Protein 4HR6 (pdb70)

B-factor: mean 50.0, std 16.51, range [24.73, 108.16]

Radius of gyration: 24.76 Å; Cα contacts (8 Å, |Δi|>4): 1248; chains: 3; bounding box: 55×52×76 Å

CATH classification: 6.10.250.2640

Organism: Trichosanthes anguina (NCBI:txid50544)

Nearest PDB structures (foldseek):
  4hr6-assembly1_B  TM=1.005E+00  e=3.848E-46  Trichosanthes anguina
  5y42-assembly2_E  TM=1.003E+00  e=2.952E-44  Trichosanthes anguina
  4zlb-assembly1_A  TM=9.872E-01  e=4.037E-30  Momordica charantia
  2vs6-assembly1_A  TM=9.575E-01  e=4.408E-22  Trichosanthes kirilowii
  1bry-assembly2_Z  TM=9.447E-01  e=9.481E-22  Bryonia cretica subsp. dioica

Structure (mmCIF, N/CA/C/O backbone):
data_4HR6
#
_entry.id   4HR6
#
_cell.length_a   102.081
_cell.length_b   102.081
_cell.length_c   271.640
_cell.angle_alpha   90.00
_cell.angle_beta   90.00
_cell.angle_gamma   120.00
#
_symmetry.space_group_name_H-M   'P 61 2 2'
#
loop_
_entity.id
_entity.type
_entity.pdbx_description
1 polymer LECTIN
2 polymer LECTIN
3 polymer LECTIN
4 non-polymer 'methyl alpha-D-galactopyranoside'
5 water water
#
loop_
_atom_site.group_PDB
_atom_site.id
_atom_site.type_symbol
_atom_site.label_atom_id
_atom_site.label_alt_id
_atom_site.label_comp_id
_atom_site.label_asym_id
_atom_site.label_entity_id
_atom_site.label_seq_id
_atom_site.pdbx_PDB_ins_code
_atom_site.Cartn_x
_atom_site.Cartn_y
_atom_site.Cartn_z
_atom_site.occupancy
_atom_site.B_iso_or_equiv
_atom_site.auth_seq_id
_atom_site.auth_comp_id
_atom_site.auth_asym_id
_atom_site.auth_atom_id
_atom_site.pdbx_PDB_model_num
ATOM 1 N N . ALA A 1 1 ? 42.761 48.185 28.275 1.00 58.00 4 ALA A N 1
ATOM 2 C CA . ALA A 1 1 ? 41.271 48.306 28.344 1.00 53.85 4 ALA A CA 1
ATOM 3 C C . ALA A 1 1 ? 40.803 48.311 29.804 1.00 50.81 4 ALA A C 1
ATOM 4 O O . ALA A 1 1 ? 41.095 47.387 30.575 1.00 45.32 4 ALA A O 1
ATOM 6 N N . ASN A 1 2 ? 40.089 49.370 30.167 1.00 48.98 5 ASN A N 1
ATOM 7 C CA . ASN A 1 2 ? 39.729 49.651 31.553 1.00 52.62 5 ASN A CA 1
ATOM 8 C C . ASN A 1 2 ? 38.299 50.172 31.593 1.00 49.99 5 ASN A C 1
ATOM 9 O O . ASN A 1 2 ? 37.887 50.913 30.708 1.00 48.04 5 ASN A O 1
ATOM 14 N N . LEU A 1 3 ? 37.536 49.758 32.596 1.00 47.92 6 LEU A N 1
ATOM 15 C CA . LEU A 1 3 ? 36.184 50.241 32.773 1.00 44.11 6 LEU A CA 1
ATOM 16 C C . LEU A 1 3 ? 36.056 50.700 34.218 1.00 40.65 6 LEU A C 1
ATOM 17 O O . LEU A 1 3 ? 36.115 49.885 35.141 1.00 38.29 6 LEU A O 1
ATOM 22 N N . ARG A 1 4 ? 35.941 52.013 34.401 1.00 40.94 7 ARG A N 1
ATOM 23 C CA . ARG A 1 4 ? 35.748 52.621 35.718 1.00 43.24 7 ARG A CA 1
ATOM 24 C C . ARG A 1 4 ? 34.268 52.935 35.887 1.00 41.61 7 ARG A C 1
ATOM 25 O O . ARG A 1 4 ? 33.697 53.691 35.103 1.00 40.38 7 ARG A O 1
ATOM 33 N N . LEU A 1 5 ? 33.637 52.364 36.900 1.00 40.25 8 LEU A N 1
ATOM 34 C CA . LEU A 1 5 ? 32.210 52.576 37.060 1.00 43.77 8 LEU A CA 1
ATOM 35 C C . LEU A 1 5 ? 31.828 53.997 37.505 1.00 47.42 8 LEU A C 1
ATOM 36 O O . LEU A 1 5 ? 30.733 54.440 37.186 1.00 47.93 8 LEU A O 1
ATOM 41 N N . SER A 1 6 ? 32.716 54.710 38.202 1.00 49.33 9 SER A N 1
ATOM 42 C CA . SER A 1 6 ? 32.446 56.114 38.608 1.00 55.18 9 SER A CA 1
ATOM 43 C C . SER A 1 6 ? 32.052 57.008 37.438 1.00 56.52 9 SER A C 1
ATOM 44 O O . SER A 1 6 ? 31.036 57.695 37.480 1.00 59.39 9 SER A O 1
ATOM 47 N N . GLU A 1 7 ? 32.858 56.977 36.390 1.00 60.71 10 GLU A N 1
ATOM 48 C CA . GLU A 1 7 ? 32.646 57.839 35.235 1.00 69.41 10 GLU A CA 1
ATOM 49 C C . GLU A 1 7 ? 31.957 57.066 34.101 1.00 67.06 10 GLU A C 1
ATOM 50 O O . GLU A 1 7 ? 32.311 57.211 32.937 1.00 74.74 10 GLU A O 1
ATOM 56 N N . ALA A 1 8 ? 30.943 56.277 34.451 1.00 67.46 11 ALA A N 1
ATOM 57 C CA . ALA A 1 8 ? 30.353 55.313 33.521 1.00 66.21 11 ALA A CA 1
ATOM 58 C C . ALA A 1 8 ? 28.910 55.607 33.138 1.00 61.66 11 ALA A C 1
ATOM 59 O O . ALA A 1 8 ? 28.033 55.723 33.991 1.00 63.54 11 ALA A O 1
ATOM 61 N N . ASN A 1 9 ? 28.678 55.705 31.839 1.00 55.41 12 ASN A N 1
ATOM 62 C CA . ASN A 1 9 ? 27.330 55.739 31.292 1.00 55.34 12 ASN A CA 1
ATOM 63 C C . ASN A 1 9 ? 27.278 54.833 30.062 1.00 51.35 12 ASN A C 1
ATOM 64 O O . ASN A 1 9 ? 28.288 54.240 29.688 1.00 47.80 12 ASN A O 1
ATOM 69 N N . SER A 1 10 ? 26.106 54.745 29.439 1.00 49.12 13 SER A N 1
ATOM 70 C CA . SER A 1 10 ? 25.913 53.950 28.239 1.00 47.32 13 SER A CA 1
ATOM 71 C C . SER A 1 10 ? 27.017 54.183 27.210 1.00 44.60 13 SER A C 1
ATOM 72 O O . SER A 1 10 ? 27.578 53.229 26.658 1.00 45.05 13 SER A O 1
ATOM 75 N N . GLY A 1 11 ? 27.349 55.447 26.987 1.00 42.75 14 GLY A N 1
ATOM 76 C CA . GLY A 1 11 ? 28.386 55.843 26.036 1.00 42.11 14 GLY A CA 1
ATOM 77 C C . GLY A 1 11 ? 29.774 55.286 26.313 1.00 43.67 14 GLY A C 1
ATOM 78 O O . GLY A 1 11 ? 30.446 54.791 25.400 1.00 43.70 14 GLY A O 1
ATOM 79 N N . THR A 1 12 ? 30.217 55.365 27.564 1.00 42.48 15 THR A N 1
ATOM 80 C CA . THR A 1 12 ? 31.558 54.881 27.918 1.00 44.69 15 THR A CA 1
ATOM 81 C C . THR A 1 12 ? 31.582 53.345 27.978 1.00 40.22 15 THR A C 1
ATOM 82 O O . THR A 1 12 ? 32.579 52.748 27.654 1.00 38.25 15 THR A O 1
ATOM 86 N N . TYR A 1 13 ? 30.488 52.723 28.396 1.00 38.36 16 TYR A N 1
ATOM 87 C CA . TYR A 1 13 ? 30.366 51.272 28.317 1.00 36.41 16 TYR A CA 1
ATOM 88 C C . TYR A 1 13 ? 30.583 50.773 26.880 1.00 36.18 16 TYR A C 1
ATOM 89 O O . TYR A 1 13 ? 31.443 49.934 26.645 1.00 36.31 16 TYR A O 1
ATOM 98 N N . LYS A 1 14 ? 29.862 51.343 25.916 1.00 37.28 17 LYS A N 1
ATOM 99 C CA . LYS A 1 14 ? 29.995 50.960 24.494 1.00 37.61 17 LYS A CA 1
ATOM 100 C C . LYS A 1 14 ? 31.374 51.214 23.916 1.00 38.77 17 LYS A C 1
ATOM 101 O O . LYS A 1 14 ? 31.855 50.436 23.102 1.00 38.92 17 LYS A O 1
ATOM 107 N N . THR A 1 15 ? 32.000 52.313 24.324 1.00 37.89 18 THR A N 1
ATOM 108 C CA . THR A 1 15 ? 33.383 52.605 23.937 1.00 37.60 18 THR A CA 1
ATOM 109 C C . THR A 1 15 ? 34.365 51.542 24.438 1.00 35.59 18 THR A C 1
ATOM 110 O O . THR A 1 15 ? 35.274 51.129 23.728 1.00 35.88 18 THR A O 1
ATOM 114 N N . PHE A 1 16 ? 34.199 51.149 25.692 1.00 34.95 19 PHE A N 1
ATOM 115 C CA . PHE A 1 16 ? 34.962 50.062 26.293 1.00 35.94 19 PHE A CA 1
ATOM 116 C C . PHE A 1 16 ? 34.783 48.731 25.525 1.00 32.41 19 PHE A C 1
ATOM 117 O O . PHE A 1 16 ? 35.758 48.115 25.148 1.00 29.17 19 PHE A O 1
ATOM 125 N N . ILE A 1 17 ? 33.541 48.320 25.287 1.00 34.33 20 ILE A N 1
ATOM 126 C CA . ILE A 1 17 ? 33.270 47.104 24.514 1.00 35.26 20 ILE A CA 1
ATOM 127 C C . ILE A 1 17 ? 33.868 47.244 23.119 1.00 36.66 20 ILE A C 1
ATOM 128 O O . ILE A 1 17 ? 34.447 46.293 22.569 1.00 34.27 20 ILE A O 1
ATOM 133 N N . GLY A 1 18 ? 33.766 48.448 22.566 1.00 37.10 21 GLY A N 1
ATOM 134 C CA . GLY A 1 18 ? 34.359 48.734 21.263 1.00 36.56 21 GLY A CA 1
ATOM 135 C C . GLY A 1 18 ? 35.848 48.507 21.237 1.00 37.12 21 GLY A C 1
ATOM 136 O O . GLY A 1 18 ? 36.371 47.935 20.276 1.00 37.98 21 GLY A O 1
ATOM 137 N N . ARG A 1 19 ? 36.534 48.939 22.293 1.00 37.23 22 ARG A N 1
ATOM 138 C CA . ARG A 1 19 ? 37.977 48.738 22.386 1.00 41.24 22 ARG A CA 1
ATOM 139 C C . ARG A 1 19 ? 38.359 47.243 22.594 1.00 38.90 22 ARG A C 1
ATOM 140 O O . ARG A 1 19 ? 39.361 46.770 22.054 1.00 36.23 22 ARG A O 1
ATOM 148 N N . VAL A 1 20 ? 37.576 46.505 23.372 1.00 35.54 23 VAL A N 1
ATOM 149 C CA . VAL A 1 20 ? 37.840 45.084 23.550 1.00 34.89 23 VAL A CA 1
ATOM 150 C C . VAL A 1 20 ? 37.770 44.384 22.182 1.00 34.42 23 VAL A C 1
ATOM 151 O O . VAL A 1 20 ? 38.697 43.672 21.820 1.00 31.79 23 VAL A O 1
ATOM 155 N N . ARG A 1 21 ? 36.705 44.645 21.426 1.00 33.42 24 ARG A N 1
ATOM 156 C CA . ARG A 1 21 ? 36.524 44.077 20.075 1.00 36.71 24 ARG A CA 1
ATOM 157 C C . ARG A 1 21 ? 37.662 44.401 19.119 1.00 39.22 24 ARG A C 1
ATOM 158 O O . ARG A 1 21 ? 38.102 43.537 18.367 1.00 41.24 24 ARG A O 1
ATOM 166 N N . GLU A 1 22 ? 38.139 45.639 19.149 1.00 41.92 25 GLU A N 1
ATOM 167 C CA . GLU A 1 22 ? 39.207 46.066 18.249 1.00 45.40 25 GLU A CA 1
ATOM 168 C C . GLU A 1 22 ? 40.536 45.403 18.580 1.00 43.62 25 GLU A C 1
ATOM 169 O O . GLU A 1 22 ? 41.329 45.083 17.681 1.00 42.54 25 GLU A O 1
ATOM 175 N N . GLU A 1 23 ? 40.801 45.219 19.863 1.00 39.99 26 GLU A N 1
ATOM 176 C CA . GLU A 1 23 ? 42.051 44.599 20.274 1.00 42.24 26 GLU A CA 1
ATOM 177 C C . GLU A 1 23 ? 42.044 43.066 20.126 1.00 40.21 26 GLU A C 1
ATOM 178 O O . GLU A 1 23 ? 43.096 42.481 19.939 1.00 38.00 26 GLU A O 1
ATOM 184 N N . LEU A 1 24 ? 40.877 42.424 20.220 1.00 37.79 27 LEU A N 1
ATOM 185 C CA . LEU A 1 24 ? 40.788 40.955 20.112 1.00 37.07 27 LEU A CA 1
ATOM 186 C C . LEU A 1 24 ? 40.513 40.428 18.687 1.00 37.71 27 LEU A C 1
ATOM 187 O O . LEU A 1 24 ? 40.913 39.304 18.352 1.00 35.42 27 LEU A O 1
ATOM 192 N N . GLY A 1 25 ? 39.815 41.231 17.883 1.00 36.69 28 GLY A N 1
ATOM 193 C CA . GLY A 1 25 ? 39.422 40.863 16.543 1.00 39.36 28 GLY A CA 1
ATOM 194 C C . GLY A 1 25 ? 40.540 41.097 15.542 1.00 41.77 28 GLY A C 1
ATOM 195 O O . GLY A 1 25 ? 41.206 42.132 15.571 1.00 45.49 28 GLY A O 1
ATOM 196 N N . SER A 1 26 ? 40.747 40.125 14.659 1.00 43.19 29 SER A N 1
ATOM 197 C CA . SER A 1 26 ? 41.757 40.225 13.614 1.00 43.14 29 SER A CA 1
ATOM 198 C C . SER A 1 26 ? 41.454 41.403 12.704 1.00 46.50 29 SER A C 1
ATOM 199 O O . SER A 1 26 ? 40.302 41.610 12.303 1.00 44.07 29 SER A O 1
ATOM 202 N N . GLU A 1 27 ? 42.496 42.169 12.387 1.00 53.12 30 GLU A N 1
ATOM 203 C CA . GLU A 1 27 ? 42.391 43.245 11.404 1.00 60.38 30 GLU A CA 1
ATOM 204 C C . GLU A 1 27 ? 42.220 42.674 9.996 1.00 57.64 30 GLU A C 1
ATOM 205 O O . GLU A 1 27 ? 41.519 43.259 9.183 1.00 61.17 30 GLU A O 1
ATOM 211 N N . THR A 1 28 ? 42.824 41.518 9.726 1.00 55.42 31 THR A N 1
ATOM 212 C CA . THR A 1 28 ? 42.889 40.980 8.362 1.00 57.15 31 THR A CA 1
ATOM 213 C C . THR A 1 28 ? 41.937 39.797 8.066 1.00 56.41 31 THR A C 1
ATOM 214 O O . THR A 1 28 ? 41.380 39.717 6.967 1.00 57.44 31 THR A O 1
ATOM 218 N N . TYR A 1 29 ? 41.741 38.895 9.032 1.00 50.17 32 TYR A N 1
ATOM 219 C CA . TYR A 1 29 ? 40.939 37.694 8.805 1.00 45.06 32 TYR A CA 1
ATOM 220 C C . TYR A 1 29 ? 39.482 37.904 9.238 1.00 41.69 32 TYR A C 1
ATOM 221 O O . TYR A 1 29 ? 39.147 37.801 10.421 1.00 40.67 32 TYR A O 1
ATOM 230 N N . ARG A 1 30 ? 38.633 38.195 8.250 1.00 38.56 33 ARG A N 1
ATOM 231 C CA . ARG A 1 30 ? 37.222 38.511 8.438 1.00 40.09 33 ARG A CA 1
ATOM 232 C C . ARG A 1 30 ? 36.387 37.760 7.425 1.00 39.98 33 ARG A C 1
ATOM 233 O O . ARG A 1 30 ? 36.799 37.589 6.289 1.00 43.73 33 ARG A O 1
ATOM 241 N N . LEU A 1 31 ? 35.197 37.335 7.825 1.00 39.27 34 LEU A N 1
ATOM 242 C CA . LEU A 1 31 ? 34.311 36.618 6.931 1.00 37.65 34 LEU A CA 1
ATOM 243 C C . LEU A 1 31 ? 32.970 37.320 6.967 1.00 37.25 34 LEU A C 1
ATOM 244 O O . LEU A 1 31 ? 32.373 37.471 8.026 1.00 33.02 34 LEU A O 1
ATOM 249 N N . TYR A 1 32 ? 32.495 37.731 5.801 1.00 36.60 35 TYR A N 1
ATOM 250 C CA . TYR A 1 32 ? 31.321 38.567 5.690 1.00 35.90 35 TYR A CA 1
ATOM 251 C C . TYR A 1 32 ? 31.446 39.839 6.573 1.00 34.58 35 TYR A C 1
ATOM 252 O O . TYR A 1 32 ? 30.453 40.337 7.071 1.00 36.05 35 TYR A O 1
ATOM 261 N N . GLY A 1 33 ? 32.665 40.326 6.783 1.00 34.27 36 GLY A N 1
ATOM 262 C CA . GLY A 1 33 ? 32.928 41.488 7.660 1.00 35.92 36 GLY A CA 1
ATOM 263 C C . GLY A 1 33 ? 33.077 41.225 9.167 1.00 37.03 36 GLY A C 1
ATOM 264 O O . GLY A 1 33 ? 33.406 42.137 9.929 1.00 33.42 36 GLY A O 1
ATOM 265 N N . ILE A 1 34 ? 32.821 39.990 9.603 1.00 35.11 37 ILE A N 1
ATOM 266 C CA . ILE A 1 34 ? 32.913 39.630 11.021 1.00 34.05 37 ILE A CA 1
ATOM 267 C C . ILE A 1 34 ? 34.313 39.108 11.336 1.00 31.73 37 ILE A C 1
ATOM 268 O O . ILE A 1 34 ? 34.735 38.118 10.773 1.00 32.96 37 ILE A O 1
ATOM 273 N N . PRO A 1 35 ? 35.046 39.781 12.226 1.00 32.20 38 PRO A N 1
ATOM 274 C CA . PRO A 1 35 ? 36.407 39.331 12.504 1.00 31.12 38 PRO A CA 1
ATOM 275 C C . PRO A 1 35 ? 36.518 38.003 13.280 1.00 30.43 38 PRO A C 1
ATOM 276 O O . PRO A 1 35 ? 35.743 37.736 14.192 1.00 31.21 38 PRO A O 1
ATOM 280 N N . VAL A 1 36 ? 37.497 37.197 12.897 1.00 29.91 39 VAL A N 1
ATOM 281 C CA . VAL A 1 36 ? 37.902 36.035 13.656 1.00 31.01 39 VAL A CA 1
ATOM 282 C C . VAL A 1 36 ? 38.864 36.521 14.721 1.00 30.60 39 VAL A C 1
ATOM 283 O O . VAL A 1 36 ? 39.591 37.468 14.482 1.00 30.10 39 VAL A O 1
ATOM 287 N N . LEU A 1 37 ? 38.841 35.904 15.904 1.00 30.56 40 LEU A N 1
ATOM 288 C CA . LEU A 1 37 ? 39.756 36.280 16.966 1.00 31.34 40 LEU A CA 1
ATOM 289 C C . LEU A 1 37 ? 41.195 36.094 16.524 1.00 34.32 40 LEU A C 1
ATOM 290 O O . LEU A 1 37 ? 41.521 35.150 15.786 1.00 33.53 40 LEU A O 1
ATOM 295 N N . LYS A 1 38 ? 42.052 36.999 16.978 1.00 35.81 41 LYS A N 1
ATOM 296 C CA . LYS A 1 38 ? 43.486 36.919 16.700 1.00 39.46 41 LYS A CA 1
ATOM 297 C C . LYS A 1 38 ? 44.091 35.711 17.370 1.00 38.82 41 LYS A C 1
ATOM 298 O O . LYS A 1 38 ? 43.610 35.269 18.403 1.00 39.45 41 LYS A O 1
ATOM 304 N N . HIS A 1 39 ? 45.188 35.219 16.818 1.00 44.27 42 HIS A N 1
ATOM 305 C CA . HIS A 1 39 ? 45.888 34.070 17.410 1.00 47.48 42 HIS A CA 1
ATOM 306 C C . HIS A 1 39 ? 46.822 34.487 18.546 1.00 49.87 42 HIS A C 1
ATOM 307 O O . HIS A 1 39 ? 47.080 33.714 19.464 1.00 49.52 42 HIS A O 1
ATOM 314 N N . SER A 1 40 ? 47.346 35.704 18.455 1.00 51.75 43 SER A N 1
ATOM 315 C CA . SER A 1 40 ? 48.201 36.251 19.487 1.00 54.47 43 SER A CA 1
ATOM 316 C C . SER A 1 40 ? 48.126 37.791 19.506 1.00 56.42 43 SER A C 1
ATOM 317 O O . SER A 1 40 ? 47.600 38.422 18.581 1.00 57.14 43 SER A O 1
ATOM 320 N N . LEU A 1 41 ? 48.641 38.371 20.583 1.00 61.31 44 LEU A N 1
ATOM 321 C CA . LEU A 1 41 ? 48.742 39.813 20.743 1.00 64.91 44 LEU A CA 1
ATOM 322 C C . LEU A 1 41 ? 50.211 40.228 20.672 1.00 68.79 44 LEU A C 1
ATOM 323 O O . LEU A 1 41 ? 50.774 40.382 19.584 1.00 76.14 44 LEU A O 1
ATOM 328 N N . ASN B 2 1 ? 51.512 37.468 22.549 1.00 63.18 48 ASN B N 1
ATOM 329 C CA . ASN B 2 1 ? 51.217 36.286 23.409 1.00 59.17 48 ASN B CA 1
ATOM 330 C C . ASN B 2 1 ? 49.706 36.001 23.481 1.00 53.73 48 ASN B C 1
ATOM 331 O O . ASN B 2 1 ? 48.904 36.578 22.734 1.00 48.35 48 ASN B O 1
ATOM 336 N N . ARG B 2 2 ? 49.310 35.123 24.396 1.00 45.81 49 ARG B N 1
ATOM 337 C CA . ARG B 2 2 ? 48.002 34.525 24.310 1.00 41.13 49 ARG B CA 1
ATOM 338 C C . ARG B 2 2 ? 46.937 35.122 25.240 1.00 38.10 49 ARG B C 1
ATOM 339 O O . ARG B 2 2 ? 45.749 34.863 25.064 1.00 34.64 49 ARG B O 1
ATOM 347 N N . PHE B 2 3 ? 47.353 35.929 26.206 1.00 34.32 50 PHE B N 1
ATOM 348 C CA . PHE B 2 3 ? 46.446 36.416 27.224 1.00 33.62 50 PHE B CA 1
ATOM 349 C C . PHE B 2 3 ? 46.250 37.927 27.130 1.00 35.57 50 PHE B C 1
ATOM 350 O O . PHE B 2 3 ? 47.201 38.689 26.945 1.00 38.40 50 PHE B O 1
ATOM 358 N N . TYR B 2 4 ? 44.996 38.344 27.240 1.00 35.50 51 TYR B N 1
ATOM 359 C CA . TYR B 2 4 ? 44.623 39.749 27.195 1.00 36.83 51 TYR B CA 1
ATOM 360 C C . TYR B 2 4 ? 44.177 40.172 28.597 1.00 35.50 51 TYR B C 1
ATOM 361 O O . TYR B 2 4 ? 43.410 39.455 29.251 1.00 31.35 51 TYR B O 1
ATOM 370 N N . LEU B 2 5 ? 44.671 41.320 29.045 1.00 34.79 52 LEU B N 1
ATOM 371 C CA . LEU B 2 5 ? 44.390 41.824 30.382 1.00 38.40 52 LEU B CA 1
ATOM 372 C C . LEU B 2 5 ? 43.463 42.992 30.316 1.00 39.95 52 LEU B C 1
ATOM 373 O O . LEU B 2 5 ? 43.537 43.840 29.442 1.00 40.43 52 LEU B O 1
ATOM 378 N N . LEU B 2 6 ? 42.643 43.075 31.338 1.00 42.73 53 LEU B N 1
ATOM 379 C CA . LEU B 2 6 ? 41.500 43.907 31.308 1.00 42.11 53 LEU B CA 1
ATOM 380 C C . LEU B 2 6 ? 41.225 44.331 32.735 1.00 38.11 53 LEU B C 1
ATOM 381 O O . LEU B 2 6 ? 41.096 43.485 33.616 1.00 39.44 53 LEU B O 1
ATOM 386 N N . THR B 2 7 ? 41.137 45.629 32.970 1.00 35.39 54 THR B N 1
ATOM 387 C CA . THR B 2 7 ? 40.927 46.139 34.321 1.00 35.25 54 THR B CA 1
ATOM 388 C C . THR B 2 7 ? 39.514 46.685 34.530 1.00 34.03 54 THR B C 1
ATOM 389 O O . THR B 2 7 ? 38.973 47.396 33.701 1.00 32.36 54 THR B O 1
ATOM 393 N N . LEU B 2 8 ? 38.914 46.335 35.654 1.00 33.95 55 LEU B N 1
ATOM 394 C CA . LEU B 2 8 ? 37.614 46.881 36.028 1.00 33.55 55 LEU B CA 1
ATOM 395 C C . LEU B 2 8 ? 37.781 47.536 37.379 1.00 32.80 55 LEU B C 1
ATOM 396 O O . LEU B 2 8 ? 38.446 46.985 38.244 1.00 32.45 55 LEU B O 1
ATOM 401 N N . THR B 2 9 ? 37.176 48.705 37.556 1.00 34.17 56 THR B N 1
ATOM 402 C CA . THR B 2 9 ? 37.288 49.475 38.801 1.00 34.11 56 THR B CA 1
ATOM 403 C C . THR B 2 9 ? 35.896 49.839 39.339 1.00 33.16 56 THR B C 1
ATOM 404 O O . THR B 2 9 ? 35.085 50.432 38.642 1.00 34.59 56 THR B O 1
ATOM 408 N N . SER B 2 10 ? 35.623 49.485 40.585 1.00 34.26 57 SER B N 1
ATOM 409 C CA . SER B 2 10 ? 34.335 49.786 41.190 1.00 36.67 57 SER B CA 1
ATOM 410 C C . SER B 2 10 ? 34.219 51.269 41.564 1.00 36.73 57 SER B C 1
ATOM 411 O O . SER B 2 10 ? 35.176 52.024 41.446 1.00 33.48 57 SER B O 1
ATOM 414 N N . ASN B 2 11 ? 33.025 51.660 42.011 1.00 39.04 58 ASN B N 1
ATOM 415 C CA . ASN B 2 11 ? 32.786 52.971 42.642 1.00 41.91 58 ASN B CA 1
ATOM 416 C C . ASN B 2 11 ? 33.508 53.196 43.976 1.00 41.89 58 ASN B C 1
ATOM 417 O O . ASN B 2 11 ? 33.617 54.324 44.419 1.00 42.84 58 ASN B O 1
ATOM 422 N N . LYS B 2 12 ? 33.997 52.138 44.615 1.00 42.45 59 LYS B N 1
ATOM 423 C CA . LYS B 2 12 ? 34.885 52.293 45.774 1.00 46.70 59 LYS B CA 1
ATOM 424 C C . LYS B 2 12 ? 36.359 52.440 45.370 1.00 45.12 59 LYS B C 1
ATOM 425 O O . LYS B 2 12 ? 37.231 52.395 46.229 1.00 46.49 59 LYS B O 1
ATOM 431 N N . ASP B 2 13 ? 36.629 52.606 44.074 1.00 44.47 60 ASP B N 1
ATOM 432 C CA . ASP B 2 13 ? 37.996 52.588 43.522 1.00 48.48 60 ASP B CA 1
ATOM 433 C C . ASP B 2 13 ? 38.807 51.313 43.794 1.00 43.80 60 ASP B C 1
ATOM 434 O O . ASP B 2 13 ? 40.007 51.367 43.928 1.00 44.38 60 ASP B O 1
ATOM 439 N N . GLU B 2 14 ? 38.139 50.173 43.879 1.00 42.12 61 GLU B N 1
ATOM 440 C CA . GLU B 2 14 ? 38.808 48.897 43.941 1.00 39.90 61 GLU B CA 1
ATOM 441 C C . GLU B 2 14 ? 38.976 48.405 42.500 1.00 38.49 61 GLU B C 1
ATOM 442 O O . GLU B 2 14 ? 37.995 48.336 41.748 1.00 37.46 61 GLU B O 1
ATOM 448 N N . SER B 2 15 ? 40.199 48.046 42.117 1.00 35.38 62 SER B N 1
ATOM 449 C CA . SER B 2 15 ? 40.472 47.522 40.770 1.00 33.43 62 SER B CA 1
ATOM 450 C C . SER B 2 15 ? 40.817 46.038 40.792 1.00 34.27 62 SER B C 1
ATOM 451 O O . SER B 2 15 ? 41.554 45.571 41.658 1.00 33.52 62 SER B O 1
ATOM 454 N N . ILE B 2 16 ? 40.259 45.288 39.849 1.00 34.14 63 ILE B N 1
ATOM 455 C CA . ILE B 2 16 ? 40.718 43.929 39.582 1.00 33.55 63 ILE B CA 1
ATOM 456 C C . ILE B 2 16 ? 41.253 43.841 38.159 1.00 33.54 63 ILE B C 1
ATOM 457 O O . ILE B 2 16 ? 40.842 44.602 37.293 1.00 31.00 63 ILE B O 1
ATOM 462 N N . THR B 2 17 ? 42.191 42.927 37.939 1.00 33.26 64 THR B N 1
ATOM 463 C CA . THR B 2 17 ? 42.701 42.669 36.613 1.00 33.53 64 THR B CA 1
ATOM 464 C C . THR B 2 17 ? 42.294 41.264 36.216 1.00 32.93 64 THR B C 1
ATOM 465 O O . THR B 2 17 ? 42.612 40.298 36.900 1.00 35.18 64 THR B O 1
ATOM 469 N N . LEU B 2 18 ? 41.635 41.170 35.075 1.00 33.21 65 LEU B N 1
ATOM 470 C CA . LEU B 2 18 ? 41.077 39.937 34.596 1.00 34.05 65 LEU B CA 1
ATOM 471 C C . LEU B 2 18 ? 41.827 39.499 33.339 1.00 33.36 65 LEU B C 1
ATOM 472 O O . LEU B 2 18 ? 42.050 40.304 32.429 1.00 35.21 65 LEU B O 1
ATOM 477 N N . ALA B 2 19 ? 42.227 38.230 33.298 1.00 31.22 66 ALA B N 1
ATOM 478 C CA . ALA B 2 19 ? 43.024 37.706 32.189 1.00 32.85 66 ALA B CA 1
ATOM 479 C C . ALA B 2 19 ? 42.181 36.786 31.321 1.00 31.71 66 ALA B C 1
ATOM 480 O O . ALA B 2 19 ? 41.459 35.928 31.821 1.00 32.44 66 ALA B O 1
ATOM 482 N N . ILE B 2 20 ? 42.278 36.990 30.018 1.00 33.64 67 ILE B N 1
ATOM 483 C CA . ILE B 2 20 ? 41.420 36.328 29.050 1.00 35.80 67 ILE B CA 1
ATOM 484 C C . ILE B 2 20 ? 42.284 35.617 28.029 1.00 32.60 67 ILE B C 1
ATOM 485 O O . ILE B 2 20 ? 43.188 36.218 27.467 1.00 31.80 67 ILE B O 1
ATOM 490 N N . ASP B 2 21 ? 41.986 34.343 27.803 1.00 31.35 68 ASP B N 1
ATOM 491 C CA . ASP B 2 21 ? 42.639 33.524 26.786 1.00 31.79 68 ASP B CA 1
ATOM 492 C C . ASP B 2 21 ? 42.064 33.931 25.435 1.00 31.44 68 ASP B C 1
ATOM 493 O O . ASP B 2 21 ? 40.890 33.737 25.212 1.00 31.58 68 ASP B O 1
ATOM 498 N N . VAL B 2 22 ? 42.863 34.502 24.538 1.00 32.29 69 VAL B N 1
ATOM 499 C CA . VAL B 2 22 ? 42.329 34.961 23.236 1.00 35.72 69 VAL B CA 1
ATOM 500 C C . VAL B 2 22 ? 41.958 33.804 22.308 1.00 37.01 69 VAL B C 1
ATOM 501 O O . VAL B 2 22 ? 41.199 33.979 21.370 1.00 38.00 69 VAL B O 1
ATOM 505 N N . GLU B 2 23 ? 42.466 32.614 22.596 1.00 38.98 70 GLU B N 1
ATOM 506 C CA . GLU B 2 23 ? 42.192 31.464 21.767 1.00 41.72 70 GLU B CA 1
ATOM 507 C C . GLU B 2 23 ? 40.768 30.900 21.948 1.00 42.63 70 GLU B C 1
ATOM 508 O O . GLU B 2 23 ? 40.168 30.460 20.972 1.00 45.26 70 GLU B O 1
ATOM 514 N N . ASP B 2 24 ? 40.245 30.914 23.177 1.00 40.73 71 ASP B N 1
ATOM 515 C CA . ASP B 2 24 ? 38.889 30.430 23.492 1.00 39.76 71 ASP B CA 1
ATOM 516 C C . ASP B 2 24 ? 37.974 31.574 23.926 1.00 38.95 71 ASP B C 1
ATOM 517 O O . ASP B 2 24 ? 36.784 31.378 24.167 1.00 40.04 71 ASP B O 1
ATOM 522 N N . MET B 2 25 ? 38.533 32.768 24.042 1.00 35.28 72 MET B N 1
ATOM 523 C CA . MET B 2 25 ? 37.840 33.893 24.640 1.00 36.85 72 MET B CA 1
ATOM 524 C C . MET B 2 25 ? 37.113 33.533 25.940 1.00 35.79 72 MET B C 1
ATOM 525 O O . MET B 2 25 ? 35.910 33.760 26.088 1.00 35.61 72 MET B O 1
ATOM 530 N N . VAL B 2 26 ? 37.864 32.964 26.875 1.00 32.54 73 VAL B N 1
ATOM 531 C CA . VAL B 2 26 ? 37.350 32.705 28.207 1.00 32.51 73 VAL B CA 1
ATOM 532 C C . VAL B 2 26 ? 38.239 33.402 29.222 1.00 31.62 73 VAL B C 1
ATOM 533 O O . VAL B 2 26 ? 39.439 33.590 28.990 1.00 30.44 73 VAL B O 1
ATOM 537 N N . ALA B 2 27 ? 37.638 33.754 30.350 1.00 28.23 74 ALA B N 1
ATOM 538 C CA . ALA B 2 27 ? 38.372 34.243 31.495 1.00 28.87 74 ALA B CA 1
ATOM 539 C C . ALA B 2 27 ? 39.129 33.086 32.135 1.00 25.84 74 ALA B C 1
ATOM 540 O O . ALA B 2 27 ? 38.574 32.037 32.337 1.00 27.36 74 ALA B O 1
ATOM 542 N N . VAL B 2 28 ? 40.400 33.278 32.431 1.00 27.56 75 VAL B N 1
ATOM 543 C CA . VAL B 2 28 ? 41.203 32.209 33.047 1.00 27.66 75 VAL B CA 1
ATOM 544 C C . VAL B 2 28 ? 41.715 32.510 34.453 1.00 25.77 75 VAL B C 1
ATOM 545 O O . VAL B 2 28 ? 42.024 31.591 35.206 1.00 26.94 75 VAL B O 1
ATOM 549 N N . ALA B 2 29 ? 41.883 33.782 34.777 1.00 26.74 76 ALA B N 1
ATOM 550 C CA . ALA B 2 29 ? 42.434 34.170 36.057 1.00 27.76 76 ALA B CA 1
ATOM 551 C C . ALA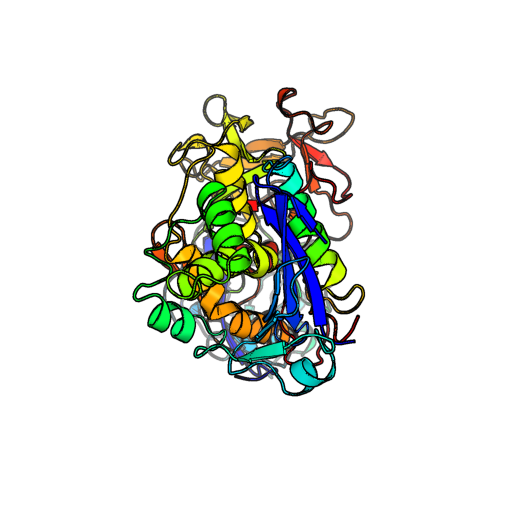 B 2 29 ? 42.153 35.626 36.333 1.00 27.79 76 ALA B C 1
ATOM 552 O O . ALA B 2 29 ? 41.831 36.386 35.419 1.00 27.05 76 ALA B O 1
ATOM 554 N N . TYR B 2 30 ? 42.284 36.016 37.597 1.00 27.83 77 TYR B N 1
ATOM 555 C CA . TYR B 2 30 ? 42.297 37.439 37.938 1.00 28.99 77 TYR B CA 1
ATOM 556 C C . TYR B 2 30 ? 43.175 37.707 39.145 1.00 29.66 77 TYR B C 1
ATOM 557 O O . TYR B 2 30 ? 43.496 36.792 39.903 1.00 28.65 77 TYR B O 1
ATOM 566 N N . GLN B 2 31 ? 43.493 38.984 39.325 1.00 30.78 78 GLN B N 1
ATOM 567 C CA . GLN B 2 31 ? 44.229 39.467 40.478 1.00 35.27 78 GLN B CA 1
ATOM 568 C C . GLN B 2 31 ? 43.596 40.766 41.006 1.00 33.12 78 GLN B C 1
ATOM 569 O O . GLN B 2 31 ? 43.348 41.690 40.234 1.00 31.50 78 GLN B O 1
ATOM 575 N N . PRO B 2 32 ? 43.315 40.834 42.318 1.00 31.93 79 PRO B N 1
ATOM 576 C CA . PRO B 2 32 ? 42.993 42.145 42.889 1.00 33.33 79 PRO B CA 1
ATOM 577 C C . PRO B 2 32 ? 44.235 43.030 42.906 1.00 33.11 79 PRO B C 1
ATOM 578 O O . PRO B 2 32 ? 45.289 42.554 43.282 1.00 31.67 79 PRO B O 1
ATOM 582 N N . ALA B 2 33 ? 44.111 44.288 42.503 1.00 37.97 80 ALA B N 1
ATOM 583 C CA . ALA B 2 33 ? 45.232 45.251 42.561 1.00 42.56 80 ALA B CA 1
ATOM 584 C C . ALA B 2 33 ? 45.783 45.413 43.982 1.00 47.58 80 ALA B C 1
ATOM 585 O O . ALA B 2 33 ? 45.019 45.497 44.958 1.00 49.81 80 ALA B O 1
ATOM 587 N N . GLY B 2 34 ? 47.114 45.410 44.085 1.00 49.21 81 GLY B N 1
ATOM 588 C CA . GLY B 2 34 ? 47.807 45.532 45.364 1.00 50.55 81 GLY B CA 1
ATOM 589 C C . GLY B 2 34 ? 47.834 44.284 46.227 1.00 54.59 81 GLY B C 1
ATOM 590 O O . GLY B 2 34 ? 48.058 44.376 47.445 1.00 59.03 81 GLY B O 1
ATOM 591 N N . SER B 2 35 ? 47.613 43.118 45.620 1.00 50.61 82 SER B N 1
ATOM 592 C CA . SER B 2 35 ? 47.590 41.864 46.367 1.00 49.04 82 SER B CA 1
ATOM 593 C C . SER B 2 35 ? 48.714 40.951 45.875 1.00 48.89 82 SER B C 1
ATOM 594 O O . SER B 2 35 ? 49.188 41.115 44.752 1.00 49.02 82 SER B O 1
ATOM 597 N N . HIS B 2 36 ? 49.122 39.995 46.711 1.00 47.68 83 HIS B N 1
ATOM 598 C CA . HIS B 2 36 ? 50.085 38.936 46.311 1.00 49.59 83 HIS B CA 1
ATOM 599 C C . HIS B 2 36 ? 49.391 37.647 45.994 1.00 44.24 83 HIS B C 1
ATOM 600 O O . HIS B 2 36 ? 50.052 36.625 45.891 1.00 46.11 83 HIS B O 1
ATOM 607 N N . GLU B 2 37 ? 48.064 37.680 45.910 1.00 45.20 84 GLU B N 1
ATOM 608 C CA . GLU B 2 37 ? 47.271 36.513 45.574 1.00 41.15 84 GLU B CA 1
ATOM 609 C C . GLU B 2 37 ? 46.711 36.694 44.175 1.00 37.98 84 GLU B C 1
ATOM 610 O O . GLU B 2 37 ? 46.458 37.820 43.748 1.00 35.36 84 GLU B O 1
ATOM 616 N N . SER B 2 38 ? 46.538 35.570 43.479 1.00 32.26 85 SER B N 1
ATOM 617 C CA . SER B 2 38 ? 45.859 35.523 42.215 1.00 30.88 85 SER B CA 1
ATOM 618 C C . SER B 2 38 ? 44.985 34.271 42.228 1.00 30.52 85 SER B C 1
ATOM 619 O O . SER B 2 38 ? 45.181 33.352 43.038 1.00 30.98 85 SER B O 1
ATOM 622 N N . TYR B 2 39 ? 43.986 34.240 41.356 1.00 29.40 86 TYR B N 1
ATOM 623 C CA . TYR B 2 39 ? 43.020 33.150 41.372 1.00 27.49 86 TYR B CA 1
ATOM 624 C C . TYR B 2 39 ? 42.807 32.655 39.964 1.00 27.63 86 TYR B C 1
ATOM 625 O O . TYR B 2 39 ? 42.599 33.443 39.048 1.00 27.98 86 TYR B O 1
ATOM 634 N N . PHE B 2 40 ? 42.906 31.340 39.802 1.00 27.15 87 PHE B N 1
ATOM 635 C CA . PHE B 2 40 ? 42.899 30.700 38.501 1.00 26.83 87 PHE B CA 1
ATOM 636 C C . PHE B 2 40 ? 41.742 29.740 38.490 1.00 28.86 87 PHE B C 1
ATOM 637 O O . PHE B 2 40 ? 41.497 29.063 39.493 1.00 29.17 87 PHE B O 1
ATOM 645 N N . PHE B 2 41 ? 41.027 29.684 37.367 1.00 29.08 88 PHE B N 1
ATOM 646 C CA . PHE B 2 41 ? 40.014 28.652 37.190 1.00 29.23 88 PHE B CA 1
ATOM 647 C C . PHE B 2 41 ? 40.687 27.296 37.121 1.00 29.01 88 PHE B C 1
ATOM 648 O O . PHE B 2 41 ? 41.812 27.172 36.658 1.00 28.58 88 PHE B O 1
ATOM 656 N N . LEU B 2 42 ? 39.951 26.289 37.564 1.00 31.16 89 LEU B N 1
ATOM 657 C CA . LEU B 2 42 ? 40.396 24.923 37.622 1.00 31.50 89 LEU B CA 1
ATOM 658 C C . LEU B 2 42 ? 40.830 24.413 36.230 1.00 31.91 89 LEU B C 1
ATOM 659 O O . LEU B 2 42 ? 41.744 23.616 36.119 1.00 29.27 89 LEU B O 1
ATOM 664 N N . ASN B 2 43 ? 40.194 24.900 35.174 1.00 30.31 90 ASN B N 1
ATOM 665 C CA . ASN B 2 43 ? 40.530 24.471 33.839 1.00 29.37 90 ASN B CA 1
ATOM 666 C C . ASN B 2 43 ? 41.314 25.512 33.082 1.00 29.38 90 ASN B C 1
ATOM 667 O O . ASN B 2 43 ? 41.387 25.460 31.866 1.00 33.44 90 ASN B O 1
ATOM 672 N N . ALA B 2 44 ? 41.926 26.464 33.773 1.00 30.24 91 ALA B N 1
ATOM 673 C CA . ALA B 2 44 ? 42.823 27.382 33.070 1.00 30.61 91 ALA B CA 1
ATOM 674 C C . ALA B 2 44 ? 43.895 26.567 32.361 1.00 31.42 91 ALA B C 1
ATOM 675 O O . ALA B 2 44 ? 44.379 25.567 32.917 1.00 29.14 91 ALA B O 1
ATOM 677 N N . PRO B 2 45 ? 44.288 26.998 31.152 1.00 33.41 92 PRO B N 1
ATOM 678 C CA . PRO B 2 45 ? 45.351 26.287 30.444 1.00 33.70 92 PRO B CA 1
ATOM 679 C C . PRO B 2 45 ? 46.689 26.346 31.195 1.00 35.32 92 PRO B C 1
ATOM 680 O O . PRO B 2 45 ? 46.973 27.310 31.930 1.00 32.07 92 PRO B O 1
ATOM 684 N N . GLN B 2 46 ? 47.501 25.310 31.005 1.00 34.81 93 GLN B N 1
ATOM 685 C CA . GLN B 2 46 ? 48.772 25.161 31.724 1.00 36.51 93 GLN B CA 1
ATOM 686 C C . GLN B 2 46 ? 49.690 26.370 31.560 1.00 36.83 93 GLN B C 1
ATOM 687 O O . GLN B 2 46 ? 50.336 26.826 32.503 1.00 38.27 93 GLN B O 1
ATOM 693 N N . LEU B 2 47 ? 49.730 26.883 30.342 1.00 35.46 94 LEU B N 1
ATOM 694 C CA . LEU B 2 47 ? 50.535 28.019 30.016 1.00 38.12 94 LEU B CA 1
ATOM 695 C C . LEU B 2 47 ? 50.161 29.268 30.830 1.00 36.54 94 LEU B C 1
ATOM 696 O O . LEU B 2 47 ? 51.014 30.122 31.058 1.00 33.03 94 LEU B O 1
ATOM 701 N N . ALA B 2 48 ? 48.888 29.385 31.225 1.00 33.35 95 ALA B N 1
ATOM 702 C CA . ALA B 2 48 ? 48.445 30.498 32.064 1.00 33.76 95 ALA B CA 1
ATOM 703 C C . ALA B 2 48 ? 49.215 30.544 33.381 1.00 31.76 95 ALA B C 1
ATOM 704 O O . ALA B 2 48 ? 49.608 31.620 33.828 1.00 30.69 95 ALA B O 1
ATOM 706 N N . PHE B 2 49 ? 49.423 29.387 34.001 1.00 31.23 96 PHE B N 1
ATOM 707 C CA . PHE B 2 49 ? 50.128 29.354 35.289 1.00 35.11 96 PHE B CA 1
ATOM 708 C C . PHE B 2 49 ? 51.591 29.751 35.172 1.00 36.97 96 PHE B C 1
ATOM 709 O O . PHE B 2 49 ? 52.181 30.212 36.149 1.00 38.41 96 PHE B O 1
ATOM 717 N N . HIS B 2 50 ? 52.169 29.543 33.990 1.00 39.14 97 HIS B N 1
ATOM 718 C CA . HIS B 2 50 ? 53.589 29.740 33.782 1.00 42.36 97 HIS B CA 1
ATOM 719 C C . HIS B 2 50 ? 53.880 31.142 33.353 1.00 42.11 97 HIS B C 1
ATOM 720 O O . HIS B 2 50 ? 54.991 31.591 33.516 1.00 44.62 97 HIS B O 1
ATOM 727 N N . THR B 2 51 ? 52.881 31.845 32.836 1.00 40.73 98 THR B N 1
ATOM 728 C CA . THR B 2 51 ? 53.101 33.168 32.296 1.00 40.21 98 THR B CA 1
ATOM 729 C C . THR B 2 51 ? 52.330 34.277 32.995 1.00 39.47 98 THR B C 1
ATOM 730 O O . THR B 2 51 ? 52.691 35.426 32.825 1.00 41.23 98 THR B O 1
ATOM 734 N N . LEU B 2 52 ? 51.274 33.974 33.757 1.00 37.97 99 LEU B N 1
ATOM 735 C CA . LEU B 2 52 ? 50.483 35.048 34.374 1.00 37.08 99 LEU B CA 1
ATOM 736 C C . LEU B 2 52 ? 50.649 35.100 35.874 1.00 32.29 99 LEU B C 1
ATOM 737 O O . LEU B 2 52 ? 50.589 34.085 36.543 1.00 30.30 99 LEU B O 1
ATOM 742 N N . PHE B 2 53 ? 50.788 36.309 36.390 1.00 33.50 100 PHE B N 1
ATOM 743 C CA . PHE B 2 53 ? 50.788 36.567 37.825 1.00 34.14 100 PHE B CA 1
ATOM 744 C C . PHE B 2 53 ? 51.797 35.679 38.539 1.00 34.46 100 PHE B C 1
ATOM 745 O O . PHE B 2 53 ? 51.522 35.120 39.594 1.00 36.00 100 PHE B O 1
ATOM 753 N N . THR B 2 54 ? 52.979 35.560 37.950 1.00 37.12 101 THR B N 1
ATOM 754 C CA . THR B 2 54 ? 53.981 34.600 38.433 1.00 39.40 101 THR B CA 1
ATOM 755 C C . THR B 2 54 ? 54.679 35.058 39.711 1.00 38.58 101 THR B C 1
ATOM 756 O O . THR B 2 54 ? 55.261 34.255 40.409 1.00 40.13 101 THR B O 1
ATOM 760 N N . ASP B 2 55 ? 54.593 36.343 40.012 1.00 40.01 102 ASP B N 1
ATOM 761 C CA . ASP B 2 55 ? 55.066 36.883 41.279 1.00 44.07 102 ASP B CA 1
ATOM 762 C C . ASP B 2 55 ? 53.923 37.003 42.297 1.00 40.67 102 ASP B C 1
ATOM 763 O O . ASP B 2 55 ? 53.874 37.968 43.047 1.00 40.05 102 ASP B O 1
ATOM 768 N N . THR B 2 56 ? 53.007 36.032 42.314 1.00 35.85 103 THR B N 1
ATOM 769 C CA . THR B 2 56 ? 51.908 35.997 43.277 1.00 34.30 103 THR B CA 1
ATOM 770 C C . THR B 2 56 ? 51.761 34.577 43.765 1.00 33.39 103 THR B C 1
ATOM 771 O O . THR B 2 56 ? 52.300 33.659 43.162 1.00 34.85 103 THR B O 1
ATOM 775 N N . HIS B 2 57 ? 51.042 34.392 44.858 1.00 35.53 104 HIS B N 1
ATOM 776 C CA . HIS B 2 57 ? 50.583 33.071 45.240 1.00 39.43 104 HIS B CA 1
ATOM 777 C C . HIS B 2 57 ? 49.402 32.772 44.338 1.00 37.20 104 HIS B C 1
ATOM 778 O O . HIS B 2 57 ? 48.429 33.504 44.359 1.00 38.73 104 HIS B O 1
ATOM 785 N N . GLN B 2 58 ? 49.504 31.712 43.546 1.00 34.66 105 GLN B N 1
ATOM 786 C CA . GLN B 2 58 ? 48.496 31.356 42.573 1.00 35.30 105 GLN B CA 1
ATOM 787 C C . GLN B 2 58 ? 47.529 30.371 43.174 1.00 34.05 105 GLN B C 1
ATOM 788 O O . GLN B 2 58 ? 47.848 29.221 43.355 1.00 37.83 105 GLN B O 1
ATOM 794 N N . ASN B 2 59 ? 46.329 30.826 43.485 1.00 34.26 106 ASN B N 1
ATOM 795 C CA . ASN B 2 59 ? 45.301 29.935 44.009 1.00 33.95 106 ASN B CA 1
ATOM 796 C C . ASN B 2 59 ? 44.474 29.376 42.872 1.00 32.45 106 ASN B C 1
ATOM 797 O O . ASN B 2 59 ? 44.236 30.057 41.877 1.00 33.24 106 ASN B O 1
ATOM 802 N N . VAL B 2 60 ? 44.027 28.148 43.037 1.00 32.02 107 VAL B N 1
ATOM 803 C CA . VAL B 2 60 ? 43.203 27.474 42.056 1.00 33.99 107 VAL B CA 1
ATOM 804 C C . VAL B 2 60 ? 41.773 27.362 42.595 1.00 33.91 107 VAL B C 1
ATOM 805 O O . VAL B 2 60 ? 41.550 26.795 43.651 1.00 33.78 107 VAL B O 1
ATOM 809 N N . LEU B 2 61 ? 40.808 27.887 41.852 1.00 32.60 108 LEU B N 1
ATOM 810 C CA . LEU B 2 61 ? 39.408 27.840 42.274 1.00 31.87 108 LEU B CA 1
ATOM 811 C C . LEU B 2 61 ? 38.874 26.431 42.111 1.00 31.81 108 LEU B C 1
ATOM 812 O O . LEU B 2 61 ? 39.408 25.646 41.340 1.00 32.43 108 LEU B O 1
ATOM 817 N N . ASN B 2 62 ? 37.828 26.105 42.852 1.00 33.19 109 ASN B N 1
ATOM 818 C CA . ASN B 2 62 ? 37.234 24.780 42.797 1.00 36.12 109 ASN B CA 1
ATOM 819 C C . ASN B 2 62 ? 36.027 24.725 41.863 1.00 35.10 109 ASN B C 1
ATOM 820 O O . ASN B 2 62 ? 35.093 23.981 42.096 1.00 36.94 109 ASN B O 1
ATOM 825 N N . PHE B 2 63 ? 36.075 25.517 40.794 1.00 31.75 110 PHE B N 1
ATOM 826 C CA . PHE B 2 63 ? 35.122 25.420 39.692 1.00 29.75 110 PHE B CA 1
ATOM 827 C C . PHE B 2 63 ? 35.819 25.929 38.439 1.00 29.82 110 PHE B C 1
ATOM 828 O O . PHE B 2 63 ? 36.882 26.567 38.522 1.00 30.52 110 PHE B O 1
ATOM 836 N N . ASP B 2 64 ? 35.231 25.636 37.285 1.00 29.52 111 ASP B N 1
ATOM 837 C CA . ASP B 2 64 ? 35.839 26.014 36.026 1.00 31.83 111 ASP B CA 1
ATOM 838 C C . ASP B 2 64 ? 35.041 27.134 35.351 1.00 31.14 111 ASP B C 1
ATOM 839 O O . ASP B 2 64 ? 34.049 27.635 35.904 1.00 31.66 111 ASP B O 1
ATOM 844 N N . ASN B 2 65 ? 35.529 27.586 34.209 1.00 29.92 112 ASN B N 1
ATOM 845 C CA . ASN B 2 65 ? 34.978 28.763 33.582 1.00 30.45 112 ASN B CA 1
ATOM 846 C C . ASN B 2 65 ? 33.814 28.473 32.646 1.00 30.16 112 ASN B C 1
ATOM 847 O O . ASN B 2 65 ? 33.416 29.331 31.896 1.00 30.92 112 ASN B O 1
ATOM 852 N N . THR B 2 66 ? 33.292 27.259 32.645 1.00 30.48 113 THR B N 1
ATOM 853 C CA . THR B 2 66 ? 32.106 26.984 31.838 1.00 31.50 113 THR B CA 1
ATOM 854 C C . THR B 2 66 ? 30.904 27.549 32.599 1.00 31.42 113 THR B C 1
ATOM 855 O O . THR B 2 66 ? 30.904 27.616 33.843 1.00 28.81 113 THR B O 1
ATOM 859 N N . PHE B 2 67 ? 29.874 27.937 31.862 1.00 31.31 114 PHE B N 1
ATOM 860 C CA . PHE B 2 67 ? 28.654 28.443 32.502 1.00 31.43 114 PHE B CA 1
ATOM 861 C C . PHE B 2 67 ? 28.008 27.414 33.420 1.00 31.07 114 PHE B C 1
ATOM 862 O O . PHE B 2 67 ? 27.536 27.757 34.505 1.00 33.51 114 PHE B O 1
ATOM 870 N N . LYS B 2 68 ? 27.969 26.165 32.998 1.00 32.10 115 LYS B N 1
ATOM 871 C CA . LYS B 2 68 ? 27.398 25.121 33.835 1.00 36.58 115 LYS B CA 1
ATOM 872 C C . LYS B 2 68 ? 28.110 25.045 35.180 1.00 35.51 115 LYS B C 1
ATOM 873 O O . LYS B 2 68 ? 27.470 24.956 36.230 1.00 32.98 115 LYS B O 1
ATOM 879 N N . SER B 2 69 ? 29.440 25.071 35.154 1.00 33.06 116 SER B N 1
ATOM 880 C CA . SER B 2 69 ? 30.192 24.934 36.398 1.00 31.27 116 SER B CA 1
ATOM 881 C C . SER B 2 69 ? 29.923 26.145 37.287 1.00 28.74 116 SER B C 1
ATOM 882 O O . SER B 2 69 ? 29.732 26.026 38.508 1.00 28.79 116 SER B O 1
ATOM 885 N N . LEU B 2 70 ? 29.938 27.313 36.682 1.00 27.60 117 LEU B N 1
ATOM 886 C CA . LEU B 2 70 ? 29.653 28.537 37.426 1.00 28.70 117 LEU B CA 1
ATOM 887 C C . LEU B 2 70 ? 28.264 28.532 38.037 1.00 28.26 117 LEU B C 1
ATOM 888 O O . LEU B 2 70 ? 28.093 28.949 39.183 1.00 28.50 117 LEU B O 1
ATOM 893 N N . GLU B 2 71 ? 27.281 28.083 37.267 1.00 29.48 118 GLU B N 1
ATOM 894 C CA . GLU B 2 71 ? 25.879 28.027 37.741 1.00 32.10 118 GLU B CA 1
ATOM 895 C C . GLU B 2 71 ? 25.744 27.008 38.870 1.00 34.57 118 GLU B C 1
ATOM 896 O O . GLU B 2 71 ? 25.108 27.248 39.913 1.00 34.91 118 GLU B O 1
ATOM 902 N N . ASN B 2 72 ? 26.380 25.872 38.670 1.00 37.80 119 ASN B N 1
ATOM 903 C CA . ASN B 2 72 ? 26.427 24.859 39.701 1.00 41.23 119 ASN B CA 1
ATOM 904 C C . ASN B 2 72 ? 26.989 25.388 41.026 1.00 38.13 119 ASN B C 1
ATOM 905 O O . ASN B 2 72 ? 26.411 25.197 42.091 1.00 40.99 119 ASN B O 1
ATOM 910 N N . ALA B 2 73 ? 28.114 26.073 40.949 1.00 35.36 120 ALA B N 1
ATOM 911 C CA . ALA B 2 73 ? 28.754 26.625 42.124 1.00 33.42 120 ALA B CA 1
ATOM 912 C C . ALA B 2 73 ? 27.974 27.815 42.725 1.00 36.83 120 ALA B C 1
ATOM 913 O O . ALA B 2 73 ? 27.996 28.012 43.936 1.00 37.65 120 ALA B O 1
ATOM 915 N N . ALA B 2 74 ? 27.314 28.626 41.900 1.00 35.23 121 ALA B N 1
ATOM 916 C CA . ALA B 2 74 ? 26.468 29.719 42.441 1.00 36.45 121 ALA B CA 1
ATOM 917 C C . ALA B 2 74 ? 25.153 29.202 43.038 1.00 38.58 121 ALA B C 1
ATOM 918 O O . ALA B 2 74 ? 24.546 29.854 43.885 1.00 38.50 121 ALA B O 1
ATOM 920 N N . GLY B 2 75 ? 24.719 28.031 42.595 1.00 40.62 122 GLY B N 1
ATOM 921 C CA . GLY B 2 75 ? 23.472 27.449 43.070 1.00 43.01 122 GLY B CA 1
ATOM 922 C C . GLY B 2 75 ? 22.246 27.955 42.335 1.00 43.84 122 GLY B C 1
ATOM 923 O O . GLY B 2 75 ? 21.128 27.625 42.715 1.00 41.27 122 GLY B O 1
ATOM 924 N N . THR B 2 76 ? 22.447 28.743 41.279 1.00 42.63 123 THR B N 1
ATOM 925 C CA . THR B 2 76 ? 21.334 29.190 40.450 1.00 44.39 123 THR B CA 1
ATOM 926 C C . THR B 2 76 ? 21.788 29.453 39.006 1.00 44.13 123 THR B C 1
ATOM 927 O O . THR B 2 76 ? 22.981 29.440 38.722 1.00 45.95 123 THR B O 1
ATOM 931 N N . THR B 2 77 ? 20.842 29.679 38.097 1.00 40.53 124 THR B N 1
ATOM 932 C CA . THR B 2 77 ? 21.165 29.830 36.683 1.00 37.41 124 THR B CA 1
ATOM 933 C C . THR B 2 77 ? 21.183 31.285 36.237 1.00 35.08 124 THR B C 1
ATOM 934 O O . THR B 2 77 ? 20.722 32.183 36.938 1.00 33.38 124 THR B O 1
ATOM 938 N N . ARG B 2 78 ? 21.725 31.505 35.050 1.00 32.01 125 ARG B N 1
ATOM 939 C CA . ARG B 2 78 ? 21.809 32.837 34.462 1.00 32.15 125 ARG B CA 1
ATOM 940 C C . ARG B 2 78 ? 20.444 33.551 34.358 1.00 33.68 125 ARG B C 1
ATOM 941 O O . ARG B 2 78 ? 20.382 34.783 34.434 1.00 35.22 125 ARG B O 1
ATOM 949 N N . GLN B 2 79 ? 19.372 32.780 34.184 1.00 34.65 126 GLN B N 1
ATOM 950 C CA . GLN B 2 79 ? 18.011 33.319 34.060 1.00 38.62 126 GLN B CA 1
ATOM 951 C C . GLN B 2 79 ? 17.396 33.758 35.387 1.00 40.55 126 GLN B C 1
ATOM 952 O O . GLN B 2 79 ? 16.224 34.103 35.448 1.00 40.64 126 GLN B O 1
ATOM 958 N N . THR B 2 80 ? 18.213 33.755 36.433 1.00 38.94 127 THR B N 1
ATOM 959 C CA . THR B 2 80 ? 17.834 34.152 37.763 1.00 39.94 127 THR B CA 1
ATOM 960 C C . THR B 2 80 ? 18.686 35.328 38.257 1.00 38.22 127 THR B C 1
ATOM 961 O O . THR B 2 80 ? 18.383 35.943 39.266 1.00 41.80 127 THR B O 1
ATOM 965 N N . ILE B 2 81 ? 19.762 35.649 37.558 1.00 35.08 128 ILE B N 1
ATOM 966 C CA . ILE B 2 81 ? 20.740 36.562 38.101 1.00 32.87 128 ILE B CA 1
ATOM 967 C C . ILE B 2 81 ? 20.658 37.894 37.401 1.00 32.09 128 ILE B C 1
ATOM 968 O O . ILE B 2 81 ? 20.783 37.965 36.183 1.00 32.94 128 ILE B O 1
ATOM 973 N N . VAL B 2 82 ? 20.486 38.950 38.185 1.00 30.40 129 VAL B N 1
ATOM 974 C CA . VAL B 2 82 ? 20.311 40.279 37.643 1.00 33.00 129 VAL B CA 1
ATOM 975 C C . VAL B 2 82 ? 21.634 40.828 37.140 1.00 31.91 129 VAL B C 1
ATOM 976 O O . VAL B 2 82 ? 22.672 40.621 37.769 1.00 33.28 129 VAL B O 1
ATOM 980 N N . LEU B 2 83 ? 21.570 41.518 36.002 1.00 29.71 130 LEU B N 1
ATOM 981 C CA . LEU B 2 83 ? 22.684 42.235 35.403 1.00 30.18 130 LEU B CA 1
ATOM 982 C C . LEU B 2 83 ? 22.372 43.722 35.414 1.00 32.23 130 LEU B C 1
ATOM 983 O O . LEU B 2 83 ? 21.203 44.120 35.391 1.00 31.06 130 LEU B O 1
ATOM 988 N N . GLY B 2 84 ? 23.422 44.536 35.416 1.00 31.47 131 GLY B N 1
ATOM 989 C CA . GLY B 2 84 ? 23.274 45.985 35.438 1.00 30.47 131 GLY B CA 1
ATOM 990 C C . GLY B 2 84 ? 24.440 46.643 36.132 1.00 31.85 131 GLY B C 1
ATOM 991 O O . GLY B 2 84 ? 25.395 45.979 36.556 1.00 32.02 131 GLY B O 1
ATOM 992 N N . VAL B 2 85 ? 24.344 47.953 36.276 1.00 31.74 132 VAL B N 1
ATOM 993 C CA . VAL B 2 85 ? 25.422 48.759 36.809 1.00 34.44 132 VAL B CA 1
ATOM 994 C C . VAL B 2 85 ? 25.770 48.353 38.240 1.00 35.07 132 VAL B C 1
ATOM 995 O O . VAL B 2 85 ? 26.941 48.161 38.565 1.00 33.14 132 VAL B O 1
ATOM 999 N N . ASP B 2 86 ? 24.759 48.216 39.089 1.00 32.99 133 ASP B N 1
ATOM 1000 C CA . ASP B 2 86 ? 25.011 47.953 40.496 1.00 34.20 133 ASP B CA 1
ATOM 1001 C C . ASP B 2 86 ? 25.371 46.499 40.749 1.00 32.55 133 ASP B C 1
ATOM 1002 O O . ASP B 2 86 ? 26.209 46.221 41.577 1.00 31.64 133 ASP B O 1
ATOM 1007 N N . PRO B 2 87 ? 24.734 45.554 40.044 1.00 33.10 134 PRO B N 1
ATOM 1008 C CA . PRO B 2 87 ? 25.254 44.185 40.172 1.00 31.72 134 PRO B CA 1
ATOM 1009 C C . PRO B 2 87 ? 26.729 44.051 39.779 1.00 31.38 134 PRO B C 1
ATOM 1010 O O . PRO B 2 87 ? 27.464 43.296 40.405 1.00 30.80 134 PRO B O 1
ATOM 1014 N N . LEU B 2 88 ? 27.157 44.782 38.759 1.00 32.49 135 LEU B N 1
ATOM 1015 C CA . LEU B 2 88 ? 28.553 44.754 38.324 1.00 32.08 135 LEU B CA 1
ATOM 1016 C C . LEU B 2 88 ? 29.468 45.336 39.388 1.00 32.48 135 LEU B C 1
ATOM 1017 O O . LEU B 2 88 ? 30.503 44.773 39.677 1.00 30.88 135 LEU B O 1
ATOM 1022 N N . ASP B 2 89 ? 29.066 46.467 39.967 1.00 36.80 136 ASP B N 1
ATOM 1023 C CA . ASP B 2 89 ? 29.825 47.141 41.023 1.00 36.39 136 ASP B CA 1
ATOM 1024 C C . ASP B 2 89 ? 30.007 46.190 42.207 1.00 35.69 136 ASP B C 1
ATOM 1025 O O . ASP B 2 89 ? 31.104 46.031 42.723 1.00 33.40 136 ASP B O 1
ATOM 1030 N N . PHE B 2 90 ? 28.911 45.542 42.597 1.00 32.89 137 PHE B N 1
ATOM 1031 C CA . PHE B 2 90 ? 28.893 44.564 43.652 1.00 31.75 137 PHE B CA 1
ATOM 1032 C C . PHE B 2 90 ? 29.878 43.414 43.301 1.00 32.06 137 PHE B C 1
ATOM 1033 O O . PHE B 2 90 ? 30.650 42.967 44.140 1.00 28.60 137 PHE B O 1
ATOM 1041 N N . ALA B 2 91 ? 29.799 42.934 42.065 1.00 29.67 138 ALA B N 1
ATOM 1042 C CA . ALA B 2 91 ? 30.631 41.835 41.584 1.00 29.31 138 ALA B CA 1
ATOM 1043 C C . ALA B 2 91 ? 32.127 42.167 41.648 1.00 29.03 138 ALA B C 1
ATOM 1044 O O . ALA B 2 91 ? 32.922 41.366 42.110 1.00 28.39 138 ALA B O 1
ATOM 1046 N N . ILE B 2 92 ? 32.490 43.362 41.216 1.00 29.11 139 ILE B N 1
ATOM 1047 C CA . ILE B 2 92 ? 33.870 43.782 41.263 1.00 31.26 139 ILE B CA 1
ATOM 1048 C C . ILE B 2 92 ? 34.382 43.732 42.722 1.00 33.68 139 ILE B C 1
ATOM 1049 O O . ILE B 2 92 ? 35.433 43.113 43.019 1.00 30.69 139 ILE B O 1
ATOM 1054 N N . SER B 2 93 ? 33.607 44.319 43.634 1.00 31.10 140 SER B N 1
ATOM 1055 C CA . SER B 2 93 ? 33.959 44.313 45.058 1.00 30.48 140 SER B CA 1
ATOM 1056 C C . SER B 2 93 ? 34.170 42.937 45.626 1.00 30.99 140 SER B C 1
ATOM 1057 O O . SER B 2 93 ? 35.115 42.732 46.386 1.00 27.93 140 SER B O 1
ATOM 1060 N N . ASN B 2 94 ? 33.280 42.004 45.283 1.00 31.19 141 ASN B N 1
ATOM 1061 C CA . ASN B 2 94 ? 33.380 40.656 45.786 1.00 32.55 141 ASN B CA 1
ATOM 1062 C C . ASN B 2 94 ? 34.653 39.945 45.311 1.00 33.59 141 ASN B C 1
ATOM 1063 O O . ASN B 2 94 ? 35.249 39.167 46.064 1.00 33.17 141 ASN B O 1
ATOM 1068 N N . LEU B 2 95 ? 35.012 40.161 44.043 1.00 33.49 142 LEU B N 1
ATOM 1069 C CA . LEU B 2 95 ? 36.265 39.638 43.500 1.00 33.51 142 LEU B CA 1
ATOM 1070 C C . LEU B 2 95 ? 37.458 40.293 44.184 1.00 30.81 142 LEU B C 1
ATOM 1071 O O . LEU B 2 95 ? 38.421 39.621 44.500 1.00 30.21 142 LEU B O 1
ATOM 1076 N N . PHE B 2 96 ? 37.389 41.598 44.387 1.00 30.00 143 PHE B N 1
ATOM 1077 C CA . PHE B 2 96 ? 38.460 42.326 45.050 1.00 33.28 143 PHE B CA 1
ATOM 1078 C C . PHE B 2 96 ? 38.744 41.813 46.459 1.00 36.38 143 PHE B C 1
ATOM 1079 O O . PHE B 2 96 ? 39.910 41.667 46.829 1.00 36.19 143 PHE B O 1
ATOM 1087 N N . ASN B 2 97 ? 37.683 41.501 47.209 1.00 34.15 144 ASN B N 1
ATOM 1088 C CA . ASN B 2 97 ? 37.800 40.954 48.553 1.00 35.68 144 ASN B CA 1
ATOM 1089 C C . ASN B 2 97 ? 37.988 39.456 48.558 1.00 37.03 144 ASN B C 1
ATOM 1090 O O . ASN B 2 97 ? 38.125 38.862 49.626 1.00 34.52 144 ASN B O 1
ATOM 1095 N N . ALA B 2 98 ? 37.937 38.837 47.376 1.00 35.47 145 ALA B N 1
ATOM 1096 C CA . ALA B 2 98 ? 38.061 37.389 47.250 1.00 37.00 145 ALA B CA 1
ATOM 1097 C C . ALA B 2 98 ? 37.107 36.664 48.193 1.00 37.78 145 ALA B C 1
ATOM 1098 O O . ALA B 2 98 ? 37.459 35.689 48.841 1.00 39.05 145 ALA B O 1
ATOM 1100 N N . ASP B 2 99 ? 35.862 37.116 48.210 1.00 39.45 146 ASP B N 1
ATOM 1101 C CA . ASP B 2 99 ? 34.847 36.518 49.061 1.00 36.47 146 ASP B CA 1
ATOM 1102 C C . ASP B 2 99 ? 34.357 35.200 48.491 1.00 36.18 146 ASP B C 1
ATOM 1103 O O . ASP B 2 99 ? 33.622 35.192 47.511 1.00 38.26 146 ASP B O 1
ATOM 1108 N N . PRO B 2 100 ? 34.716 34.071 49.128 1.00 36.73 147 PRO B N 1
ATOM 1109 C CA . PRO B 2 100 ? 34.432 32.808 48.455 1.00 39.71 147 PRO B CA 1
ATOM 1110 C C . PRO B 2 100 ? 32.941 32.475 48.327 1.00 39.60 147 PRO B C 1
ATOM 1111 O O . PRO B 2 100 ? 32.581 31.664 47.500 1.00 43.39 147 PRO B O 1
ATOM 1115 N N . LYS B 2 101 ? 32.101 33.075 49.158 1.00 41.68 148 LYS B N 1
ATOM 1116 C CA . LYS B 2 101 ? 30.638 32.926 49.045 1.00 43.08 148 LYS B CA 1
ATOM 1117 C C . LYS B 2 101 ? 30.058 33.488 47.729 1.00 38.89 148 LYS B C 1
ATOM 1118 O O . LYS B 2 101 ? 29.169 32.893 47.154 1.00 40.86 148 LYS B O 1
ATOM 1124 N N . LEU B 2 102 ? 30.577 34.622 47.277 1.00 34.86 149 LEU B N 1
ATOM 1125 C CA . LEU B 2 102 ? 30.003 35.381 46.182 1.00 36.75 149 LEU B CA 1
ATOM 1126 C C . LEU B 2 102 ? 30.774 35.323 44.850 1.00 35.15 149 LEU B C 1
ATOM 1127 O O . LEU B 2 102 ? 30.423 36.036 43.901 1.00 32.93 149 LEU B O 1
ATOM 1132 N N . LEU B 2 103 ? 31.800 34.475 44.781 1.00 34.67 150 LEU B N 1
ATOM 1133 C CA . LEU B 2 103 ? 32.676 34.408 43.620 1.00 34.14 150 LEU B CA 1
ATOM 1134 C C . LEU B 2 103 ? 31.986 33.887 42.364 1.00 30.15 150 LEU B C 1
ATOM 1135 O O . LEU B 2 103 ? 32.063 34.523 41.345 1.00 29.70 150 LEU B O 1
ATOM 1140 N N . PRO B 2 104 ? 31.350 32.714 42.426 1.00 31.11 151 PRO B N 1
ATOM 1141 C CA . PRO B 2 104 ? 30.733 32.195 41.203 1.00 31.66 151 PRO B CA 1
ATOM 1142 C C . PRO B 2 104 ? 29.695 33.170 40.634 1.00 31.24 151 PRO B C 1
ATOM 1143 O O . PRO B 2 104 ? 29.675 33.448 39.443 1.00 30.03 151 PRO B O 1
ATOM 1147 N N . LEU B 2 105 ? 28.848 33.687 41.506 1.00 32.17 152 LEU B N 1
ATOM 1148 C CA . LEU B 2 105 ? 27.831 34.654 41.116 1.00 33.85 152 LEU B CA 1
ATOM 1149 C C . LEU B 2 105 ? 28.456 35.879 40.469 1.00 30.84 152 LEU B C 1
ATOM 1150 O O . LEU B 2 105 ? 28.005 36.329 39.409 1.00 30.84 152 LEU B O 1
ATOM 1155 N N . SER B 2 106 ? 29.500 36.407 41.100 1.00 27.84 153 SER B N 1
ATOM 1156 C CA . SER B 2 106 ? 30.155 37.615 40.605 1.00 27.38 153 SER B CA 1
ATOM 1157 C C . SER B 2 106 ? 30.794 37.376 39.239 1.00 28.23 153 SER B C 1
ATOM 1158 O O . SER B 2 106 ? 30.696 38.235 38.373 1.00 25.63 153 SER B O 1
ATOM 1161 N N . PHE B 2 107 ? 31.393 36.196 39.032 1.00 28.03 154 PHE B N 1
ATOM 1162 C CA . PHE B 2 107 ? 31.923 35.847 37.714 1.00 29.02 154 PHE B CA 1
ATOM 1163 C C . PHE B 2 107 ? 30.821 35.804 36.631 1.00 28.81 154 PHE B C 1
ATOM 1164 O O . PHE B 2 107 ? 30.998 36.301 35.533 1.00 28.50 154 PHE B O 1
ATOM 1172 N N . LEU B 2 108 ? 29.688 35.213 36.954 1.00 29.01 155 LEU B N 1
ATOM 1173 C CA . LEU B 2 108 ? 28.549 35.176 36.028 1.00 29.81 155 LEU B CA 1
ATOM 1174 C C . LEU B 2 108 ? 28.120 36.579 35.548 1.00 29.34 155 LEU B C 1
ATOM 1175 O O . LEU B 2 108 ? 27.887 36.808 34.351 1.00 28.12 155 LEU B O 1
ATOM 1180 N N . VAL B 2 109 ? 28.079 37.529 36.470 1.00 28.15 156 VAL B N 1
ATOM 1181 C CA . VAL B 2 109 ? 27.772 38.903 36.116 1.00 27.92 156 VAL B CA 1
ATOM 1182 C C . VAL B 2 109 ? 28.824 39.496 35.183 1.00 27.83 156 VAL B C 1
ATOM 1183 O O . VAL B 2 109 ? 28.511 40.045 34.115 1.00 26.57 156 VAL B O 1
ATOM 1187 N N . ILE B 2 110 ? 30.086 39.380 35.591 1.00 28.53 157 ILE B N 1
ATOM 1188 C CA . ILE B 2 110 ? 31.178 40.032 34.901 1.00 27.22 157 ILE B CA 1
ATOM 1189 C C . ILE B 2 110 ? 31.383 39.429 33.509 1.00 27.13 157 ILE B C 1
ATOM 1190 O O . ILE B 2 110 ? 31.531 40.153 32.535 1.00 28.43 157 ILE B O 1
ATOM 1195 N N . ILE B 2 111 ? 31.383 38.107 33.423 1.00 24.73 158 ILE B N 1
ATOM 1196 C CA . ILE B 2 111 ? 31.606 37.435 32.160 1.00 26.79 158 ILE B CA 1
ATOM 1197 C C . ILE B 2 111 ? 30.531 37.866 31.153 1.00 25.85 158 ILE B C 1
ATOM 1198 O O . ILE B 2 111 ? 30.840 38.237 30.027 1.00 24.88 158 ILE B O 1
ATOM 1203 N N . GLN B 2 112 ? 29.277 37.861 31.575 1.00 26.46 159 GLN B N 1
ATOM 1204 C CA . GLN B 2 112 ? 28.199 38.229 30.666 1.00 27.77 159 GLN B CA 1
ATOM 1205 C C . GLN B 2 112 ? 28.273 39.681 30.234 1.00 26.61 159 GLN B C 1
ATOM 1206 O O . GLN B 2 112 ? 28.156 39.982 29.055 1.00 26.97 159 GLN B O 1
ATOM 1212 N N . MET B 2 113 ? 28.511 40.574 31.185 1.00 28.09 160 MET B N 1
ATOM 1213 C CA . MET B 2 113 ? 28.488 42.001 30.911 1.00 26.33 160 MET B CA 1
ATOM 1214 C C . MET B 2 113 ? 29.723 42.495 30.185 1.00 28.87 160 MET B C 1
ATOM 1215 O O . MET B 2 113 ? 29.692 43.592 29.609 1.00 27.68 160 MET B O 1
ATOM 1220 N N . VAL B 2 114 ? 30.798 41.700 30.168 1.00 27.92 161 VAL B N 1
ATOM 1221 C CA . VAL B 2 114 ? 32.019 42.108 29.473 1.00 28.49 161 VAL B CA 1
ATOM 1222 C C . VAL B 2 114 ? 32.321 41.214 28.264 1.00 29.60 161 VAL B C 1
ATOM 1223 O O . VAL B 2 114 ? 32.422 41.698 27.132 1.00 29.10 161 VAL B O 1
ATOM 1227 N N . LEU B 2 115 ? 32.447 39.905 28.482 1.00 30.47 162 LEU B N 1
ATOM 1228 C CA . LEU B 2 115 ? 32.879 39.042 27.407 1.00 29.96 162 LEU B CA 1
ATOM 1229 C C . LEU B 2 115 ? 31.728 38.730 26.465 1.00 28.59 162 LEU B C 1
ATOM 1230 O O . LEU B 2 115 ? 31.890 38.793 25.264 1.00 26.80 162 LEU B O 1
ATOM 1235 N N . GLU B 2 116 ? 30.568 38.378 27.003 1.00 28.58 163 GLU B N 1
ATOM 1236 C CA . GLU B 2 116 ? 29.455 37.992 26.151 1.00 27.46 163 GLU B CA 1
ATOM 1237 C C . GLU B 2 116 ? 28.894 39.203 25.386 1.00 27.47 163 GLU B C 1
ATOM 1238 O O . GLU B 2 116 ? 28.485 39.090 24.227 1.00 25.83 163 GLU B O 1
ATOM 1244 N N . ALA B 2 117 ? 28.913 40.369 26.026 1.00 27.66 164 ALA B N 1
ATOM 1245 C CA . ALA B 2 117 ? 28.546 41.606 25.343 1.00 28.68 164 ALA B CA 1
ATOM 1246 C C . ALA B 2 117 ? 29.492 41.915 24.198 1.00 30.95 164 ALA B C 1
ATOM 1247 O O . ALA B 2 117 ? 29.058 42.487 23.197 1.00 30.55 164 ALA B O 1
ATOM 1249 N N . SER B 2 118 ? 30.782 41.576 24.347 1.00 28.51 165 SER B N 1
ATOM 1250 C CA . SER B 2 118 ? 31.736 41.821 23.271 1.00 28.34 165 SER B CA 1
ATOM 1251 C C . SER B 2 118 ? 31.453 40.934 22.059 1.00 28.27 165 SER B C 1
ATOM 1252 O O . SER B 2 118 ? 31.765 41.296 20.936 1.00 27.75 165 SER B O 1
ATOM 1255 N N . LYS B 2 119 ? 30.887 39.755 22.295 1.00 28.90 166 LYS B N 1
ATOM 1256 C CA . LYS B 2 119 ? 30.652 38.793 21.226 1.00 28.26 166 LYS B CA 1
ATOM 1257 C C . LYS B 2 119 ? 29.418 39.154 20.395 1.00 29.92 166 LYS B C 1
ATOM 1258 O O . LYS B 2 119 ? 29.370 38.853 19.192 1.00 30.62 166 LYS B O 1
ATOM 1264 N N . PHE B 2 120 ? 28.414 39.747 21.053 1.00 28.31 167 PHE B N 1
ATOM 1265 C CA . PHE B 2 120 ? 27.096 39.962 20.466 1.00 29.07 167 PHE B CA 1
ATOM 1266 C C . PHE B 2 120 ? 26.585 41.400 20.688 1.00 30.58 167 PHE B C 1
ATOM 1267 O O . PHE B 2 120 ? 26.471 41.840 21.823 1.00 29.66 167 PHE B O 1
ATOM 1275 N N . ARG B 2 121 ? 26.249 42.088 19.596 1.00 30.18 168 ARG B N 1
ATOM 1276 C CA . ARG B 2 121 ? 25.614 43.409 19.633 1.00 31.54 168 ARG B CA 1
ATOM 1277 C C . ARG B 2 121 ? 24.309 43.408 20.428 1.00 29.57 168 ARG B C 1
ATOM 1278 O O . ARG B 2 121 ? 24.061 44.318 21.203 1.00 29.36 168 ARG B O 1
ATOM 1286 N N . PHE B 2 122 ? 23.517 42.351 20.315 1.00 29.72 169 PHE B N 1
ATOM 1287 C CA . PHE B 2 122 ? 22.264 42.255 21.062 1.00 31.04 169 PHE B CA 1
ATOM 1288 C C . PHE B 2 122 ? 22.476 42.304 22.579 1.00 32.42 169 PHE B C 1
ATOM 1289 O O . PHE B 2 122 ? 21.680 42.915 23.318 1.00 29.62 169 PHE B O 1
ATOM 1297 N N . ILE B 2 123 ? 23.564 41.688 23.042 1.00 30.69 170 ILE B N 1
ATOM 1298 C CA . ILE B 2 123 ? 23.861 41.659 24.468 1.00 29.37 170 ILE B CA 1
ATOM 1299 C C . ILE B 2 123 ? 24.476 42.984 24.887 1.00 27.33 170 ILE B C 1
ATOM 1300 O O . ILE B 2 123 ? 24.127 43.534 25.903 1.00 29.64 170 ILE B O 1
ATOM 1305 N N . GLU B 2 124 ? 25.388 43.492 24.101 1.00 28.71 171 GLU B N 1
ATOM 1306 C CA . GLU B 2 124 ? 25.898 44.833 24.324 1.00 32.48 171 GLU B CA 1
ATOM 1307 C C . GLU B 2 124 ? 24.756 45.855 24.515 1.00 33.29 171 GLU B C 1
ATOM 1308 O O . GLU B 2 124 ? 24.773 46.648 25.463 1.00 33.50 171 GLU B O 1
ATOM 1314 N N . GLN B 2 125 ? 23.782 45.826 23.607 1.00 33.96 172 GLN B N 1
ATOM 1315 C CA . GLN B 2 125 ? 22.677 46.778 23.630 1.00 33.33 172 GLN B CA 1
ATOM 1316 C C . GLN B 2 125 ? 21.778 46.559 24.836 1.00 32.84 172 GLN B C 1
ATOM 1317 O O . GLN B 2 125 ? 21.354 47.514 25.460 1.00 32.17 172 GLN B O 1
ATOM 1323 N N . SER B 2 126 ? 21.495 45.310 25.183 1.00 33.35 173 SER B N 1
ATOM 1324 C CA . SER B 2 126 ? 20.748 45.048 26.395 1.00 32.93 173 SER B CA 1
ATOM 1325 C C . SER B 2 126 ? 21.444 45.638 27.617 1.00 35.03 173 SER B C 1
ATOM 1326 O O . SER B 2 126 ? 20.802 46.301 28.446 1.00 37.97 173 SER B O 1
ATOM 1329 N N . VAL B 2 127 ? 22.755 45.444 27.712 1.00 32.46 174 VAL B N 1
ATOM 1330 C CA . VAL B 2 127 ? 23.492 45.976 28.850 1.00 32.52 174 VAL B CA 1
ATOM 1331 C C . VAL B 2 127 ? 23.512 47.509 28.849 1.00 34.26 174 VAL B C 1
ATOM 1332 O O . VAL B 2 127 ? 23.314 48.121 29.904 1.00 32.47 174 VAL B O 1
ATOM 1336 N N . ALA B 2 128 ? 23.736 48.121 27.684 1.00 36.03 175 ALA B N 1
ATOM 1337 C CA . ALA B 2 128 ? 23.751 49.580 27.573 1.00 38.20 175 ALA B CA 1
ATOM 1338 C C . ALA B 2 128 ? 22.470 50.212 28.129 1.00 38.95 175 ALA B C 1
ATOM 1339 O O . ALA B 2 128 ? 22.533 51.197 28.840 1.00 40.61 175 ALA B O 1
ATOM 1341 N N . TYR B 2 129 ? 21.318 49.622 27.834 1.00 40.39 176 TYR B N 1
ATOM 1342 C CA . TYR B 2 129 ? 20.061 50.099 28.392 1.00 41.06 176 TYR B CA 1
ATOM 1343 C C . TYR B 2 129 ? 20.045 50.129 29.915 1.00 42.98 176 TYR B C 1
ATOM 1344 O O . TYR B 2 129 ? 19.403 51.019 30.494 1.00 40.49 176 TYR B O 1
ATOM 1353 N N . SER B 2 130 ? 20.706 49.148 30.554 1.00 39.05 177 SER B N 1
ATOM 1354 C CA . SER B 2 130 ? 20.717 49.038 32.016 1.00 36.87 177 SER B CA 1
ATOM 1355 C C . SER B 2 130 ? 21.511 50.195 32.587 1.00 37.90 177 SER B C 1
ATOM 1356 O O . SER B 2 130 ? 21.212 50.652 33.673 1.00 42.71 177 SER B O 1
ATOM 1359 N N . PHE B 2 131 ? 22.543 50.634 31.869 1.00 39.39 178 PHE B N 1
ATOM 1360 C CA . PHE B 2 131 ? 23.290 51.830 32.240 1.00 44.67 178 PHE B CA 1
ATOM 1361 C C . PHE B 2 131 ? 22.451 53.099 32.061 1.00 50.65 178 PHE B C 1
ATOM 1362 O O . PHE B 2 131 ? 22.546 54.008 32.885 1.00 53.01 178 PHE B O 1
ATOM 1370 N N . LYS B 2 132 ? 21.642 53.160 30.997 1.00 52.25 179 LYS B N 1
ATOM 1371 C CA . LYS B 2 132 ? 20.846 54.363 30.698 1.00 57.11 179 LYS B CA 1
ATOM 1372 C C . LYS B 2 132 ? 19.731 54.584 31.718 1.00 55.54 179 LYS B C 1
ATOM 1373 O O . LYS B 2 132 ? 19.677 55.624 32.364 1.00 58.05 179 LYS B O 1
ATOM 1379 N N . ASN B 2 133 ? 18.870 53.585 31.880 1.00 56.78 180 ASN B N 1
ATOM 1380 C CA . ASN B 2 133 ? 17.739 53.657 32.804 1.00 56.20 180 ASN B CA 1
ATOM 1381 C C . ASN B 2 133 ? 18.098 53.317 34.253 1.00 57.74 180 ASN B C 1
ATOM 1382 O O . ASN B 2 133 ? 17.217 53.269 35.111 1.00 49.99 180 ASN B O 1
ATOM 1387 N N . GLU B 2 134 ? 19.377 53.061 34.523 1.00 59.66 181 GLU B N 1
ATOM 1388 C CA . GLU B 2 134 ? 19.832 52.657 35.853 1.00 64.50 181 GLU B CA 1
ATOM 1389 C C . GLU B 2 134 ? 18.872 51.646 36.489 1.00 60.08 181 GLU B C 1
ATOM 1390 O O . GLU B 2 134 ? 18.484 51.750 37.656 1.00 61.82 181 GLU B O 1
ATOM 1396 N N . LYS B 2 135 ? 18.494 50.670 35.674 1.00 55.36 182 LYS B N 1
ATOM 1397 C CA . LYS B 2 135 ? 17.607 49.606 36.071 1.00 53.46 182 LYS B CA 1
ATOM 1398 C C . LYS B 2 135 ? 18.196 48.251 35.675 1.00 49.23 182 LYS B C 1
ATOM 1399 O O . LYS B 2 135 ? 18.769 48.077 34.603 1.00 46.35 182 LYS B O 1
ATOM 1405 N N . THR B 2 136 ? 17.972 47.300 36.557 1.00 41.13 183 THR B N 1
ATOM 1406 C CA . THR B 2 136 ? 18.414 45.935 36.437 1.00 41.73 183 THR B CA 1
ATOM 1407 C C . THR B 2 136 ? 17.531 45.110 35.457 1.00 39.41 183 THR B C 1
ATOM 1408 O O . THR B 2 136 ? 16.330 45.385 35.300 1.00 38.45 183 THR B O 1
ATOM 1412 N N . PHE B 2 137 ? 18.127 44.121 34.788 1.00 34.69 184 PHE B N 1
ATOM 1413 C CA . PHE B 2 137 ? 17.362 43.125 34.013 1.00 33.19 184 PHE B CA 1
ATOM 1414 C C . PHE B 2 137 ? 17.893 41.716 34.235 1.00 33.95 184 PHE B C 1
ATOM 1415 O O . PHE B 2 137 ? 19.033 41.542 34.645 1.00 34.05 184 PHE B O 1
ATOM 1423 N N . ILE B 2 138 ? 17.052 40.729 33.962 1.00 34.04 185 ILE B N 1
ATOM 1424 C CA . ILE B 2 138 ? 17.422 39.327 34.008 1.00 38.17 185 ILE B CA 1
ATOM 1425 C C . ILE B 2 138 ? 17.403 38.798 32.572 1.00 40.18 185 ILE B C 1
ATOM 1426 O O . ILE B 2 138 ? 16.422 38.975 31.865 1.00 41.48 185 ILE B O 1
ATOM 1431 N N . PRO B 2 139 ? 18.500 38.165 32.127 1.00 41.42 186 PRO B N 1
ATOM 1432 C CA . PRO B 2 139 ? 18.520 37.636 30.769 1.00 41.16 186 PRO B CA 1
ATOM 1433 C C . PRO B 2 139 ? 17.494 36.550 30.558 1.00 40.52 186 PRO B C 1
ATOM 1434 O O . PRO B 2 139 ? 17.259 35.734 31.444 1.00 41.59 186 PRO B O 1
ATOM 1438 N N . ASP B 2 140 ? 16.897 36.539 29.383 1.00 41.04 187 ASP B N 1
ATOM 1439 C CA . ASP B 2 140 ? 15.937 35.513 29.027 1.00 44.86 187 ASP B CA 1
ATOM 1440 C C . ASP B 2 140 ? 16.592 34.614 27.967 1.00 41.32 187 ASP B C 1
ATOM 1441 O O . ASP B 2 140 ? 17.789 34.701 27.738 1.00 35.97 187 ASP B O 1
ATOM 1446 N N . LEU B 2 141 ? 15.798 33.781 27.308 1.00 39.07 188 LEU B N 1
ATOM 1447 C CA . LEU B 2 141 ? 16.304 32.834 26.327 1.00 37.95 188 LEU B CA 1
ATOM 1448 C C . LEU B 2 141 ? 16.962 33.472 25.112 1.00 38.31 188 LEU B C 1
ATOM 1449 O O . LEU B 2 141 ? 17.817 32.860 24.466 1.00 35.99 188 LEU B O 1
ATOM 1454 N N . ALA B 2 142 ? 16.561 34.691 24.784 1.00 34.45 189 ALA B N 1
ATOM 1455 C CA . ALA B 2 142 ? 17.212 35.428 23.724 1.00 34.66 189 ALA B CA 1
ATOM 1456 C C . ALA B 2 142 ? 18.715 35.561 23.990 1.00 34.59 189 ALA B C 1
ATOM 1457 O O . ALA B 2 142 ? 19.522 35.246 23.130 1.00 38.05 189 ALA B O 1
ATOM 1459 N N 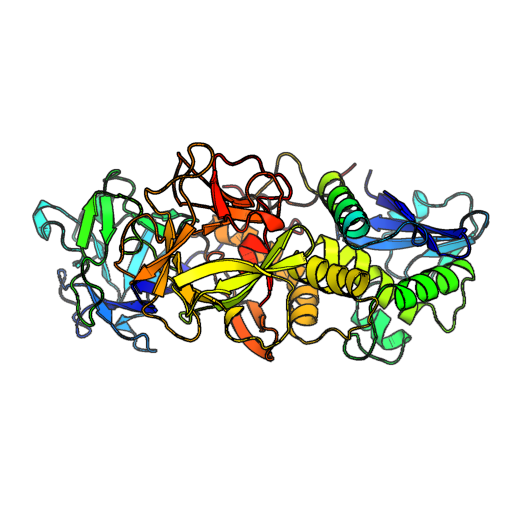. ILE B 2 143 ? 19.077 36.031 25.180 1.00 31.81 190 ILE B N 1
ATOM 1460 C CA . ILE B 2 143 ? 20.470 36.197 25.546 1.00 31.70 190 ILE B CA 1
ATOM 1461 C C . ILE B 2 143 ? 21.151 34.832 25.748 1.00 31.56 190 ILE B C 1
ATOM 1462 O O . ILE B 2 143 ? 22.190 34.573 25.177 1.00 29.49 190 ILE B O 1
ATOM 1467 N N . VAL B 2 144 ? 20.541 33.962 26.538 1.00 32.25 191 VAL B N 1
ATOM 1468 C CA . VAL B 2 144 ? 21.133 32.676 26.876 1.00 33.11 191 VAL B CA 1
ATOM 1469 C C . VAL B 2 144 ? 21.426 31.813 25.658 1.00 32.79 191 VAL B C 1
ATOM 1470 O O . VAL B 2 144 ? 22.476 31.169 25.617 1.00 32.35 191 VAL B O 1
ATOM 1474 N N . SER B 2 145 ? 20.522 31.797 24.677 1.00 32.17 192 SER B N 1
ATOM 1475 C CA . SER B 2 145 ? 20.705 30.987 23.464 1.00 32.62 192 SER B CA 1
ATOM 1476 C C . SER B 2 145 ? 21.874 31.489 22.602 1.00 32.51 192 SER B C 1
ATOM 1477 O O . SER B 2 145 ? 22.551 30.704 21.947 1.00 33.47 192 SER B O 1
ATOM 1480 N N . LEU B 2 146 ? 22.128 32.791 22.623 1.00 29.57 193 LEU B N 1
ATOM 1481 C CA . LEU B 2 146 ? 23.300 33.336 21.963 1.00 27.16 193 LEU B CA 1
ATOM 1482 C C . LEU B 2 146 ? 24.574 32.880 22.681 1.00 27.43 193 LEU B C 1
ATOM 1483 O O . LEU B 2 146 ? 25.515 32.423 22.044 1.00 27.00 193 LEU B O 1
ATOM 1488 N N . GLU B 2 147 ? 24.592 32.989 24.008 1.00 27.10 194 GLU B N 1
ATOM 1489 C CA . GLU B 2 147 ? 25.773 32.599 24.788 1.00 28.64 194 GLU B CA 1
ATOM 1490 C C . GLU B 2 147 ? 26.128 31.128 24.563 1.00 28.72 194 GLU B C 1
ATOM 1491 O O . GLU B 2 147 ? 27.276 30.791 24.282 1.00 27.40 194 GLU B O 1
ATOM 1497 N N . ASP B 2 148 ? 25.127 30.272 24.669 1.00 29.77 195 ASP B N 1
ATOM 1498 C CA . ASP B 2 148 ? 25.319 28.843 24.550 1.00 33.31 195 ASP B CA 1
ATOM 1499 C C . ASP B 2 148 ? 25.687 28.378 23.128 1.00 33.74 195 ASP B C 1
ATOM 1500 O O . ASP B 2 148 ? 26.279 27.311 22.970 1.00 33.61 195 ASP B O 1
ATOM 1505 N N . ASN B 2 149 ? 25.344 29.154 22.101 1.00 31.94 196 ASN B N 1
ATOM 1506 C CA . ASN B 2 149 ? 25.606 28.744 20.701 1.00 28.37 196 ASN B CA 1
ATOM 1507 C C . ASN B 2 149 ? 26.728 29.464 19.986 1.00 27.59 196 ASN B C 1
ATOM 1508 O O . ASN B 2 149 ? 26.936 29.238 18.800 1.00 28.15 196 ASN B O 1
ATOM 1513 N N . TRP B 2 150 ? 27.464 30.333 20.683 1.00 27.58 197 TRP B N 1
ATOM 1514 C CA . TRP B 2 150 ? 28.498 31.147 20.026 1.00 28.12 197 TRP B CA 1
ATOM 1515 C C . TRP B 2 150 ? 29.546 30.334 19.278 1.00 28.92 197 TRP B C 1
ATOM 1516 O O . TRP B 2 150 ? 29.967 30.699 18.176 1.00 31.21 197 TRP B O 1
ATOM 1527 N N . SER B 2 151 ? 30.003 29.256 19.906 1.00 28.51 198 SER B N 1
ATOM 1528 C CA . SER B 2 151 ? 30.986 28.385 19.286 1.00 29.05 198 SER B CA 1
ATOM 1529 C C . SER B 2 151 ? 30.457 27.770 18.005 1.00 26.43 198 SER B C 1
ATOM 1530 O O . SER B 2 151 ? 31.119 27.776 16.984 1.00 27.55 198 SER B O 1
ATOM 1533 N N . GLU B 2 152 ? 29.260 27.227 18.094 1.00 29.38 199 GLU B N 1
ATOM 1534 C CA . GLU B 2 152 ? 28.580 26.590 16.980 1.00 31.43 199 GLU B CA 1
ATOM 1535 C C . GLU B 2 152 ? 28.246 27.585 15.855 1.00 32.59 199 GLU B C 1
ATOM 1536 O O . GLU B 2 152 ? 28.396 27.251 14.682 1.00 32.90 199 GLU B O 1
ATOM 1542 N N . ILE B 2 153 ? 27.794 28.792 16.216 1.00 29.30 200 ILE B N 1
ATOM 1543 C CA . ILE B 2 153 ? 27.556 29.862 15.233 1.00 28.51 200 ILE B CA 1
ATOM 1544 C C . ILE B 2 153 ? 28.836 30.237 14.544 1.00 26.91 200 ILE B C 1
ATOM 1545 O O . ILE B 2 153 ? 28.868 30.375 13.329 1.00 28.63 200 ILE B O 1
ATOM 1550 N N . SER B 2 154 ? 29.899 30.429 15.302 1.00 26.95 201 SER B N 1
ATOM 1551 C CA . SER B 2 154 ? 31.181 30.687 14.660 1.00 27.19 201 SER B CA 1
ATOM 1552 C C . SER B 2 154 ? 31.579 29.578 13.662 1.00 26.79 201 SER B C 1
ATOM 1553 O O . SER B 2 154 ? 32.072 29.859 12.592 1.00 24.78 201 SER B O 1
ATOM 1556 N N . LEU B 2 155 ? 31.414 28.313 14.046 1.00 28.69 202 LEU B N 1
ATOM 1557 C CA . LEU B 2 155 ? 31.723 27.195 13.148 1.00 27.99 202 LEU B CA 1
ATOM 1558 C C . LEU B 2 155 ? 30.880 27.266 11.877 1.00 28.61 202 LEU B C 1
ATOM 1559 O O . LEU B 2 155 ? 31.395 27.081 10.786 1.00 28.34 202 LEU B O 1
ATOM 1564 N N . GLN B 2 156 ? 29.581 27.506 12.024 1.00 28.62 203 GLN B N 1
ATOM 1565 C CA . GLN B 2 156 ? 28.703 27.522 10.872 1.00 32.50 203 GLN B CA 1
ATOM 1566 C C . GLN B 2 156 ? 28.970 28.693 9.932 1.00 34.10 203 GLN B C 1
ATOM 1567 O O . GLN B 2 156 ? 28.824 28.560 8.717 1.00 34.24 203 GLN B O 1
ATOM 1573 N N . ILE B 2 157 ? 29.383 29.833 10.477 1.00 34.19 204 ILE B N 1
ATOM 1574 C CA . ILE B 2 157 ? 29.781 30.943 9.621 1.00 33.64 204 ILE B CA 1
ATOM 1575 C C . ILE B 2 157 ? 30.954 30.533 8.743 1.00 32.09 204 ILE B C 1
ATOM 1576 O O . ILE B 2 157 ? 30.956 30.784 7.530 1.00 32.38 204 ILE B O 1
ATOM 1581 N N . GLN B 2 158 ? 31.973 29.943 9.360 1.00 32.33 205 GLN B N 1
ATOM 1582 C CA . GLN B 2 158 ? 33.140 29.497 8.600 1.00 30.94 205 GLN B CA 1
ATOM 1583 C C . GLN B 2 158 ? 32.778 28.422 7.583 1.00 30.88 205 GLN B C 1
ATOM 1584 O O . GLN B 2 158 ? 33.210 28.465 6.427 1.00 29.94 205 GLN B O 1
ATOM 1590 N N . ALA B 2 159 ? 31.938 27.494 8.006 1.00 29.73 206 ALA B N 1
ATOM 1591 C CA . ALA B 2 159 ? 31.506 26.410 7.170 1.00 30.30 206 ALA B CA 1
ATOM 1592 C C . ALA B 2 159 ? 30.706 26.907 5.964 1.00 35.62 206 ALA B C 1
ATOM 1593 O O . ALA B 2 159 ? 30.813 26.355 4.868 1.00 37.11 206 ALA B O 1
ATOM 1595 N N . SER B 2 160 ? 29.917 27.960 6.178 1.00 36.42 207 SER B N 1
ATOM 1596 C CA . SER B 2 160 ? 29.054 28.531 5.148 1.00 34.13 207 SER B CA 1
ATOM 1597 C C . SER B 2 160 ? 29.798 29.058 3.934 1.00 34.67 207 SER B C 1
ATOM 1598 O O . SER B 2 160 ? 29.200 29.223 2.877 1.00 34.56 207 SER B O 1
ATOM 1601 N N . THR B 2 161 ? 31.092 29.328 4.071 1.00 36.30 208 THR B N 1
ATOM 1602 C CA . THR B 2 161 ? 31.857 29.838 2.952 1.00 36.87 208 THR B CA 1
ATOM 1603 C C . THR B 2 161 ? 32.021 28.818 1.828 1.00 40.62 208 THR B C 1
ATOM 1604 O O . THR B 2 161 ? 32.378 29.200 0.716 1.00 38.07 208 THR B O 1
ATOM 1608 N N . SER B 2 162 ? 31.798 27.532 2.122 1.00 40.09 209 SER B N 1
ATOM 1609 C CA . SER B 2 162 ? 31.919 26.468 1.110 1.00 39.10 209 SER B CA 1
ATOM 1610 C C . SER B 2 162 ? 30.620 26.234 0.335 1.00 39.81 209 SER B C 1
ATOM 1611 O O . SER B 2 162 ? 30.631 25.552 -0.664 1.00 39.58 209 SER B O 1
ATOM 1614 N N . LEU B 2 163 ? 29.502 26.789 0.787 1.00 40.63 210 LEU B N 1
ATOM 1615 C CA . LEU B 2 163 ? 28.246 26.569 0.085 1.00 38.30 210 LEU B CA 1
ATOM 1616 C C . LEU B 2 163 ? 27.264 27.747 0.187 1.00 35.25 210 LEU B C 1
ATOM 1617 O O . LEU B 2 163 ? 26.193 27.619 0.775 1.00 33.41 210 LEU B O 1
ATOM 1622 N N . GLN B 2 164 ? 27.627 28.890 -0.390 1.00 37.60 211 GLN B N 1
ATOM 1623 C CA . GLN B 2 164 ? 26.650 29.958 -0.660 1.00 40.58 211 GLN B CA 1
ATOM 1624 C C . GLN B 2 164 ? 26.046 30.575 0.610 1.00 38.61 211 GLN B C 1
ATOM 1625 O O . GLN B 2 164 ? 24.913 31.038 0.582 1.00 38.45 211 GLN B O 1
ATOM 1631 N N . GLY B 2 165 ? 26.771 30.535 1.724 1.00 38.33 212 GLY B N 1
ATOM 1632 C CA . GLY B 2 165 ? 26.291 31.145 2.967 1.00 39.34 212 GLY B CA 1
ATOM 1633 C C . GLY B 2 165 ? 25.322 30.287 3.747 1.00 38.55 212 GLY B C 1
ATOM 1634 O O . GLY B 2 165 ? 24.743 30.738 4.732 1.00 36.86 212 GLY B O 1
ATOM 1635 N N . LEU B 2 166 ? 25.163 29.036 3.326 1.00 36.88 213 LEU B N 1
ATOM 1636 C CA . LEU B 2 166 ? 24.317 28.101 4.031 1.00 36.33 213 LEU B CA 1
ATOM 1637 C C . LEU B 2 166 ? 25.094 27.351 5.111 1.00 37.50 213 LEU B C 1
ATOM 1638 O O . LEU B 2 166 ? 26.236 26.929 4.910 1.00 37.03 213 LEU B O 1
ATOM 1643 N N . PHE B 2 167 ? 24.439 27.165 6.246 1.00 36.47 214 PHE B N 1
ATOM 1644 C CA . PHE B 2 167 ? 25.009 26.455 7.371 1.00 38.73 214 PHE B CA 1
ATOM 1645 C C . PHE B 2 167 ? 24.989 24.948 7.109 1.00 42.00 214 PHE B C 1
ATOM 1646 O O . PHE B 2 167 ? 24.193 24.458 6.314 1.00 39.97 214 PHE B O 1
ATOM 1654 N N . GLY B 2 168 ? 25.869 24.223 7.788 1.00 42.36 215 GLY B N 1
ATOM 1655 C CA . GLY B 2 168 ? 25.888 22.768 7.713 1.00 44.14 215 GLY B CA 1
ATOM 1656 C C . GLY B 2 168 ? 24.885 22.188 8.676 1.00 45.01 215 GLY B C 1
ATOM 1657 O O . GLY B 2 168 ? 24.470 21.050 8.536 1.00 46.41 215 GLY B O 1
ATOM 1658 N N . SER B 2 169 ? 24.489 22.988 9.657 1.00 44.30 216 SER B N 1
ATOM 1659 C CA . SER B 2 169 ? 23.565 22.556 10.674 1.00 45.64 216 SER B CA 1
ATOM 1660 C C . SER B 2 169 ? 22.715 23.744 11.152 1.00 45.34 216 SER B C 1
ATOM 1661 O O . SER B 2 169 ? 23.153 24.892 11.110 1.00 47.93 216 SER B O 1
ATOM 1664 N N . VAL B 2 170 ? 21.501 23.458 11.600 1.00 42.35 217 VAL B N 1
ATOM 1665 C CA . VAL B 2 170 ? 20.598 24.483 12.117 1.00 44.50 217 VAL B CA 1
ATOM 1666 C C . VAL B 2 170 ? 21.031 24.939 13.510 1.00 42.82 217 VAL B C 1
ATOM 1667 O O . VAL B 2 170 ? 21.418 24.124 14.331 1.00 42.11 217 VAL B O 1
ATOM 1671 N N . VAL B 2 171 ? 20.995 26.249 13.752 1.00 40.50 218 VAL B N 1
ATOM 1672 C CA . VAL B 2 171 ? 21.146 26.804 15.100 1.00 37.91 218 VAL B CA 1
ATOM 1673 C C . VAL B 2 171 ? 19.785 27.292 15.603 1.00 37.89 218 VAL B C 1
ATOM 1674 O O . VAL B 2 171 ? 19.073 27.963 14.878 1.00 39.80 218 VAL B O 1
ATOM 1678 N N . GLU B 2 172 ? 19.460 26.977 16.852 1.00 38.18 219 GLU B N 1
ATOM 1679 C CA . GLU B 2 172 ? 18.196 27.325 17.468 1.00 41.31 219 GLU B CA 1
ATOM 1680 C C . GLU B 2 172 ? 18.352 28.546 18.354 1.00 38.82 219 GLU B C 1
ATOM 1681 O O . GLU B 2 172 ? 18.948 28.472 19.419 1.00 38.75 219 GLU B O 1
ATOM 1687 N N . LEU B 2 173 ? 17.828 29.679 17.902 1.00 39.29 220 LEU B N 1
ATOM 1688 C CA . LEU B 2 173 ? 17.843 30.900 18.700 1.00 39.17 220 LEU B CA 1
ATOM 1689 C C . LEU B 2 173 ? 16.435 31.313 19.091 1.00 38.79 220 LEU B C 1
ATOM 1690 O O . LEU B 2 173 ? 15.461 30.898 18.473 1.00 40.65 220 LEU B O 1
ATOM 1695 N N . TYR B 2 174 ? 16.346 32.121 20.138 1.00 38.07 221 TYR B N 1
ATOM 1696 C CA . TYR B 2 174 ? 15.095 32.661 20.610 1.00 37.33 221 TYR B CA 1
ATOM 1697 C C . TYR B 2 174 ? 15.068 34.164 20.460 1.00 38.24 221 TYR B C 1
ATOM 1698 O O . TYR B 2 174 ? 16.098 34.808 20.569 1.00 35.77 221 TYR B O 1
ATOM 1707 N N . ASN B 2 175 ? 13.877 34.719 20.206 1.00 40.07 222 ASN B N 1
ATOM 1708 C CA . ASN B 2 175 ? 13.690 36.170 20.209 1.00 37.94 222 ASN B CA 1
ATOM 1709 C C . ASN B 2 175 ? 13.213 36.606 21.570 1.00 36.18 222 ASN B C 1
ATOM 1710 O O . ASN B 2 175 ? 13.055 35.773 22.456 1.00 35.28 222 ASN B O 1
ATOM 1715 N N . SER B 2 176 ? 13.032 37.908 21.752 1.00 37.69 223 SER B N 1
ATOM 1716 C CA . SER B 2 176 ? 12.605 38.449 23.045 1.00 42.29 223 SER B CA 1
ATOM 1717 C C . SER B 2 176 ? 11.195 38.024 23.481 1.00 43.78 223 SER B C 1
ATOM 1718 O O . SER B 2 176 ? 10.853 38.165 24.649 1.00 45.97 223 SER B O 1
ATOM 1721 N N . ASN B 2 177 ? 10.385 37.497 22.571 1.00 46.06 224 ASN B N 1
ATOM 1722 C CA . ASN B 2 177 ? 9.089 36.935 22.956 1.00 48.95 224 ASN B CA 1
ATOM 1723 C C . ASN B 2 177 ? 9.156 35.422 23.159 1.00 48.20 224 ASN B C 1
ATOM 1724 O O . ASN B 2 177 ? 8.126 34.748 23.212 1.00 49.18 224 ASN B O 1
ATOM 1729 N N . ASN B 2 178 ? 10.368 34.895 23.283 1.00 46.13 225 ASN B N 1
ATOM 1730 C CA . ASN B 2 178 ? 10.600 33.465 23.464 1.00 47.57 225 ASN B CA 1
ATOM 1731 C C . ASN B 2 178 ? 10.077 32.578 22.338 1.00 45.84 225 ASN B C 1
ATOM 1732 O O . ASN B 2 178 ? 9.796 31.408 22.553 1.00 49.14 225 ASN B O 1
ATOM 1737 N N . GLU B 2 179 ? 9.987 33.126 21.133 1.00 47.66 226 GLU B N 1
ATOM 1738 C CA . GLU B 2 179 ? 9.648 32.330 19.961 1.00 51.55 226 GLU B CA 1
ATOM 1739 C C . GLU B 2 179 ? 10.942 31.747 19.436 1.00 47.13 226 GLU B C 1
ATOM 1740 O O . GLU B 2 179 ? 11.968 32.424 19.428 1.00 44.39 226 GLU B O 1
ATOM 1746 N N . LEU B 2 180 ? 10.893 30.490 19.016 1.00 46.50 227 LEU B N 1
ATOM 1747 C CA . LEU B 2 180 ? 12.035 29.825 18.404 1.00 45.86 227 LEU B CA 1
ATOM 1748 C C . LEU B 2 180 ? 12.259 30.308 16.976 1.00 45.91 227 LEU B C 1
ATOM 1749 O O . LEU B 2 180 ? 11.317 30.450 16.213 1.00 47.95 227 LEU B O 1
ATOM 1754 N N . ILE B 2 181 ? 13.516 30.558 16.625 1.00 44.62 228 ILE B N 1
ATOM 1755 C CA . ILE B 2 181 ? 13.894 30.906 15.270 1.00 44.29 228 ILE B CA 1
ATOM 1756 C C . ILE B 2 181 ? 15.045 29.999 14.866 1.00 46.26 228 ILE B C 1
ATOM 1757 O O . ILE B 2 181 ? 16.168 30.178 15.328 1.00 47.35 228 ILE B O 1
ATOM 1762 N N . GLU B 2 182 ? 14.762 29.037 13.993 1.00 46.34 229 GLU B N 1
ATOM 1763 C CA . GLU B 2 182 ? 15.780 28.135 13.472 1.00 47.28 229 GLU B CA 1
ATOM 1764 C C . GLU B 2 182 ? 16.508 28.800 12.310 1.00 44.64 229 GLU B C 1
ATOM 1765 O O . GLU B 2 182 ? 15.915 29.095 11.287 1.00 49.47 229 GLU B O 1
ATOM 1771 N N . VAL B 2 183 ? 17.796 29.043 12.487 1.00 40.62 230 VAL B N 1
ATOM 1772 C CA . VAL B 2 183 ? 18.618 29.720 11.502 1.00 41.00 230 VAL B CA 1
ATOM 1773 C C . VAL B 2 183 ? 19.525 28.691 10.802 1.00 40.26 230 VAL B C 1
ATOM 1774 O O . VAL B 2 183 ? 20.233 27.916 11.457 1.00 39.09 230 VAL B O 1
ATOM 1778 N N . ASP B 2 184 ? 19.519 28.710 9.476 1.00 37.82 231 ASP B N 1
ATOM 1779 C CA . ASP B 2 184 ? 20.269 27.743 8.687 1.00 37.66 231 ASP B CA 1
ATOM 1780 C C . ASP B 2 184 ? 21.128 28.399 7.618 1.00 35.98 231 ASP B C 1
ATOM 1781 O O . ASP B 2 184 ? 21.592 27.728 6.709 1.00 33.15 231 ASP B O 1
ATOM 1786 N N . SER B 2 185 ? 21.360 29.712 7.739 1.00 36.63 232 SER B N 1
ATOM 1787 C CA . SER B 2 185 ? 22.189 30.440 6.781 1.00 36.36 232 SER B CA 1
ATOM 1788 C C . SER B 2 185 ? 22.642 31.749 7.386 1.00 34.52 232 SER B C 1
ATOM 1789 O O . SER B 2 185 ? 22.152 32.157 8.424 1.00 36.11 232 SER B O 1
ATOM 1792 N N . ILE B 2 186 ? 23.562 32.421 6.719 1.00 35.31 233 ILE B N 1
ATOM 1793 C CA . ILE B 2 186 ? 23.987 33.733 7.170 1.00 39.01 233 ILE B CA 1
ATOM 1794 C C . ILE B 2 186 ? 23.014 34.874 6.842 1.00 39.04 233 ILE B C 1
ATOM 1795 O O . ILE B 2 186 ? 23.226 35.986 7.293 1.00 37.73 233 ILE B O 1
ATOM 1800 N N . TYR B 2 187 ? 21.965 34.604 6.062 1.00 37.90 234 TYR B N 1
ATOM 1801 C CA . TYR B 2 187 ? 21.146 35.668 5.486 1.00 38.26 234 TYR B CA 1
ATOM 1802 C C . TYR B 2 187 ? 20.083 36.097 6.473 1.00 38.70 234 TYR B C 1
ATOM 1803 O O . TYR B 2 187 ? 18.948 36.341 6.086 1.00 42.92 234 TYR B O 1
ATOM 1812 N N . TYR B 2 188 ? 20.453 36.154 7.753 1.00 39.45 235 TYR B N 1
ATOM 1813 C CA . TYR B 2 188 ? 19.576 36.633 8.813 1.00 39.78 235 TYR B CA 1
ATOM 1814 C C . TYR B 2 188 ? 20.303 37.733 9.585 1.00 39.30 235 TYR B C 1
ATOM 1815 O O . TYR B 2 188 ? 21.477 37.570 9.949 1.00 35.18 235 TYR B O 1
ATOM 1824 N N . PRO B 2 189 ? 19.628 38.872 9.812 1.00 39.98 236 PRO B N 1
ATOM 1825 C CA . PRO B 2 189 ? 20.337 39.943 10.516 1.00 39.55 236 PRO B CA 1
ATOM 1826 C C . PRO B 2 189 ? 20.750 39.547 11.926 1.00 37.85 236 PRO B C 1
ATOM 1827 O O . PRO B 2 189 ? 21.783 40.020 12.424 1.00 36.12 236 PRO B O 1
ATOM 1831 N N . ILE B 2 190 ? 19.988 38.648 12.549 1.00 36.79 237 ILE B N 1
ATOM 1832 C CA . ILE B 2 190 ? 20.325 38.213 13.899 1.00 38.64 237 ILE B CA 1
ATOM 1833 C C . ILE B 2 190 ? 21.581 37.333 13.949 1.00 36.75 237 ILE B C 1
ATOM 1834 O O . ILE B 2 190 ? 22.018 36.941 15.020 1.00 35.48 237 ILE B O 1
ATOM 1839 N N . ILE B 2 191 ? 22.171 37.049 12.793 1.00 32.72 238 ILE B N 1
ATOM 1840 C CA . ILE B 2 191 ? 23.499 36.526 12.761 1.00 33.77 238 ILE B CA 1
ATOM 1841 C C . ILE B 2 191 ? 24.461 37.593 12.301 1.00 32.94 238 ILE B C 1
ATOM 1842 O O . ILE B 2 191 ? 25.348 37.999 13.044 1.00 33.00 238 ILE B O 1
ATOM 1847 N N . LEU B 2 192 ? 24.269 38.039 11.069 1.00 32.53 239 LEU B N 1
ATOM 1848 C CA . LEU B 2 192 ? 25.219 38.871 10.380 1.00 32.83 239 LEU B CA 1
ATOM 1849 C C . LEU B 2 192 ? 25.443 40.227 11.050 1.00 33.06 239 LEU B C 1
ATOM 1850 O O . LEU B 2 192 ? 26.555 40.737 11.049 1.00 33.90 239 LEU 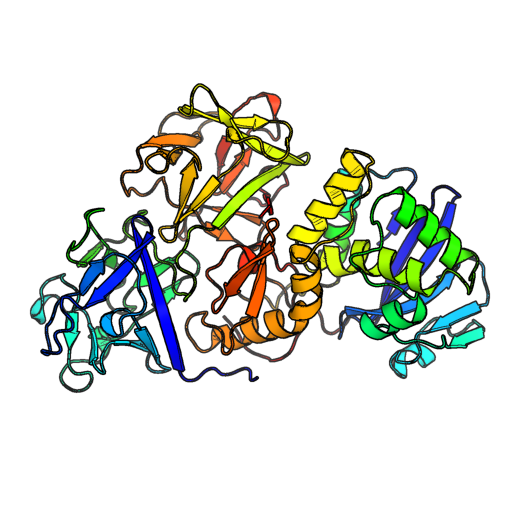B O 1
ATOM 1855 N N . ALA B 2 193 ? 24.396 40.811 11.613 1.00 32.30 240 ALA B N 1
ATOM 1856 C CA . ALA B 2 193 ? 24.515 42.122 12.262 1.00 34.29 240 ALA B CA 1
ATOM 1857 C C . ALA B 2 193 ? 24.644 42.025 13.772 1.00 34.19 240 ALA B C 1
ATOM 1858 O O . ALA B 2 193 ? 24.582 43.040 14.453 1.00 34.18 240 ALA B O 1
ATOM 1860 N N . ASN B 2 194 ? 24.835 40.816 14.297 1.00 32.23 241 ASN B N 1
ATOM 1861 C CA . ASN B 2 194 ? 24.814 40.593 15.732 1.00 30.27 241 ASN B CA 1
ATOM 1862 C C . ASN B 2 194 ? 26.17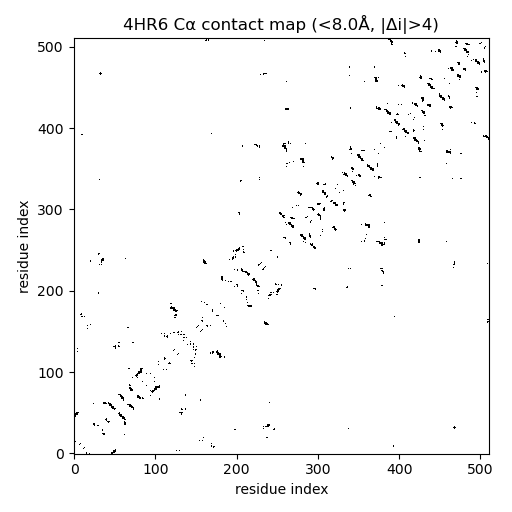5 40.082 16.247 1.00 31.53 241 ASN B C 1
ATOM 1863 O O . ASN B 2 194 ? 26.765 40.661 17.161 1.00 30.93 241 ASN B O 1
ATOM 1868 N N . VAL B 2 195 ? 26.677 39.011 15.627 1.00 31.40 242 VAL B N 1
ATOM 1869 C CA . VAL B 2 195 ? 27.943 38.430 15.990 1.00 29.92 242 VAL B CA 1
ATOM 1870 C C . VAL B 2 195 ? 29.060 39.397 15.668 1.00 29.26 242 VAL B C 1
ATOM 1871 O O . VAL B 2 195 ? 29.264 39.739 14.514 1.00 29.03 242 VAL B O 1
ATOM 1875 N N . ALA B 2 196 ? 29.806 39.822 16.677 1.00 30.75 243 ALA B N 1
ATOM 1876 C CA . ALA B 2 196 ? 30.858 40.817 16.459 1.00 32.31 243 ALA B CA 1
ATOM 1877 C C . ALA B 2 196 ? 32.225 40.205 16.489 1.00 32.42 243 ALA B C 1
ATOM 1878 O O . ALA B 2 196 ? 33.154 40.800 15.972 1.00 34.22 243 ALA B O 1
ATOM 1880 N N . LEU B 2 197 ? 32.356 39.024 17.106 1.00 33.08 244 LEU B N 1
ATOM 1881 C CA . LEU B 2 197 ? 33.619 38.299 17.159 1.00 30.81 244 LEU B CA 1
ATOM 1882 C C . LEU B 2 197 ? 33.328 36.827 16.962 1.00 31.21 244 LEU B C 1
ATOM 1883 O O . LEU B 2 197 ? 32.344 36.328 17.488 1.00 30.74 244 LEU B O 1
ATOM 1888 N N . GLN B 2 198 ? 34.176 36.120 16.216 1.00 30.30 245 GLN B N 1
ATOM 1889 C CA . GLN B 2 198 ? 33.952 34.689 16.048 1.00 30.77 245 GLN B CA 1
ATOM 1890 C C . GLN B 2 198 ? 35.151 33.851 16.456 1.00 29.27 245 GLN B C 1
ATOM 1891 O O . GLN B 2 198 ? 36.308 34.219 16.216 1.00 28.38 245 GLN B O 1
ATOM 1897 N N . LEU B 2 199 ? 34.845 32.726 17.094 1.00 27.90 246 LEU B N 1
ATOM 1898 C CA . LEU B 2 199 ? 35.853 31.730 17.438 1.00 29.52 246 LEU B CA 1
ATOM 1899 C C . LEU B 2 199 ? 36.408 31.077 16.173 1.00 28.91 246 LEU B C 1
ATOM 1900 O O . LEU B 2 199 ? 35.644 30.661 15.300 1.00 29.59 246 LEU B O 1
ATOM 1905 N N . TYR B 2 200 ? 37.729 30.983 16.092 1.00 29.11 247 TYR B N 1
ATOM 1906 C CA . TYR B 2 200 ? 38.400 30.235 15.031 1.00 30.32 247 TYR B CA 1
ATOM 1907 C C . TYR B 2 200 ? 38.170 28.716 15.117 1.00 28.95 247 TYR B C 1
ATOM 1908 O O . TYR B 2 200 ? 38.378 28.103 16.146 1.00 27.67 247 TYR B O 1
ATOM 1917 N N . HIS B 2 201 ? 37.719 28.123 14.025 1.00 30.35 248 HIS B N 1
ATOM 1918 C CA . HIS B 2 201 ? 37.626 26.659 13.913 1.00 30.73 248 HIS B CA 1
ATOM 1919 C C . HIS B 2 201 ? 38.445 26.180 12.736 1.00 31.95 248 HIS B C 1
ATOM 1920 O O . HIS B 2 201 ? 39.151 25.177 12.855 1.00 34.61 248 HIS B O 1
ATOM 1927 N N . CYS B 2 202 ? 38.334 26.868 11.592 1.00 31.45 249 CYS B N 1
ATOM 1928 C CA . CYS B 2 202 ? 38.968 26.404 10.360 1.00 35.13 249 CYS B CA 1
ATOM 1929 C C . CYS B 2 202 ? 39.531 27.531 9.516 1.00 38.83 249 CYS B C 1
ATOM 1930 O O . CYS B 2 202 ? 39.031 28.655 9.585 1.00 37.97 249 CYS B O 1
ATOM 1933 N N . GLN B 2 203 ? 40.573 27.224 8.732 1.00 39.05 250 GLN B N 1
ATOM 1934 C CA . GLN B 2 203 ? 41.166 28.185 7.824 1.00 43.08 250 GLN B CA 1
ATOM 1935 C C . GLN B 2 203 ? 40.468 28.190 6.469 1.00 43.13 250 GLN B C 1
ATOM 1936 O O . GLN B 2 203 ? 40.898 27.495 5.549 1.00 40.38 250 GLN B O 1
ATOM 1942 N N . VAL B 2 204 ? 39.413 28.994 6.340 1.00 42.41 251 VAL B N 1
ATOM 1943 C CA . VAL B 2 204 ? 38.689 29.139 5.052 1.00 52.82 251 VAL B CA 1
ATOM 1944 C C . VAL B 2 204 ? 38.782 30.594 4.575 1.00 54.07 251 VAL B C 1
ATOM 1945 O O . VAL B 2 204 ? 39.518 31.378 5.171 1.00 55.53 251 VAL B O 1
ATOM 1949 N N . SER B 2 205 ? 38.061 30.966 3.516 1.00 63.02 252 SER B N 1
ATOM 1950 C CA . SER B 2 205 ? 38.002 32.381 3.095 1.00 70.74 252 SER B CA 1
ATOM 1951 C C . SER B 2 205 ? 36.823 32.757 2.186 1.00 74.30 252 SER B C 1
ATOM 1952 O O . SER B 2 205 ? 36.314 31.920 1.436 1.00 73.47 252 SER B O 1
ATOM 1955 N N . THR B 2 206 ? 36.406 34.025 2.288 1.00 80.12 253 THR B N 1
ATOM 1956 C CA . THR B 2 206 ? 35.636 34.722 1.250 1.00 82.82 253 THR B CA 1
ATOM 1957 C C . THR B 2 206 ? 36.516 35.848 0.713 1.00 84.07 253 THR B C 1
ATOM 1958 O O . THR B 2 206 ? 36.201 36.472 -0.296 1.00 90.69 253 THR B O 1
ATOM 1962 N N . ASN C 3 1 ? 29.308 18.056 12.438 1.00 62.36 1 ASN C N 1
ATOM 1963 C CA . ASN C 3 1 ? 30.013 19.368 12.498 1.00 58.25 1 ASN C CA 1
ATOM 1964 C C . ASN C 3 1 ? 31.326 19.341 11.748 1.00 55.79 1 ASN C C 1
ATOM 1965 O O . ASN C 3 1 ? 32.235 18.622 12.132 1.00 60.05 1 ASN C O 1
ATOM 1970 N N . GLU C 3 2 ? 31.420 20.139 10.687 1.00 48.43 2 GLU C N 1
ATOM 1971 C CA . GLU C 3 2 ? 32.634 20.221 9.900 1.00 41.56 2 GLU C CA 1
ATOM 1972 C C . GLU C 3 2 ? 32.575 21.515 9.080 1.00 37.89 2 GLU C C 1
ATOM 1973 O O . GLU C 3 2 ? 31.523 22.158 8.948 1.00 35.82 2 GLU C O 1
ATOM 1979 N N . CYS C 3 3 ? 33.739 21.892 8.585 1.00 33.88 3 CYS C N 1
ATOM 1980 C CA . CYS C 3 3 ? 33.963 23.144 7.938 1.00 35.50 3 CYS C CA 1
ATOM 1981 C C . CYS C 3 3 ? 33.638 23.101 6.470 1.00 35.88 3 CYS C C 1
ATOM 1982 O O . CYS C 3 3 ? 33.759 24.103 5.779 1.00 34.10 3 CYS C O 1
ATOM 1985 N N . ILE C 3 4 ? 33.196 21.944 6.001 1.00 36.71 4 ILE C N 1
ATOM 1986 C CA . ILE C 3 4 ? 32.791 21.803 4.625 1.00 39.34 4 ILE C CA 1
ATOM 1987 C C . ILE C 3 4 ? 31.361 21.309 4.571 1.00 38.54 4 ILE C C 1
ATOM 1988 O O . ILE C 3 4 ? 30.974 20.428 5.322 1.00 37.01 4 ILE C O 1
ATOM 1993 N N . VAL C 3 5 ? 30.560 21.948 3.724 1.00 39.46 5 VAL C N 1
ATOM 1994 C CA . VAL C 3 5 ? 29.158 21.585 3.567 1.00 41.89 5 VAL C CA 1
ATOM 1995 C C . VAL C 3 5 ? 28.976 21.186 2.114 1.00 42.98 5 VAL C C 1
ATOM 1996 O O . VAL C 3 5 ? 29.247 21.983 1.215 1.00 44.85 5 VAL C O 1
ATOM 2000 N N . GLU C 3 6 ? 28.550 19.953 1.885 1.00 44.07 6 GLU C N 1
ATOM 2001 C CA . GLU C 3 6 ? 28.499 19.408 0.522 1.00 46.54 6 GLU C CA 1
ATOM 2002 C C . GLU C 3 6 ? 27.216 19.827 -0.199 1.00 44.28 6 GLU C C 1
ATOM 2003 O O . GLU C 3 6 ? 27.261 20.286 -1.350 1.00 41.84 6 GLU C O 1
ATOM 2005 N N . THR C 3 7 ? 26.081 19.647 0.476 1.00 42.89 7 THR C N 1
ATOM 2006 C CA . THR C 3 7 ? 24.793 20.055 -0.056 1.00 46.65 7 THR C CA 1
ATOM 2007 C C . THR C 3 7 ? 23.854 20.450 1.078 1.00 46.49 7 THR C C 1
ATOM 2008 O O . THR C 3 7 ? 24.003 19.985 2.206 1.00 48.04 7 THR C O 1
ATOM 2012 N N . ARG C 3 8 ? 22.868 21.286 0.765 1.00 45.43 8 ARG C N 1
ATOM 2013 C CA . ARG C 3 8 ? 21.852 21.695 1.744 1.00 43.02 8 ARG C CA 1
ATOM 2014 C C . ARG C 3 8 ? 20.506 21.906 1.075 1.00 42.45 8 ARG C C 1
ATOM 2015 O O . ARG C 3 8 ? 20.441 22.357 -0.068 1.00 41.17 8 ARG C O 1
ATOM 2023 N N . THR C 3 9 ? 19.444 21.615 1.816 1.00 39.85 9 THR C N 1
ATOM 2024 C CA . THR C 3 9 ? 18.086 21.802 1.335 1.00 43.37 9 THR C CA 1
ATOM 2025 C C . THR C 3 9 ? 17.404 22.858 2.182 1.00 40.58 9 THR C C 1
ATOM 2026 O O . THR C 3 9 ? 17.310 22.710 3.396 1.00 40.14 9 THR C O 1
ATOM 2030 N N . THR C 3 10 ? 16.936 23.927 1.544 1.00 44.94 10 THR C N 1
ATOM 2031 C CA . THR C 3 10 ? 16.288 25.040 2.267 1.00 46.39 10 THR C CA 1
ATOM 2032 C C . THR C 3 10 ? 15.139 25.674 1.445 1.00 51.53 10 THR C C 1
ATOM 2033 O O . THR C 3 10 ? 14.719 25.110 0.427 1.00 50.88 10 THR C O 1
ATOM 2037 N N . ARG C 3 11 ? 14.632 26.829 1.891 1.00 50.53 11 ARG C N 1
ATOM 2038 C CA . ARG C 3 11 ? 13.673 27.616 1.099 1.00 50.66 11 ARG C CA 1
ATOM 2039 C C . ARG C 3 11 ? 14.300 28.914 0.621 1.00 52.79 11 ARG C C 1
ATOM 2040 O O . ARG C 3 11 ? 15.338 29.360 1.132 1.00 49.04 11 ARG C O 1
ATOM 2048 N N . ILE C 3 12 ? 13.676 29.491 -0.401 1.00 50.08 12 ILE C N 1
ATOM 2049 C CA . ILE C 3 12 ? 14.049 30.805 -0.899 1.00 49.27 12 ILE C CA 1
ATOM 2050 C C . ILE C 3 12 ? 12.792 31.655 -0.826 1.00 51.56 12 ILE C C 1
ATOM 2051 O O . ILE C 3 12 ? 11.792 31.338 -1.477 1.00 51.59 12 ILE C O 1
ATOM 2056 N N . SER C 3 13 ? 12.821 32.705 -0.003 1.00 48.78 13 SER C N 1
ATOM 2057 C CA . SER C 3 13 ? 11.688 33.615 0.102 1.00 42.08 13 SER C CA 1
ATOM 2058 C C . SER C 3 13 ? 12.099 35.010 -0.339 1.00 42.91 13 SER C C 1
ATOM 2059 O O . SER C 3 13 ? 13.293 35.316 -0.451 1.00 41.56 13 SER C O 1
ATOM 2062 N N . GLY C 3 14 ? 11.109 35.849 -0.639 1.00 43.21 14 GLY C N 1
ATOM 2063 C CA . GLY C 3 14 ? 11.394 37.219 -1.080 1.00 45.25 14 GLY C CA 1
ATOM 2064 C C . GLY C 3 14 ? 10.187 38.142 -1.078 1.00 45.58 14 GLY C C 1
ATOM 2065 O O . GLY C 3 14 ? 9.511 38.307 -0.044 1.00 40.48 14 GLY C O 1
ATOM 2066 N N . ARG C 3 15 ? 9.934 38.743 -2.246 1.00 47.72 15 ARG C N 1
ATOM 2067 C CA . ARG C 3 15 ? 8.804 39.647 -2.475 1.00 49.02 15 ARG C CA 1
ATOM 2068 C C . ARG C 3 15 ? 7.606 39.384 -1.586 1.00 47.83 15 ARG C C 1
ATOM 2069 O O . ARG C 3 15 ? 6.982 38.317 -1.657 1.00 47.96 15 ARG C O 1
ATOM 2077 N N . ASP C 3 16 ? 7.291 40.354 -0.733 1.00 46.35 16 ASP C N 1
ATOM 2078 C CA . ASP C 3 16 ? 6.142 40.255 0.156 1.00 50.00 16 ASP C CA 1
ATOM 2079 C C . ASP C 3 16 ? 6.112 38.978 1.010 1.00 53.24 16 ASP C C 1
ATOM 2080 O O . ASP C 3 16 ? 5.058 38.591 1.515 1.00 56.27 16 ASP C O 1
ATOM 2085 N N . ALA C 3 17 ? 7.277 38.354 1.205 1.00 54.88 17 ALA C N 1
ATOM 2086 C CA . ALA C 3 17 ? 7.416 37.159 2.053 1.00 56.91 17 ALA C CA 1
ATOM 2087 C C . ALA C 3 17 ? 6.955 35.880 1.386 1.00 54.20 17 ALA C C 1
ATOM 2088 O O . ALA C 3 17 ? 6.697 34.894 2.060 1.00 54.90 17 ALA C O 1
ATOM 2090 N N . LEU C 3 18 ? 6.853 35.890 0.066 1.00 55.52 18 LEU C N 1
ATOM 2091 C CA . LEU C 3 18 ? 6.398 34.712 -0.649 1.00 55.58 18 LEU C CA 1
ATOM 2092 C C . LEU C 3 18 ? 7.583 33.849 -1.035 1.00 52.32 18 LEU C C 1
ATOM 2093 O O . LEU C 3 18 ? 8.710 34.334 -1.120 1.00 48.66 18 LEU C O 1
ATOM 2098 N N . CYS C 3 19 ? 7.297 32.574 -1.291 1.00 51.58 19 CYS C N 1
ATOM 2099 C CA . CYS C 3 19 ? 8.316 31.573 -1.576 1.00 52.85 19 CYS C CA 1
ATOM 2100 C C . CYS C 3 19 ? 8.419 31.198 -3.057 1.00 57.08 19 CYS C C 1
ATOM 2101 O O . CYS C 3 19 ? 7.420 31.170 -3.781 1.00 56.86 19 CYS C O 1
ATOM 2104 N N . VAL C 3 20 ? 9.652 30.924 -3.484 1.00 55.61 20 VAL C N 1
ATOM 2105 C CA . VAL C 3 20 ? 9.944 30.402 -4.802 1.00 55.25 20 VAL C CA 1
ATOM 2106 C C . VAL C 3 20 ? 9.421 28.954 -4.881 1.00 59.89 20 VAL C C 1
ATOM 2107 O O . VAL C 3 20 ? 9.699 28.107 -4.023 1.00 54.79 20 VAL C O 1
ATOM 2111 N N . ASP C 3 21 ? 8.635 28.695 -5.921 1.00 63.37 21 ASP C N 1
ATOM 2112 C CA . ASP C 3 21 ? 7.758 27.528 -5.977 1.00 62.05 21 ASP C CA 1
ATOM 2113 C C . ASP C 3 21 ? 7.651 27.120 -7.447 1.00 65.22 21 ASP C C 1
ATOM 2114 O O . ASP C 3 21 ? 7.313 27.947 -8.301 1.00 66.39 21 ASP C O 1
ATOM 2119 N N . VAL C 3 22 ? 7.983 25.869 -7.755 1.00 68.03 22 VAL C N 1
ATOM 2120 C CA . VAL C 3 22 ? 7.881 25.398 -9.143 1.00 75.44 22 VAL C CA 1
ATOM 2121 C C . VAL C 3 22 ? 6.406 25.059 -9.414 1.00 71.73 22 VAL C C 1
ATOM 2122 O O . VAL C 3 22 ? 5.819 24.210 -8.740 1.00 64.12 22 VAL C O 1
ATOM 2126 N N . ALA C 3 23 ? 5.821 25.763 -10.387 1.00 72.18 23 ALA C N 1
ATOM 2127 C CA . ALA C 3 23 ? 4.366 25.782 -10.594 1.00 75.39 23 ALA C CA 1
ATOM 2128 C C . ALA C 3 23 ? 3.733 24.387 -10.672 1.00 74.87 23 ALA C C 1
ATOM 2129 O O . ALA C 3 23 ? 4.093 23.592 -11.535 1.00 69.68 23 ALA C O 1
ATOM 2131 N N . GLY C 3 24 ? 2.820 24.100 -9.739 1.00 77.19 24 GLY C N 1
ATOM 2132 C CA . GLY C 3 24 ? 2.012 22.875 -9.753 1.00 78.03 24 GLY C CA 1
ATOM 2133 C C . GLY C 3 24 ? 2.722 21.553 -9.495 1.00 81.50 24 GLY C C 1
ATOM 2134 O O . GLY C 3 24 ? 2.097 20.491 -9.570 1.00 82.61 24 GLY C O 1
ATOM 2135 N N . ALA C 3 25 ? 4.016 21.612 -9.177 1.00 79.98 25 ALA C N 1
ATOM 2136 C CA . ALA C 3 25 ? 4.843 20.421 -8.963 1.00 79.75 25 ALA C CA 1
ATOM 2137 C C . ALA C 3 25 ? 5.175 19.697 -10.269 1.00 80.87 25 ALA C C 1
ATOM 2138 O O . ALA C 3 25 ? 5.495 18.508 -10.253 1.00 80.85 25 ALA C O 1
ATOM 2140 N N . LEU C 3 26 ? 5.116 20.425 -11.386 1.00 84.40 26 LEU C N 1
ATOM 2141 C CA . LEU C 3 26 ? 5.476 19.890 -12.703 1.00 85.66 26 LEU C CA 1
ATOM 2142 C C . LEU C 3 26 ? 6.963 19.594 -12.756 1.00 85.24 26 LEU C C 1
ATOM 2143 O O . LEU C 3 26 ? 7.751 20.304 -12.135 1.00 85.65 26 LEU C O 1
ATOM 2148 N N . THR C 3 27 ? 7.337 18.564 -13.518 1.00 82.96 27 THR C N 1
ATOM 2149 C CA . THR C 3 27 ? 8.732 18.127 -13.618 1.00 82.12 27 THR C CA 1
ATOM 2150 C C . THR C 3 27 ? 9.262 18.109 -15.060 1.00 84.08 27 THR C C 1
ATOM 2151 O O . THR C 3 27 ? 10.322 17.541 -15.334 1.00 88.44 27 THR C O 1
ATOM 2155 N N . SER C 3 28 ? 8.543 18.757 -15.973 1.00 85.08 28 SER C N 1
ATOM 2156 C CA . SER C 3 28 ? 8.914 18.762 -17.389 1.00 86.45 28 SER C CA 1
ATOM 2157 C C . SER C 3 28 ? 10.073 19.713 -17.621 1.00 83.96 28 SER C C 1
ATOM 2158 O O . SER C 3 28 ? 10.013 20.869 -17.212 1.00 82.87 28 SER C O 1
ATOM 2161 N N . ASP C 3 29 ? 11.107 19.229 -18.299 1.00 83.63 29 ASP C N 1
ATOM 2162 C CA . ASP C 3 29 ? 12.340 19.993 -18.501 1.00 87.41 29 ASP C CA 1
ATOM 2163 C C . ASP C 3 29 ? 12.079 21.316 -19.223 1.00 87.90 29 ASP C C 1
ATOM 2164 O O . ASP C 3 29 ? 12.381 21.463 -20.408 1.00 89.39 29 ASP C O 1
ATOM 2169 N N . GLY C 3 30 ? 11.553 22.280 -18.466 1.00 84.90 30 GLY C N 1
ATOM 2170 C CA . GLY C 3 30 ? 11.042 23.548 -19.000 1.00 78.52 30 GLY C CA 1
ATOM 2171 C C . GLY C 3 30 ? 9.920 24.189 -18.185 1.00 71.83 30 GLY C C 1
ATOM 2172 O O . GLY C 3 30 ? 9.472 25.290 -18.507 1.00 71.16 30 GLY C O 1
ATOM 2173 N N . SER C 3 31 ? 9.460 23.515 -17.133 1.00 68.58 31 SER C N 1
ATOM 2174 C CA . SER C 3 31 ? 8.427 24.063 -16.248 1.00 69.26 31 SER C CA 1
ATOM 2175 C C . SER C 3 31 ? 8.841 25.402 -15.606 1.00 68.17 31 SER C C 1
ATOM 2176 O O . SER C 3 31 ? 10.034 25.727 -15.512 1.00 61.34 31 SER C O 1
ATOM 2179 N N . ARG C 3 32 ? 7.837 26.164 -15.172 1.00 66.09 32 ARG C N 1
ATOM 2180 C CA . ARG C 3 32 ? 8.025 27.547 -14.725 1.00 64.07 32 ARG C CA 1
ATOM 2181 C C . ARG C 3 32 ? 7.953 27.663 -13.194 1.00 61.12 32 ARG C C 1
ATOM 2182 O O . ARG C 3 32 ? 7.334 26.824 -12.517 1.00 57.41 32 ARG C O 1
ATOM 2184 N N . LEU C 3 33 ? 8.586 28.706 -12.657 1.00 61.86 33 LEU C N 1
ATOM 2185 C CA . LEU C 3 33 ? 8.596 28.954 -11.197 1.00 63.02 33 LEU C CA 1
ATOM 2186 C C . LEU C 3 33 ? 7.913 30.259 -10.841 1.00 59.58 33 LEU C C 1
ATOM 2187 O O . LEU C 3 33 ? 8.169 31.303 -11.451 1.00 52.64 33 LEU C O 1
ATOM 2192 N N . ILE C 3 34 ? 7.075 30.180 -9.814 1.00 58.08 34 ILE C N 1
ATOM 2193 C CA . ILE C 3 34 ? 6.279 31.305 -9.344 1.00 64.33 34 ILE C CA 1
ATOM 2194 C C . ILE C 3 34 ? 6.632 31.715 -7.906 1.00 64.95 34 ILE C C 1
ATOM 2195 O O . ILE C 3 34 ? 7.342 30.992 -7.206 1.00 62.72 34 ILE C O 1
ATOM 2200 N N . LEU C 3 35 ? 6.125 32.874 -7.485 1.00 63.38 35 LEU C N 1
ATOM 2201 C CA . LEU C 3 35 ? 5.966 33.181 -6.070 1.00 64.25 35 LEU C CA 1
ATOM 2202 C C . LEU C 3 35 ? 4.682 32.532 -5.596 1.00 63.30 35 LEU C C 1
ATOM 2203 O O . LEU C 3 35 ? 3.684 32.582 -6.296 1.00 62.42 35 LEU C O 1
ATOM 2208 N N . TYR C 3 36 ? 4.692 31.968 -4.393 1.00 63.57 36 TYR C N 1
ATOM 2209 C CA . TYR C 3 36 ? 3.507 31.330 -3.831 1.00 64.65 36 TYR C CA 1
ATOM 2210 C C . TYR C 3 36 ? 3.614 31.317 -2.299 1.00 63.02 36 TYR C C 1
ATOM 2211 O O . TYR C 3 36 ? 4.709 31.253 -1.767 1.00 63.68 36 TYR C O 1
ATOM 2220 N N . PRO C 3 37 ? 2.478 31.392 -1.584 1.00 65.07 37 PRO C N 1
ATOM 2221 C CA . PRO C 3 37 ? 2.520 31.254 -0.132 1.00 66.82 37 PRO C CA 1
ATOM 2222 C C . PRO C 3 37 ? 3.468 30.148 0.341 1.00 67.20 37 PRO C C 1
ATOM 2223 O O . PRO C 3 37 ? 3.440 29.041 -0.203 1.00 63.03 37 PRO C O 1
ATOM 2227 N N . CYS C 3 38 ? 4.303 30.459 1.334 1.00 63.20 38 CYS C N 1
ATOM 2228 C CA . CYS C 3 38 ? 5.272 29.503 1.843 1.00 55.30 38 CYS C CA 1
ATOM 2229 C C . CYS C 3 38 ? 4.558 28.397 2.572 1.00 55.47 38 CYS C C 1
ATOM 2230 O O . CYS C 3 38 ? 3.627 28.644 3.331 1.00 53.87 38 CYS C O 1
ATOM 2233 N N . GLY C 3 39 ? 5.000 27.171 2.314 1.00 58.06 39 GLY C N 1
ATOM 2234 C CA . GLY C 3 39 ? 4.498 25.995 3.011 1.00 59.69 39 GLY C CA 1
ATOM 2235 C C . GLY C 3 39 ? 5.550 24.906 2.991 1.00 62.61 39 GLY C C 1
ATOM 2236 O O . GLY C 3 39 ? 6.672 25.125 2.536 1.00 64.23 39 GLY C O 1
ATOM 2237 N N . GLN C 3 40 ? 5.179 23.721 3.460 1.00 66.22 40 GLN C N 1
ATOM 2238 C CA . GLN C 3 40 ? 6.127 22.619 3.580 1.00 71.09 40 GLN C CA 1
ATOM 2239 C C . GLN C 3 40 ? 6.167 21.711 2.344 1.00 70.26 40 GLN C C 1
ATOM 2240 O O . GLN C 3 40 ? 6.761 20.639 2.398 1.00 71.75 40 GLN C O 1
ATOM 2246 N N . GLN C 3 41 ? 5.565 22.142 1.234 1.00 69.46 41 GLN C N 1
ATOM 2247 C CA . GLN C 3 41 ? 5.457 21.296 0.037 1.00 66.90 41 GLN C CA 1
ATOM 2248 C C . GLN C 3 41 ? 6.791 21.158 -0.685 1.00 65.71 41 GLN C C 1
ATOM 2249 O O . GLN C 3 41 ? 7.533 22.128 -0.837 1.00 61.50 41 GLN C O 1
ATOM 2255 N N . VAL C 3 42 ? 7.059 19.942 -1.153 1.00 64.30 42 VAL C N 1
ATOM 2256 C CA . VAL C 3 42 ? 8.358 19.560 -1.719 1.00 63.29 42 VAL C CA 1
ATOM 2257 C C . VAL C 3 42 ? 8.781 20.394 -2.930 1.00 58.68 42 VAL C C 1
ATOM 2258 O O . VAL C 3 42 ? 9.973 20.487 -3.235 1.00 50.36 42 VAL C O 1
ATOM 2262 N N . ASN C 3 43 ? 7.808 20.987 -3.623 1.00 59.79 43 ASN C N 1
ATOM 2263 C CA . ASN C 3 43 ? 8.099 21.875 -4.766 1.00 59.55 43 ASN C CA 1
ATOM 2264 C C . ASN C 3 43 ? 8.566 23.279 -4.338 1.00 60.79 43 ASN C C 1
ATOM 2265 O O . ASN C 3 43 ? 8.859 24.131 -5.191 1.00 57.91 43 ASN C O 1
ATOM 2270 N N . GLN C 3 44 ? 8.637 23.512 -3.024 1.00 60.91 44 GLN C N 1
ATOM 2271 C CA . GLN C 3 44 ? 9.260 24.732 -2.476 1.00 60.57 44 GLN C CA 1
ATOM 2272 C C . GLN C 3 44 ? 10.619 24.484 -1.818 1.00 58.90 44 GLN C C 1
ATOM 2273 O O . GLN C 3 44 ? 11.272 25.431 -1.389 1.00 55.51 44 GLN C O 1
ATOM 2279 N N . LYS C 3 45 ? 11.036 23.220 -1.746 1.00 57.72 45 LYS C N 1
ATOM 2280 C CA . LYS C 3 45 ? 12.350 22.864 -1.225 1.00 56.13 45 LYS C CA 1
ATOM 2281 C C . LYS C 3 45 ? 13.358 23.050 -2.334 1.00 55.45 45 LYS C C 1
ATOM 2282 O O . LYS C 3 45 ? 13.143 22.602 -3.457 1.00 53.95 45 LYS C O 1
ATOM 2288 N N . TRP C 3 46 ? 14.459 23.715 -2.019 1.00 54.58 46 TRP C N 1
ATOM 2289 C CA . TRP C 3 46 ? 15.541 23.911 -2.965 1.00 51.91 46 TRP C CA 1
ATOM 2290 C C . TRP C 3 46 ? 16.837 23.406 -2.354 1.00 52.11 46 TRP C C 1
ATOM 2291 O O . TRP C 3 46 ? 17.139 23.667 -1.181 1.00 48.09 46 TRP C O 1
ATOM 2302 N N . THR C 3 47 ? 17.591 22.682 -3.173 1.00 53.13 47 THR C N 1
ATOM 2303 C CA . THR C 3 47 ? 18.802 22.025 -2.745 1.00 49.99 47 THR C CA 1
ATOM 2304 C C . THR C 3 47 ? 19.975 22.621 -3.492 1.00 48.81 47 THR C C 1
ATOM 2305 O O . THR C 3 47 ? 19.989 22.643 -4.725 1.00 50.78 47 THR C O 1
ATOM 2309 N N . PHE C 3 48 ? 20.952 23.107 -2.727 1.00 46.05 48 PHE C N 1
ATOM 2310 C CA . PHE C 3 48 ? 22.164 23.719 -3.267 1.00 43.56 48 PHE C CA 1
ATOM 2311 C C . PHE C 3 48 ? 23.301 22.700 -3.232 1.00 45.00 48 PHE C C 1
ATOM 2312 O O . PHE C 3 48 ? 23.469 22.002 -2.234 1.00 45.37 48 PHE C O 1
ATOM 2320 N N . HIS C 3 49 ? 24.084 22.630 -4.309 1.00 48.15 49 HIS C N 1
ATOM 2321 C CA . HIS C 3 49 ? 25.164 21.657 -4.438 1.00 50.52 49 HIS C CA 1
ATOM 2322 C C . HIS C 3 49 ? 26.483 22.361 -4.626 1.00 50.97 49 HIS C C 1
ATOM 2323 O O . HIS C 3 49 ? 26.505 23.534 -4.952 1.00 53.49 49 HIS C O 1
ATOM 2330 N N . SER C 3 50 ? 27.581 21.629 -4.457 1.00 55.04 50 SER C N 1
ATOM 2331 C CA . SER C 3 50 ? 28.929 22.159 -4.716 1.00 59.95 50 SER C CA 1
ATOM 2332 C C . SER C 3 50 ? 29.186 22.507 -6.201 1.00 63.32 50 SER C C 1
ATOM 2333 O O . SER C 3 50 ? 30.174 23.172 -6.524 1.00 63.96 50 SER C O 1
ATOM 2336 N N . ASP C 3 51 ? 28.312 22.015 -7.081 1.00 65.87 51 ASP C N 1
ATOM 2337 C CA . ASP C 3 51 ? 28.194 22.456 -8.479 1.00 66.37 51 ASP C CA 1
ATOM 2338 C C . ASP C 3 51 ? 28.129 23.962 -8.683 1.00 66.39 51 ASP C C 1
ATOM 2339 O O . ASP C 3 51 ? 28.680 24.490 -9.658 1.00 66.19 51 ASP C O 1
ATOM 2344 N N . GLY C 3 52 ? 27.393 24.632 -7.795 1.00 62.64 52 GLY C N 1
ATOM 2345 C CA . GLY C 3 52 ? 26.848 25.958 -8.074 1.00 58.71 52 GLY C CA 1
ATOM 2346 C C . GLY C 3 52 ? 25.444 25.837 -8.644 1.00 54.95 52 GLY C C 1
ATOM 2347 O O . GLY C 3 52 ? 24.880 26.810 -9.133 1.00 55.35 52 GLY C O 1
ATOM 2348 N N . THR C 3 53 ? 24.868 24.642 -8.565 1.00 53.71 53 THR C N 1
ATOM 2349 C CA . THR C 3 53 ? 23.534 24.404 -9.073 1.00 54.84 53 THR C CA 1
ATOM 2350 C C . THR C 3 53 ? 22.546 24.427 -7.922 1.00 52.28 53 THR C C 1
ATOM 2351 O O . THR C 3 53 ? 22.888 24.106 -6.781 1.00 49.29 53 THR C O 1
ATOM 2355 N N . VAL C 3 54 ? 21.321 24.813 -8.250 1.00 47.49 54 VAL C N 1
ATOM 2356 C CA . VAL C 3 54 ? 20.230 24.907 -7.309 1.00 49.46 54 VAL C CA 1
ATOM 2357 C C . VAL C 3 54 ? 19.104 24.041 -7.860 1.00 52.09 54 VAL C C 1
ATOM 2358 O O . VAL C 3 54 ? 18.706 24.220 -9.017 1.00 54.52 54 VAL C O 1
ATOM 2362 N N . ARG C 3 55 ? 18.583 23.123 -7.045 1.00 56.21 55 ARG C N 1
ATOM 2363 C CA . ARG C 3 55 ? 17.698 22.059 -7.541 1.00 54.76 55 ARG C CA 1
ATOM 2364 C C . ARG C 3 55 ? 16.427 21.907 -6.757 1.00 54.09 55 ARG C C 1
ATOM 2365 O O . ARG C 3 55 ? 16.455 21.907 -5.534 1.00 55.69 55 ARG C O 1
ATOM 2373 N N . SER C 3 56 ? 15.311 21.762 -7.475 1.00 51.85 56 SER C N 1
ATOM 2374 C CA . SER C 3 56 ? 14.066 21.299 -6.884 1.00 50.57 56 SER C CA 1
ATOM 2375 C C . SER C 3 56 ? 13.550 20.115 -7.691 1.00 58.56 56 SER C C 1
ATOM 2376 O O . SER C 3 56 ? 13.802 20.020 -8.898 1.00 59.07 56 SER C O 1
ATOM 2379 N N . LEU C 3 57 ? 12.862 19.206 -7.000 1.00 62.67 57 LEU C N 1
ATOM 2380 C CA . LEU C 3 57 ? 12.277 17.997 -7.597 1.00 67.27 57 LEU C CA 1
ATOM 2381 C C . LEU C 3 57 ? 13.250 17.145 -8.421 1.00 67.32 57 LEU C C 1
ATOM 2382 O O . LEU C 3 57 ? 12.815 16.345 -9.243 1.00 67.96 57 LEU C O 1
ATOM 2387 N N . GLY C 3 58 ? 14.551 17.307 -8.197 1.00 66.07 58 GLY C N 1
ATOM 2388 C CA . GLY C 3 58 ? 15.560 16.551 -8.932 1.00 64.63 58 GLY C CA 1
ATOM 2389 C C . GLY C 3 58 ? 16.116 17.280 -10.136 1.00 64.43 58 GLY C C 1
ATOM 2390 O O . GLY C 3 58 ? 17.161 16.893 -10.662 1.00 63.05 58 GLY C O 1
ATOM 2391 N N . LYS C 3 59 ? 15.432 18.335 -10.575 1.00 65.78 59 LYS C N 1
ATOM 2392 C CA . LYS C 3 59 ? 15.875 19.119 -11.737 1.00 70.43 59 LYS C CA 1
ATOM 2393 C C . LYS C 3 59 ? 16.404 20.481 -11.287 1.00 71.30 59 LYS C C 1
ATOM 2394 O O . LYS C 3 59 ? 15.924 21.034 -10.294 1.00 72.17 59 LYS C O 1
ATOM 2396 N N . CYS C 3 60 ? 17.367 21.035 -12.019 1.00 69.16 60 CYS C N 1
ATOM 2397 C CA . CYS C 3 60 ? 18.004 22.270 -11.574 1.00 75.80 60 CYS C CA 1
ATOM 2398 C C . CYS C 3 60 ? 17.640 23.546 -12.342 1.00 77.19 60 CYS C C 1
ATOM 2399 O O . CYS C 3 60 ? 17.640 23.585 -13.580 1.00 75.61 60 CYS C O 1
ATOM 2402 N N . LEU C 3 61 ? 17.341 24.579 -11.546 1.00 70.33 61 LEU C N 1
ATOM 2403 C CA . LEU C 3 61 ? 17.066 25.953 -11.981 1.00 64.80 61 LEU C CA 1
ATOM 2404 C C . LEU C 3 61 ? 17.956 26.442 -13.128 1.00 62.62 61 LEU C C 1
ATOM 2405 O O . LEU C 3 61 ? 19.179 26.297 -13.081 1.00 57.45 61 LEU C O 1
ATOM 2410 N N . ALA C 3 62 ? 17.338 27.055 -14.141 1.00 64.99 62 ALA C N 1
ATOM 2411 C CA . ALA C 3 62 ? 18.057 27.450 -15.354 1.00 65.01 62 ALA C CA 1
ATOM 2412 C C . ALA C 3 62 ? 17.478 28.675 -16.054 1.00 65.85 62 ALA C C 1
ATOM 2413 O O . ALA C 3 62 ? 16.284 28.977 -15.944 1.00 59.99 62 ALA C O 1
ATOM 2415 N N . THR C 3 63 ? 18.349 29.345 -16.808 1.00 70.90 63 THR C N 1
ATOM 2416 C CA . THR C 3 63 ? 17.984 30.514 -17.588 1.00 77.84 63 THR C CA 1
ATOM 2417 C C . THR C 3 63 ? 18.780 30.586 -18.903 1.00 83.17 63 THR C C 1
ATOM 2418 O O . THR C 3 63 ? 20.009 30.712 -18.895 1.00 82.47 63 THR C O 1
ATOM 2422 N N . ASN C 3 64 ? 18.064 30.496 -20.027 1.00 88.90 64 ASN C N 1
ATOM 2423 C CA . ASN C 3 64 ? 18.651 30.670 -21.364 1.00 91.27 64 ASN C CA 1
ATOM 2424 C C . ASN C 3 64 ? 17.739 31.539 -22.228 1.00 91.02 64 ASN C C 1
ATOM 2425 O O . ASN C 3 64 ? 16.574 31.189 -22.463 1.00 84.72 64 ASN C O 1
ATOM 2430 N N . ASN C 3 65 ? 18.276 32.669 -22.690 1.00 93.04 65 ASN C N 1
ATOM 2431 C CA . ASN C 3 65 ? 17.503 33.656 -23.450 1.00 96.89 65 ASN C CA 1
ATOM 2432 C C . ASN C 3 65 ? 16.831 33.036 -24.676 1.00 95.56 65 ASN C C 1
ATOM 2433 O O . ASN C 3 65 ? 15.694 33.377 -25.007 1.00 90.08 65 ASN C O 1
ATOM 2438 N N . SER C 3 66 ? 17.542 32.115 -25.327 1.00 93.58 66 SER C N 1
ATOM 2439 C CA . SER C 3 66 ? 17.008 31.357 -26.453 1.00 86.94 66 SER C CA 1
ATOM 2440 C C . SER C 3 66 ? 15.955 30.354 -25.995 1.00 88.32 66 SER C C 1
ATOM 2441 O O . SER C 3 66 ? 14.810 30.410 -26.436 1.00 84.84 66 SER C O 1
ATOM 2444 N N . LYS C 3 67 ? 16.351 29.450 -25.100 1.00 91.90 67 LYS C N 1
ATOM 2445 C CA . LYS C 3 67 ? 15.519 28.309 -24.710 1.00 92.56 67 LYS C CA 1
ATOM 2446 C C . LYS C 3 67 ? 14.167 28.722 -24.135 1.00 94.43 67 LYS C C 1
ATOM 2447 O O . LYS C 3 67 ? 13.121 28.349 -24.667 1.00 92.49 67 LYS C O 1
ATOM 2449 N N . PHE C 3 68 ? 14.196 29.498 -23.055 1.00 95.88 68 PHE C N 1
ATOM 2450 C CA . PHE C 3 68 ? 12.980 29.838 -22.318 1.00 92.74 68 PHE C CA 1
ATOM 2451 C C . PHE C 3 68 ? 12.673 31.344 -22.297 1.00 94.10 68 PHE C C 1
ATOM 2452 O O . PHE C 3 68 ? 11.791 31.783 -21.554 1.00 91.49 68 PHE C O 1
ATOM 2454 N N . GLY C 3 69 ? 13.368 32.126 -23.126 1.00 91.24 69 GLY C N 1
ATOM 2455 C CA . GLY C 3 69 ? 13.268 33.584 -23.069 1.00 90.68 69 GLY C CA 1
ATOM 2456 C C . GLY C 3 69 ? 14.036 34.084 -21.860 1.00 95.66 69 GLY C C 1
ATOM 2457 O O . GLY C 3 69 ? 15.041 33.484 -21.473 1.00 96.98 69 GLY C O 1
ATOM 2458 N N . ASN C 3 70 ? 13.559 35.170 -21.250 1.00 93.95 70 ASN C N 1
ATOM 2459 C CA . ASN C 3 70 ? 14.103 35.637 -19.967 1.00 92.14 70 ASN C CA 1
ATOM 2460 C C . ASN C 3 70 ? 13.334 35.066 -18.749 1.00 87.09 70 ASN C C 1
ATOM 2461 O O . ASN C 3 70 ? 13.517 35.522 -17.621 1.00 87.69 70 ASN C O 1
ATOM 2466 N N . LEU C 3 71 ? 12.481 34.069 -18.994 1.00 81.73 71 LEU C N 1
ATOM 2467 C CA . LEU C 3 71 ? 11.785 33.333 -17.938 1.00 78.09 71 LEU C CA 1
ATOM 2468 C C . LEU C 3 71 ? 12.776 32.369 -17.277 1.00 75.15 71 LEU C C 1
ATOM 2469 O O . LEU C 3 71 ? 13.778 31.982 -17.889 1.00 72.55 71 LEU C O 1
ATOM 2474 N N . VAL C 3 72 ? 12.502 31.993 -16.031 1.00 68.31 72 VAL C N 1
ATOM 2475 C CA . VAL C 3 72 ? 13.386 31.101 -15.289 1.00 69.44 72 VAL C CA 1
ATOM 2476 C C . VAL C 3 72 ? 12.679 29.765 -15.114 1.00 66.69 72 VAL C C 1
ATOM 2477 O O . VAL C 3 72 ? 11.510 29.711 -14.728 1.00 58.33 72 VAL C O 1
ATOM 2479 N N . VAL C 3 73 ? 13.400 28.688 -15.414 1.00 69.43 73 VAL C N 1
ATOM 2480 C CA . VAL C 3 73 ? 12.813 27.352 -15.450 1.00 73.71 73 VAL C CA 1
ATOM 2481 C C . VAL C 3 73 ? 13.723 26.354 -14.760 1.00 73.19 73 VAL C C 1
ATOM 2482 O O . VAL C 3 73 ? 14.892 26.648 -14.511 1.00 73.88 73 VAL C O 1
ATOM 2486 N N . ILE C 3 74 ? 13.167 25.186 -14.450 1.00 73.16 74 ILE C N 1
ATOM 2487 C CA . ILE C 3 74 ? 13.967 23.999 -14.127 1.00 78.39 74 ILE C CA 1
ATOM 2488 C C . ILE C 3 74 ? 14.044 23.102 -15.363 1.00 76.48 74 ILE C C 1
ATOM 2489 O O . ILE C 3 74 ? 13.058 22.946 -16.075 1.00 77.64 74 ILE C O 1
ATOM 2494 N N . TYR C 3 75 ? 15.219 22.538 -15.625 1.00 76.37 75 TYR C N 1
ATOM 2495 C CA . TYR C 3 75 ? 15.405 21.584 -16.715 1.00 79.32 75 TYR C CA 1
ATOM 2496 C C . TYR C 3 75 ? 16.063 20.315 -16.178 1.00 82.85 75 TYR C C 1
ATOM 2497 O O . TYR C 3 75 ? 16.208 20.145 -14.967 1.00 81.33 75 TYR C O 1
ATOM 2499 N N . ASP C 3 76 ? 16.434 19.412 -17.082 1.00 85.06 76 ASP C N 1
ATOM 2500 C CA . ASP C 3 76 ? 17.286 18.278 -16.733 1.00 80.85 76 ASP C CA 1
ATOM 2501 C C . ASP C 3 76 ? 18.698 18.832 -16.647 1.00 79.17 76 ASP C C 1
ATOM 2502 O O . ASP C 3 76 ? 19.103 19.630 -17.500 1.00 74.57 76 ASP C O 1
ATOM 2507 N N . CYS C 3 77 ? 19.442 18.425 -15.620 1.00 76.22 77 CYS C N 1
ATOM 2508 C CA . CYS C 3 77 ? 20.756 19.023 -15.352 1.00 80.13 77 CYS C CA 1
ATOM 2509 C C . CYS C 3 77 ? 21.828 18.631 -16.380 1.00 80.73 77 CYS C C 1
ATOM 2510 O O . CYS C 3 77 ? 22.762 19.397 -16.625 1.00 75.77 77 CYS C O 1
ATOM 2513 N N . SER C 3 78 ? 21.689 17.451 -16.981 1.00 86.67 78 SER C N 1
ATOM 2514 C CA . SER C 3 78 ? 22.635 16.988 -18.007 1.00 88.30 78 SER C CA 1
ATOM 2515 C C . SER C 3 78 ? 22.234 17.398 -19.434 1.00 88.44 78 SER C C 1
ATOM 2516 O O . SER C 3 78 ? 23.086 17.441 -20.322 1.00 87.45 78 SER C O 1
ATOM 2519 N N . LYS C 3 79 ? 20.953 17.714 -19.642 1.00 89.75 79 LYS C N 1
ATOM 2520 C CA . LYS C 3 79 ? 20.420 18.011 -20.983 1.00 88.08 79 LYS C CA 1
ATOM 2521 C C . LYS C 3 79 ? 20.769 19.404 -21.532 1.00 89.10 79 LYS C C 1
ATOM 2522 O O . LYS C 3 79 ? 20.732 19.601 -22.745 1.00 93.33 79 LYS C O 1
ATOM 2524 N N . LEU C 3 80 ? 21.100 20.361 -20.661 1.00 90.35 80 LEU C N 1
ATOM 2525 C CA . LEU C 3 80 ? 21.492 21.719 -21.106 1.00 88.59 80 LEU C CA 1
ATOM 2526 C C . LEU C 3 80 ? 22.851 22.170 -20.560 1.00 83.67 80 LEU C C 1
ATOM 2527 O O . LEU C 3 80 ? 23.400 21.548 -19.647 1.00 82.52 80 LEU C O 1
ATOM 2532 N N . ALA C 3 81 ? 23.373 23.256 -21.136 1.00 78.27 81 ALA C N 1
ATOM 2533 C CA . ALA C 3 81 ? 24.749 23.721 -20.896 1.00 79.97 81 ALA C CA 1
ATOM 2534 C C . ALA C 3 81 ? 24.996 24.149 -19.453 1.00 79.55 81 ALA C C 1
ATOM 2535 O O . ALA C 3 81 ? 24.108 24.694 -18.799 1.00 75.78 81 ALA C O 1
ATOM 2537 N N . ALA C 3 82 ? 26.219 23.916 -18.978 1.00 81.15 82 ALA C N 1
ATOM 2538 C CA . ALA C 3 82 ? 26.611 24.238 -17.601 1.00 81.30 82 ALA C CA 1
ATOM 2539 C C . ALA C 3 82 ? 26.388 25.710 -17.269 1.00 80.89 82 ALA C C 1
ATOM 2540 O O . ALA C 3 82 ? 25.824 26.036 -16.224 1.00 74.31 82 ALA C O 1
ATOM 2542 N N . GLU C 3 83 ? 26.809 26.587 -18.178 1.00 83.22 83 GLU C N 1
ATOM 2543 C CA . GLU C 3 83 ? 26.733 28.033 -17.962 1.00 83.48 83 GLU C CA 1
ATOM 2544 C C . GLU C 3 83 ? 25.343 28.535 -17.568 1.00 80.68 83 GLU C C 1
ATOM 2545 O O . GLU C 3 83 ? 25.232 29.589 -16.943 1.00 74.61 83 GLU C O 1
ATOM 2551 N N . ASP C 3 84 ? 24.300 27.790 -17.935 1.00 78.22 84 ASP C N 1
ATOM 2552 C CA . ASP C 3 84 ? 22.914 28.221 -17.731 1.00 81.36 84 ASP C CA 1
ATOM 2553 C C . ASP C 3 84 ? 22.304 27.747 -16.412 1.00 79.25 84 ASP C C 1
ATOM 2554 O O . ASP C 3 84 ? 21.182 28.138 -16.073 1.00 75.45 84 ASP C O 1
ATOM 2559 N N . ILE C 3 85 ? 23.040 26.913 -15.677 1.00 73.50 85 ILE C N 1
ATOM 2560 C CA . ILE C 3 85 ? 22.569 26.366 -14.399 1.00 70.61 85 ILE C CA 1
ATOM 2561 C C . ILE C 3 85 ? 23.506 26.698 -13.217 1.00 67.74 85 ILE C C 1
ATOM 2562 O O . ILE C 3 85 ? 23.388 26.108 -12.133 1.00 58.93 85 ILE C O 1
ATOM 2567 N N . SER C 3 86 ? 24.420 27.646 -13.437 1.00 66.43 86 SER C N 1
ATOM 2568 C CA . SER C 3 86 ? 25.253 28.214 -12.375 1.00 70.27 86 SER C CA 1
ATOM 2569 C C . SER C 3 86 ? 24.475 29.286 -11.604 1.00 72.98 86 SER C C 1
ATOM 2570 O O . SER C 3 86 ? 23.695 30.042 -12.193 1.00 77.19 86 SER C O 1
ATOM 2573 N N . TRP C 3 87 ? 24.688 29.358 -10.293 1.00 69.84 87 TRP C N 1
ATOM 2574 C CA . TRP C 3 87 ? 24.062 30.401 -9.481 1.00 67.53 87 TRP C CA 1
ATOM 2575 C C . TRP C 3 87 ? 25.000 30.912 -8.389 1.00 64.87 87 TRP C C 1
ATOM 2576 O O . TRP C 3 87 ? 25.864 30.179 -7.898 1.00 62.67 87 TRP C O 1
ATOM 2587 N N . ASP C 3 88 ? 24.846 32.190 -8.056 1.00 59.84 88 ASP C N 1
ATOM 2588 C CA . ASP C 3 88 ? 25.588 32.816 -6.976 1.00 56.75 88 ASP C CA 1
ATOM 2589 C C . ASP C 3 88 ? 24.610 33.614 -6.108 1.00 55.00 88 ASP C C 1
ATOM 2590 O O . ASP C 3 88 ? 23.759 34.335 -6.627 1.00 54.50 88 ASP C O 1
ATOM 2595 N N . VAL C 3 89 ? 24.716 33.442 -4.791 1.00 50.45 89 VAL C N 1
ATOM 2596 C CA . VAL C 3 89 ? 23.945 34.215 -3.811 1.00 49.27 89 VAL C CA 1
ATOM 2597 C C . VAL C 3 89 ? 24.887 35.202 -3.113 1.00 49.12 89 VAL C C 1
ATOM 2598 O O . VAL C 3 89 ? 25.989 34.828 -2.689 1.00 48.24 89 VAL C O 1
ATOM 2602 N N . SER C 3 90 ? 24.460 36.463 -3.030 1.00 50.07 90 SER C N 1
ATOM 2603 C CA . SER C 3 90 ? 25.242 37.544 -2.396 1.00 51.07 90 SER C CA 1
ATOM 2604 C C . SER C 3 90 ? 24.665 37.873 -1.032 1.00 48.77 90 SER C C 1
ATOM 2605 O O . SER C 3 90 ? 23.473 37.649 -0.772 1.00 46.28 90 SER C O 1
ATOM 2608 N N . VAL C 3 91 ? 25.510 38.454 -0.184 1.00 48.24 91 VAL C N 1
ATOM 2609 C CA . VAL C 3 91 ? 25.097 38.900 1.154 1.00 49.48 91 VAL C CA 1
ATOM 2610 C C . VAL C 3 91 ? 23.914 39.863 1.108 1.00 47.23 91 VAL C C 1
ATOM 2611 O O . VAL C 3 91 ? 23.086 39.870 2.012 1.00 50.78 91 VAL C O 1
ATOM 2615 N N . GLY C 3 92 ? 23.833 40.671 0.058 1.00 47.47 92 GLY C N 1
ATOM 2616 C CA . GLY C 3 92 ? 22.731 41.618 -0.100 1.00 48.19 92 GLY C CA 1
ATOM 2617 C C . GLY C 3 92 ? 21.410 41.047 -0.597 1.00 48.34 92 GLY C C 1
ATOM 2618 O O . GLY C 3 92 ? 20.458 41.803 -0.796 1.00 47.18 92 GLY C O 1
ATOM 2619 N N . GLY C 3 93 ? 21.340 39.736 -0.823 1.00 47.01 93 GLY C N 1
ATOM 2620 C CA . GLY C 3 93 ? 20.090 39.080 -1.243 1.00 45.44 93 GLY C CA 1
ATOM 2621 C C . GLY C 3 93 ? 19.865 38.954 -2.750 1.00 45.85 93 GLY C C 1
ATOM 2622 O O . GLY C 3 93 ? 18.755 38.607 -3.195 1.00 49.40 93 GLY C O 1
ATOM 2623 N N . THR C 3 94 ? 20.897 39.238 -3.537 1.00 44.54 94 THR C N 1
ATOM 2624 C CA . THR C 3 94 ? 20.831 39.065 -4.979 1.00 47.18 94 THR C CA 1
ATOM 2625 C C . THR C 3 94 ? 21.185 37.621 -5.366 1.00 50.95 94 THR C C 1
ATOM 2626 O O . THR C 3 94 ? 22.239 37.108 -4.990 1.00 49.72 94 THR C O 1
ATOM 2630 N N . ILE C 3 95 ? 20.291 36.989 -6.118 1.00 50.81 95 ILE C N 1
ATOM 2631 C CA . ILE C 3 95 ? 20.530 35.697 -6.733 1.00 53.18 95 ILE C CA 1
ATOM 2632 C C . ILE C 3 95 ? 20.728 35.931 -8.220 1.00 56.00 95 ILE C C 1
ATOM 2633 O O . ILE C 3 95 ? 19.844 36.471 -8.878 1.00 54.07 95 ILE C O 1
ATOM 2638 N N . MET C 3 96 ? 21.871 35.513 -8.744 1.00 56.41 96 MET C N 1
ATOM 2639 C CA . MET C 3 96 ? 22.196 35.738 -10.146 1.00 60.28 96 MET C CA 1
ATOM 2640 C C . MET C 3 96 ? 23.041 34.595 -10.729 1.00 59.08 96 MET C C 1
ATOM 2641 O O . MET C 3 96 ? 23.532 33.741 -9.997 1.00 54.60 96 MET C O 1
ATOM 2646 N N . ASN C 3 97 ? 23.185 34.596 -12.053 1.00 59.06 97 ASN C N 1
ATOM 2647 C CA . ASN C 3 97 ? 24.044 33.657 -12.776 1.00 60.08 97 ASN C CA 1
ATOM 2648 C C . ASN C 3 97 ? 25.338 34.348 -13.195 1.00 59.99 97 ASN C C 1
ATOM 2649 O O . ASN C 3 97 ? 25.314 35.214 -14.058 1.00 63.17 97 ASN C O 1
ATOM 2654 N N . PRO C 3 98 ? 26.479 33.956 -12.606 1.00 67.23 98 PRO C N 1
ATOM 2655 C CA . PRO C 3 98 ? 27.774 34.626 -12.851 1.00 69.88 98 PRO C CA 1
ATOM 2656 C C . PRO C 3 98 ? 28.115 34.930 -14.322 1.00 72.73 98 PRO C C 1
ATOM 2657 O O . PRO C 3 98 ? 28.830 35.896 -14.601 1.00 77.63 98 PRO C O 1
ATOM 2661 N N . ASN C 3 99 ? 27.623 34.107 -15.244 1.00 78.16 99 ASN C N 1
ATOM 2662 C CA . ASN C 3 99 ? 27.918 34.283 -16.674 1.00 81.29 99 ASN C CA 1
ATOM 2663 C C . ASN C 3 99 ? 27.139 35.441 -17.314 1.00 82.80 99 ASN C C 1
ATOM 2664 O O . ASN C 3 99 ? 27.649 36.111 -18.217 1.00 82.85 99 ASN C O 1
ATOM 2669 N N . TYR C 3 100 ? 25.913 35.670 -16.842 1.00 83.20 100 TYR C N 1
ATOM 2670 C CA . TYR C 3 100 ? 25.075 36.768 -17.329 1.00 83.75 100 TYR C CA 1
ATOM 2671 C C . TYR C 3 100 ? 25.066 37.893 -16.306 1.00 78.75 100 TYR C C 1
ATOM 2672 O O . TYR C 3 100 ? 24.127 38.047 -15.533 1.00 75.21 100 TYR C O 1
ATOM 2681 N N . GLU C 3 101 ? 26.126 38.694 -16.332 1.00 80.30 101 GLU C N 1
ATOM 2682 C CA . GLU C 3 101 ? 26.472 39.555 -15.205 1.00 83.60 101 GLU C CA 1
ATOM 2683 C C . GLU C 3 101 ? 25.482 40.687 -14.920 1.00 81.47 101 GLU C C 1
ATOM 2684 O O . GLU C 3 101 ? 25.460 41.221 -13.812 1.00 83.38 101 GLU C O 1
ATOM 2690 N N . ASP C 3 102 ? 24.663 41.051 -15.899 1.00 77.83 102 ASP C N 1
ATOM 2691 C CA . ASP C 3 102 ? 23.794 42.215 -15.749 1.00 79.04 102 ASP C CA 1
ATOM 2692 C C . ASP C 3 102 ? 22.418 41.861 -15.218 1.00 73.03 102 ASP C C 1
ATOM 2693 O O . ASP C 3 102 ? 21.650 42.746 -14.840 1.00 73.12 102 ASP C O 1
ATOM 2698 N N . LEU C 3 103 ? 22.117 40.569 -15.172 1.00 69.19 103 LEU C N 1
ATOM 2699 C CA . LEU C 3 103 ? 20.773 40.107 -14.846 1.00 72.02 103 LEU C CA 1
ATOM 2700 C C . LEU C 3 103 ? 20.668 39.594 -13.407 1.00 69.34 103 LEU C C 1
ATOM 2701 O O . LEU C 3 103 ? 21.684 39.374 -12.741 1.00 67.61 103 LEU C O 1
ATOM 2706 N N . ALA C 3 104 ? 19.433 39.411 -12.937 1.00 62.33 104 ALA C N 1
ATOM 2707 C CA . ALA C 3 104 ? 19.179 39.003 -11.560 1.00 58.73 104 ALA C CA 1
ATOM 2708 C C . ALA C 3 104 ? 17.761 38.481 -11.408 1.00 56.78 104 ALA C C 1
ATOM 2709 O O . ALA C 3 104 ? 16.842 38.967 -12.064 1.00 57.67 104 ALA C O 1
ATOM 2711 N N . LEU C 3 105 ? 17.580 37.503 -10.529 1.00 51.39 105 LEU C N 1
ATOM 2712 C CA . LEU C 3 105 ? 16.280 36.886 -10.348 1.00 52.33 105 LEU C CA 1
ATOM 2713 C C . LEU C 3 105 ? 15.288 37.927 -9.842 1.00 53.86 105 LEU C C 1
ATOM 2714 O O . LEU C 3 105 ? 15.573 38.650 -8.879 1.00 57.32 105 LEU C O 1
ATOM 2719 N N . THR C 3 106 ? 14.129 38.000 -10.496 1.00 56.94 106 THR C N 1
ATOM 2720 C CA . THR C 3 106 ? 13.153 39.060 -10.248 1.00 52.49 106 THR C CA 1
ATOM 2721 C C . THR C 3 106 ? 11.732 38.527 -10.198 1.00 54.36 106 THR C C 1
ATOM 2722 O O . THR C 3 106 ? 11.423 37.502 -10.803 1.00 54.05 106 THR C O 1
ATOM 2726 N N . SER C 3 107 ? 10.882 39.224 -9.451 1.00 54.69 107 SER C N 1
ATOM 2727 C CA . SER C 3 107 ? 9.459 38.952 -9.435 1.00 56.84 107 SER C CA 1
ATOM 2728 C C . SER C 3 107 ? 8.733 40.275 -9.653 1.00 63.42 107 SER C C 1
ATOM 2729 O O . SER C 3 107 ? 8.483 41.018 -8.704 1.00 62.74 107 SER C O 1
ATOM 2732 N N . ASN C 3 108 ? 8.404 40.545 -10.919 1.00 69.51 108 ASN C N 1
ATOM 2733 C CA . ASN C 3 108 ? 7.857 41.832 -11.365 1.00 72.11 108 ASN C CA 1
ATOM 2734 C C . ASN C 3 108 ? 6.531 42.247 -10.721 1.00 72.88 108 ASN C C 1
ATOM 2735 O O . ASN C 3 108 ? 6.234 43.437 -10.647 1.00 70.22 108 ASN C O 1
ATOM 2740 N N . LYS C 3 109 ? 5.738 41.282 -10.266 1.00 74.64 109 LYS C N 1
ATOM 2741 C CA . LYS C 3 109 ? 4.501 41.582 -9.539 1.00 80.12 109 LYS C CA 1
ATOM 2742 C C . LYS C 3 109 ? 4.558 41.022 -8.122 1.00 79.44 109 LYS C C 1
ATOM 2743 O O . LYS C 3 109 ? 5.257 40.043 -7.853 1.00 81.84 109 LYS C O 1
ATOM 2749 N N . ALA C 3 110 ? 3.814 41.651 -7.218 1.00 79.34 110 ALA C N 1
ATOM 2750 C CA . ALA C 3 110 ? 3.806 41.254 -5.811 1.00 78.68 110 ALA C CA 1
ATOM 2751 C C . ALA C 3 110 ? 2.777 40.163 -5.542 1.00 77.61 110 ALA C C 1
ATOM 2752 O O . ALA C 3 110 ? 2.599 39.746 -4.397 1.00 78.20 110 ALA C O 1
ATOM 2754 N N . THR C 3 111 ? 2.111 39.697 -6.594 1.00 78.20 111 THR C N 1
ATOM 2755 C CA . THR C 3 111 ? 0.929 38.849 -6.451 1.00 77.52 111 THR C CA 1
ATOM 2756 C C . THR C 3 111 ? 1.256 37.344 -6.491 1.00 73.88 111 THR C C 1
ATOM 2757 O O . THR C 3 111 ? 2.203 36.900 -7.157 1.00 64.91 111 THR C O 1
ATOM 2761 N N . ARG C 3 112 ? 0.465 36.584 -5.737 1.00 74.03 112 ARG C N 1
ATOM 2762 C CA . ARG C 3 112 ? 0.445 35.125 -5.799 1.00 77.60 112 ARG C CA 1
ATOM 2763 C C . ARG C 3 112 ? 0.449 34.623 -7.255 1.00 76.59 112 ARG C C 1
ATOM 2764 O O . ARG C 3 112 ? -0.245 35.169 -8.111 1.00 76.70 112 ARG C O 1
ATOM 2772 N N . SER C 3 113 ? 1.241 33.588 -7.515 1.00 74.37 113 SER C N 1
ATOM 2773 C CA . SER C 3 113 ? 1.348 32.950 -8.837 1.00 75.03 113 SER C CA 1
ATOM 2774 C C . SER C 3 113 ? 2.008 33.805 -9.940 1.00 75.85 113 SER C C 1
ATOM 2775 O O . SER C 3 113 ? 1.847 33.509 -11.123 1.00 76.10 113 SER C O 1
ATOM 2778 N N . THR C 3 114 ? 2.761 34.837 -9.562 1.00 75.25 114 THR C N 1
ATOM 2779 C CA . THR C 3 114 ? 3.542 35.620 -10.529 1.00 74.96 114 THR C CA 1
ATOM 2780 C C . THR C 3 114 ? 4.696 34.807 -11.109 1.00 77.57 114 THR C C 1
ATOM 2781 O O . THR C 3 114 ? 5.402 34.120 -10.376 1.00 78.88 114 THR C O 1
ATOM 2785 N N . ASN C 3 115 ? 4.906 34.915 -12.417 1.00 81.81 115 ASN C N 1
ATOM 2786 C CA . ASN C 3 115 ? 6.040 34.255 -13.073 1.00 82.47 115 ASN C CA 1
ATOM 2787 C C . ASN C 3 115 ? 7.345 34.943 -12.691 1.00 78.87 115 ASN C C 1
ATOM 2788 O O . ASN C 3 115 ? 7.439 36.177 -12.748 1.00 77.97 115 ASN C O 1
ATOM 2793 N N . LEU C 3 116 ? 8.340 34.147 -12.289 1.00 74.49 116 LEU C N 1
ATOM 2794 C CA . LEU C 3 116 ? 9.670 34.676 -11.976 1.00 71.25 116 LEU C CA 1
ATOM 2795 C C . LEU C 3 116 ? 10.489 34.780 -13.251 1.00 67.41 116 LEU C C 1
ATOM 2796 O O . LEU C 3 116 ? 10.387 33.941 -14.149 1.00 64.92 116 LEU C O 1
ATOM 2801 N N . THR C 3 117 ? 11.328 35.802 -13.303 1.00 63.63 117 THR C N 1
ATOM 2802 C CA . THR C 3 117 ? 12.009 36.170 -14.525 1.00 64.94 117 THR C CA 1
ATOM 2803 C C . THR C 3 117 ? 13.402 36.704 -14.233 1.00 61.54 117 THR C C 1
ATOM 2804 O O . THR C 3 117 ? 13.679 37.171 -13.126 1.00 62.04 117 THR C O 1
ATOM 2808 N N . MET C 3 118 ? 14.272 36.616 -15.232 1.00 59.36 118 MET C N 1
ATOM 2809 C CA . MET C 3 118 ? 15.540 37.326 -15.218 1.00 62.32 118 MET C CA 1
ATOM 2810 C C . MET C 3 118 ? 15.335 38.715 -15.837 1.00 69.95 118 MET C C 1
ATOM 2811 O O . MET C 3 118 ? 14.727 38.852 -16.906 1.00 69.86 118 MET C O 1
ATOM 2816 N N . GLU C 3 119 ? 15.806 39.741 -15.123 1.00 71.52 119 GLU C N 1
ATOM 2817 C CA . GLU C 3 119 ? 15.690 41.135 -15.543 1.00 69.61 119 GLU C CA 1
ATOM 2818 C C . GLU C 3 119 ? 16.984 41.847 -15.233 1.00 70.30 119 GLU C C 1
ATOM 2819 O O . GLU C 3 119 ? 17.819 41.346 -14.475 1.00 72.37 119 GLU C O 1
ATOM 2825 N N . VAL C 3 120 ? 17.140 43.035 -15.798 1.00 69.22 120 VAL C N 1
ATOM 2826 C CA . VAL C 3 120 ? 18.322 43.840 -15.521 1.00 70.06 120 VAL C CA 1
ATOM 2827 C C . VAL C 3 120 ? 18.380 44.090 -14.011 1.00 69.52 120 VAL C C 1
ATOM 2828 O O . VAL C 3 120 ? 17.337 44.266 -13.349 1.00 62.88 120 VAL C O 1
ATOM 2832 N N . ASN C 3 121 ? 19.589 44.075 -13.462 1.00 64.68 121 ASN C N 1
ATOM 2833 C CA . ASN C 3 121 ? 19.757 44.247 -12.023 1.00 62.77 121 ASN C CA 1
ATOM 2834 C C . ASN C 3 121 ? 19.803 45.722 -11.638 1.00 56.01 121 ASN C C 1
ATOM 2835 O O . ASN C 3 121 ? 20.763 46.417 -11.950 1.00 54.37 121 ASN C O 1
ATOM 2840 N N . THR C 3 122 ? 18.755 46.178 -10.958 1.00 55.38 122 THR C N 1
ATOM 2841 C CA . THR C 3 122 ? 18.687 47.538 -10.415 1.00 57.65 122 THR C CA 1
ATOM 2842 C C . THR C 3 122 ? 18.603 47.535 -8.883 1.00 59.62 122 THR C C 1
ATOM 2843 O O . THR C 3 122 ? 18.353 48.573 -8.273 1.00 56.62 122 THR C O 1
ATOM 2847 N N . TYR C 3 123 ? 18.815 46.370 -8.268 1.00 58.43 123 TYR C N 1
ATOM 2848 C CA . TYR C 3 123 ? 18.845 46.252 -6.813 1.00 56.26 123 TYR C CA 1
ATOM 2849 C C . TYR C 3 123 ? 17.537 46.698 -6.183 1.00 56.11 123 TYR C C 1
ATOM 2850 O O . TYR C 3 123 ? 17.516 47.431 -5.195 1.00 56.95 123 TYR C O 1
ATOM 2859 N N . SER C 3 124 ? 16.452 46.222 -6.773 1.00 54.69 124 SER C N 1
ATOM 2860 C CA . SER C 3 124 ? 15.110 46.516 -6.326 1.00 56.79 124 SER C CA 1
ATOM 2861 C C . SER C 3 124 ? 14.661 45.504 -5.299 1.00 54.24 124 SER C C 1
ATOM 2862 O O . SER C 3 124 ? 15.206 44.400 -5.230 1.00 53.99 124 SER C O 1
ATOM 2865 N N . ALA C 3 125 ? 13.645 45.882 -4.525 1.00 51.41 125 ALA C N 1
ATOM 2866 C CA . ALA C 3 125 ? 13.017 44.993 -3.560 1.00 51.84 125 ALA C CA 1
ATOM 2867 C C . ALA C 3 125 ? 12.396 43.780 -4.242 1.00 57.43 125 ALA C C 1
ATOM 2868 O O . ALA C 3 125 ? 12.257 42.719 -3.627 1.00 63.58 125 ALA C O 1
ATOM 2870 N N . SER C 3 126 ? 12.027 43.935 -5.510 1.00 56.51 126 SER C N 1
ATOM 2871 C CA . SER C 3 126 ? 11.539 42.820 -6.317 1.00 56.05 126 SER C CA 1
ATOM 2872 C C . SER C 3 126 ? 12.679 41.871 -6.730 1.00 53.86 126 SER C C 1
ATOM 2873 O O . SER C 3 126 ? 12.415 40.785 -7.261 1.00 55.66 126 SER C O 1
ATOM 2876 N N . GLN C 3 127 ? 13.929 42.289 -6.501 1.00 49.29 127 GLN C N 1
ATOM 2877 C CA . GLN C 3 127 ? 15.118 41.464 -6.753 1.00 49.39 127 GLN C CA 1
ATOM 2878 C C . GLN C 3 127 ? 15.875 41.014 -5.471 1.00 47.77 127 GLN C C 1
ATOM 2879 O O . GLN C 3 127 ? 17.045 40.618 -5.532 1.00 45.86 127 GLN C O 1
ATOM 2885 N N . GLY C 3 128 ? 15.204 41.072 -4.323 1.00 48.21 128 GLY C N 1
ATOM 2886 C CA . GLY C 3 128 ? 15.814 40.726 -3.037 1.00 46.93 128 GLY C CA 1
ATOM 2887 C C . GLY C 3 128 ? 15.296 39.403 -2.531 1.00 47.70 128 GLY C C 1
ATOM 2888 O O . GLY C 3 128 ? 14.085 39.154 -2.517 1.00 44.78 128 GLY C O 1
ATOM 2889 N N . TRP C 3 129 ? 16.209 38.537 -2.112 1.00 47.06 129 TRP C N 1
ATOM 2890 C CA . TRP C 3 129 ? 15.812 37.194 -1.671 1.00 43.89 129 TRP C CA 1
ATOM 2891 C C . TRP C 3 129 ? 16.540 36.777 -0.395 1.00 39.75 129 TRP C C 1
ATOM 2892 O O . TRP C 3 129 ? 17.675 37.160 -0.187 1.00 36.63 129 TRP C O 1
ATOM 2903 N N . ARG C 3 130 ? 15.851 35.994 0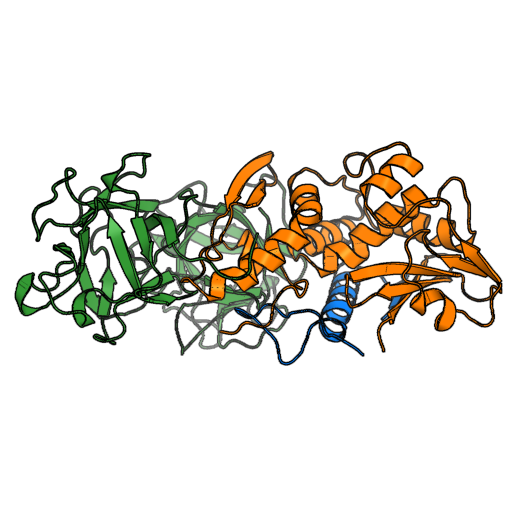.431 1.00 40.18 130 ARG C N 1
ATOM 2904 C CA . ARG C 3 130 ? 16.415 35.328 1.593 1.00 41.29 130 ARG C CA 1
ATOM 2905 C C . ARG C 3 130 ? 16.491 33.819 1.352 1.00 41.67 130 ARG C C 1
ATOM 2906 O O . ARG C 3 130 ? 15.453 33.129 1.271 1.00 38.39 130 ARG C O 1
ATOM 2914 N N . VAL C 3 131 ? 17.717 33.317 1.269 1.00 38.40 131 VAL C N 1
ATOM 2915 C CA . VAL C 3 131 ? 17.955 31.877 1.226 1.00 39.49 131 VAL C CA 1
ATOM 2916 C C . VAL C 3 131 ? 18.048 31.384 2.656 1.00 37.83 131 VAL C C 1
ATOM 2917 O O . VAL C 3 131 ? 18.940 31.771 3.395 1.00 38.37 131 VAL C O 1
ATOM 2921 N N . GLY C 3 132 ? 17.105 30.554 3.052 1.00 38.06 132 GLY C N 1
ATOM 2922 C CA . GLY C 3 132 ? 17.010 30.133 4.423 1.00 39.20 132 GLY C CA 1
ATOM 2923 C C . GLY C 3 132 ? 15.646 29.566 4.698 1.00 41.47 132 GLY C C 1
ATOM 2924 O O . GLY C 3 132 ? 14.683 29.859 3.985 1.00 45.08 132 GLY C O 1
ATOM 2925 N N . ASN C 3 133 ? 15.558 28.760 5.744 1.00 42.97 133 ASN C N 1
ATOM 2926 C CA . ASN C 3 133 ? 14.373 27.965 5.991 1.00 45.59 133 ASN C CA 1
ATOM 2927 C C . ASN C 3 133 ? 13.358 28.686 6.855 1.00 45.31 133 ASN C C 1
ATOM 2928 O O . ASN C 3 133 ? 12.190 28.294 6.904 1.00 42.25 133 ASN C O 1
ATOM 2933 N N . TYR C 3 134 ? 13.792 29.739 7.543 1.00 43.62 134 TYR C N 1
ATOM 2934 C CA . TYR C 3 134 ? 12.858 30.571 8.298 1.00 44.42 134 TYR C CA 1
ATOM 2935 C C . TYR C 3 134 ? 12.409 31.703 7.380 1.00 43.55 134 TYR C C 1
ATOM 2936 O O . TYR C 3 134 ? 13.205 32.585 7.057 1.00 42.73 134 TYR C O 1
ATOM 2945 N N . VAL C 3 135 ? 11.143 31.662 6.958 1.00 42.96 135 VAL C N 1
ATOM 2946 C CA . VAL C 3 135 ? 10.639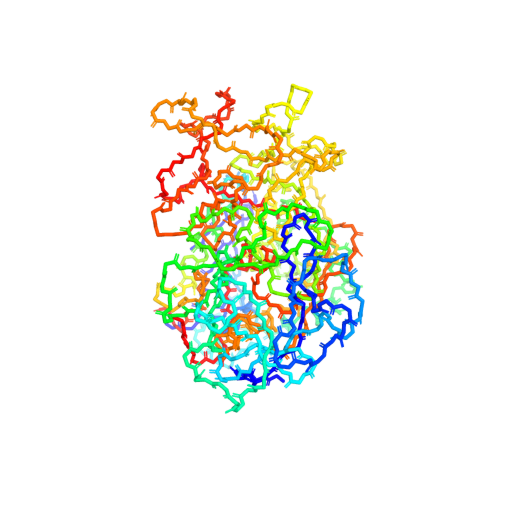 32.566 5.907 1.00 43.17 135 VAL C CA 1
ATOM 2947 C C . VAL C 3 135 ? 9.918 33.794 6.461 1.00 43.87 135 VAL C C 1
ATOM 2948 O O . VAL C 3 135 ? 9.748 34.783 5.764 1.00 44.73 135 VAL C O 1
ATOM 2952 N N . GLN C 3 136 ? 9.499 33.727 7.718 1.00 47.43 136 GLN C N 1
ATOM 2953 C CA . GLN C 3 136 ? 8.777 34.814 8.322 1.00 47.33 136 GLN C CA 1
ATOM 2954 C C . GLN C 3 136 ? 9.603 36.103 8.416 1.00 47.20 136 GLN C C 1
ATOM 2955 O O . GLN C 3 136 ? 10.852 36.083 8.374 1.00 40.81 136 GLN C O 1
ATOM 2961 N N . PRO C 3 137 ? 8.899 37.242 8.509 1.00 47.96 137 PRO C N 1
ATOM 2962 C CA . PRO C 3 137 ? 9.565 38.514 8.763 1.00 46.87 137 PRO C CA 1
ATOM 2963 C C . PRO C 3 137 ? 10.129 38.555 10.185 1.00 44.57 137 PRO C C 1
ATOM 2964 O O . PRO C 3 137 ? 9.517 38.005 11.107 1.00 41.82 137 PRO C O 1
ATOM 2968 N N . ILE C 3 138 ? 11.271 39.211 10.343 1.00 42.52 138 ILE C N 1
ATOM 2969 C CA . ILE C 3 138 ? 11.898 39.372 11.649 1.00 45.15 138 ILE C CA 1
ATOM 2970 C C . ILE C 3 138 ? 11.380 40.658 12.282 1.00 45.08 138 ILE C C 1
ATOM 2971 O O . ILE C 3 138 ? 11.641 41.748 11.771 1.00 42.78 138 ILE C O 1
ATOM 2976 N N . ILE C 3 139 ? 10.681 40.533 13.403 1.00 44.57 139 ILE C N 1
ATOM 2977 C CA . ILE C 3 139 ? 10.158 41.686 14.125 1.00 42.77 139 ILE C CA 1
ATOM 2978 C C . ILE C 3 139 ? 11.152 42.226 15.134 1.00 44.05 139 ILE C C 1
ATOM 2979 O O . ILE C 3 139 ? 11.674 41.476 15.957 1.00 44.87 139 ILE C O 1
ATOM 2984 N N . GLY C 3 140 ? 11.358 43.536 15.139 1.00 43.95 140 GLY C N 1
ATOM 2985 C CA . GLY C 3 140 ? 12.071 44.158 16.242 1.00 43.83 140 GLY C CA 1
ATOM 2986 C C . GLY C 3 140 ? 12.082 45.668 16.225 1.00 45.23 140 GLY C C 1
ATOM 2987 O O . GLY C 3 140 ? 11.456 46.299 15.362 1.00 43.97 140 GLY C O 1
ATOM 2988 N N . SER C 3 141 ? 12.770 46.246 17.209 1.00 41.29 141 SER C N 1
ATOM 2989 C CA . SER C 3 141 ? 13.048 47.679 17.228 1.00 40.48 141 SER C CA 1
ATOM 2990 C C . SER C 3 141 ? 14.369 47.906 16.566 1.00 39.48 141 SER C C 1
ATOM 2991 O O . SER C 3 141 ? 15.199 46.998 16.499 1.00 38.86 141 SER C O 1
ATOM 2994 N N . ILE C 3 142 ? 14.560 49.117 16.057 1.00 36.96 142 ILE C N 1
ATOM 2995 C CA . ILE C 3 142 ? 15.814 49.499 15.461 1.00 36.80 142 ILE C CA 1
ATOM 2996 C C . ILE C 3 142 ? 16.377 50.633 16.294 1.00 42.28 142 ILE C C 1
ATOM 2997 O O . ILE C 3 142 ? 15.749 51.698 16.403 1.00 43.29 142 ILE C O 1
ATOM 3002 N N . VAL C 3 143 ? 17.563 50.398 16.873 1.00 41.18 143 VAL C N 1
ATOM 3003 C CA . VAL C 3 143 ? 18.146 51.280 17.870 1.00 39.42 143 VAL C CA 1
ATOM 3004 C C . VAL C 3 143 ? 19.335 51.990 17.259 1.00 39.03 143 VAL C C 1
ATOM 3005 O O . VAL C 3 143 ? 20.170 51.370 16.641 1.00 37.82 143 VAL C O 1
ATOM 3009 N N . GLY C 3 144 ? 19.392 53.305 17.426 1.00 39.73 144 GLY C N 1
ATOM 3010 C CA . GLY C 3 144 ? 20.449 54.118 16.863 1.00 41.13 144 GLY C CA 1
ATOM 3011 C C . GLY C 3 144 ? 21.167 54.802 17.995 1.00 45.49 144 GLY C C 1
ATOM 3012 O O . GLY C 3 144 ? 21.068 54.367 19.156 1.00 45.02 144 GLY C O 1
ATOM 3013 N N . LEU C 3 145 ? 21.894 55.868 17.677 1.00 45.61 145 LEU C N 1
ATOM 3014 C CA . LEU C 3 145 ? 22.762 56.466 18.674 1.00 50.76 145 LEU C CA 1
ATOM 3015 C C . LEU C 3 145 ? 21.968 57.023 19.850 1.00 49.11 145 LEU C C 1
ATOM 3016 O O . LEU C 3 145 ? 20.760 57.285 19.754 1.00 44.94 145 LEU C O 1
ATOM 3021 N N . ASP C 3 146 ? 22.662 57.123 20.980 1.00 49.35 146 ASP C N 1
ATOM 3022 C CA . ASP C 3 146 ? 22.082 57.565 22.238 1.00 50.04 146 ASP C CA 1
ATOM 3023 C C . ASP C 3 146 ? 21.014 56.595 22.696 1.00 45.12 146 ASP C C 1
ATOM 3024 O O . ASP C 3 146 ? 20.163 56.939 23.514 1.00 42.46 146 ASP C O 1
ATOM 3029 N N . ASP C 3 147 ? 21.066 55.372 22.181 1.00 42.34 147 ASP C N 1
ATOM 3030 C CA . ASP C 3 147 ? 20.082 54.338 22.516 1.00 42.54 147 ASP C CA 1
ATOM 3031 C C . ASP C 3 147 ? 18.639 54.723 22.259 1.00 40.52 147 ASP C C 1
ATOM 3032 O O . ASP C 3 147 ? 17.726 54.280 22.972 1.00 40.05 147 ASP C O 1
ATOM 3037 N N . MET C 3 148 ? 18.430 55.502 21.208 1.00 41.50 148 MET C N 1
ATOM 3038 C CA . MET C 3 148 ? 17.082 55.885 20.812 1.00 44.31 148 MET C CA 1
ATOM 3039 C C . MET C 3 148 ? 16.562 54.987 19.698 1.00 44.29 148 MET C C 1
ATOM 3040 O O . MET C 3 148 ? 17.350 54.420 18.947 1.00 40.24 148 MET C O 1
ATOM 3045 N N . CYS C 3 149 ? 15.235 54.869 19.617 1.00 45.51 149 CYS C N 1
ATOM 3046 C CA . CYS C 3 149 ? 14.538 53.935 18.731 1.00 44.53 149 CYS C CA 1
ATOM 3047 C C . CYS C 3 149 ? 13.881 54.647 17.535 1.00 48.66 149 CYS C C 1
ATOM 3048 O O . CYS C 3 149 ? 13.265 55.706 17.706 1.00 51.04 149 CYS C O 1
ATOM 3051 N N . LEU C 3 150 ? 13.984 54.055 16.341 1.00 46.76 150 LEU C N 1
ATOM 3052 C CA . LEU C 3 150 ? 13.239 54.527 15.169 1.00 46.24 150 LEU C CA 1
ATOM 3053 C C . LEU C 3 150 ? 11.751 54.420 15.410 1.00 44.96 150 LEU C C 1
ATOM 3054 O O . LEU C 3 150 ? 11.241 53.358 15.764 1.00 43.08 150 LEU C O 1
ATOM 3059 N N . GLU C 3 151 ? 11.051 55.534 15.200 1.00 44.76 151 GLU C N 1
ATOM 3060 C CA . GLU C 3 151 ? 9.606 55.559 15.344 1.00 45.15 151 GLU C CA 1
ATOM 3061 C C . GLU C 3 151 ? 8.900 56.005 14.044 1.00 43.87 151 GLU C C 1
ATOM 3062 O O . GLU C 3 151 ? 9.366 56.905 13.328 1.00 42.20 151 GLU C O 1
ATOM 3068 N N . ALA C 3 152 ? 7.798 55.331 13.740 1.00 42.23 152 ALA C N 1
ATOM 3069 C CA . ALA C 3 152 ? 6.910 55.731 12.653 1.00 46.90 152 ALA C CA 1
ATOM 3070 C C . ALA C 3 152 ? 6.007 56.833 13.207 1.00 47.15 152 ALA C C 1
ATOM 3071 O O . ALA C 3 152 ? 5.174 56.568 14.085 1.00 43.58 152 ALA C O 1
ATOM 3073 N N . THR C 3 153 ? 6.202 58.054 12.714 1.00 47.36 153 THR C N 1
ATOM 3074 C CA . THR C 3 153 ? 5.454 59.230 13.190 1.00 54.05 153 THR C CA 1
ATOM 3075 C C . THR C 3 153 ? 4.387 59.744 12.201 1.00 55.50 153 THR C C 1
ATOM 3076 O O . THR C 3 153 ? 4.304 59.294 11.043 1.00 48.75 153 THR C O 1
ATOM 3080 N N . ASP C 3 154 ? 3.582 60.696 12.681 1.00 60.35 154 ASP C N 1
ATOM 3081 C CA . ASP C 3 154 ? 2.586 61.404 11.869 1.00 56.70 154 ASP C CA 1
ATOM 3082 C C . ASP C 3 154 ? 1.647 60.441 11.151 1.00 58.35 154 ASP C C 1
ATOM 3083 O O . ASP C 3 154 ? 1.581 60.422 9.916 1.00 58.07 154 ASP C O 1
ATOM 3088 N N . GLY C 3 155 ? 0.932 59.635 11.934 1.00 57.17 155 GLY C N 1
ATOM 3089 C CA . GLY C 3 155 ? 0.015 58.635 11.385 1.00 57.82 155 GLY C CA 1
ATOM 3090 C C . GLY C 3 155 ? 0.672 57.761 10.327 1.00 62.93 155 GLY C C 1
ATOM 3091 O O . GLY C 3 155 ? 0.147 57.609 9.213 1.00 62.97 155 GLY C O 1
ATOM 3092 N N . ASN C 3 156 ? 1.837 57.213 10.677 1.00 60.41 156 ASN C N 1
ATOM 3093 C CA . ASN C 3 156 ? 2.600 56.305 9.821 1.00 56.06 156 ASN C CA 1
ATOM 3094 C C . ASN C 3 156 ? 3.006 56.897 8.483 1.00 55.29 156 ASN C C 1
ATOM 3095 O O . ASN C 3 156 ? 3.023 56.185 7.481 1.00 58.40 156 ASN C O 1
ATOM 3100 N N . THR C 3 157 ? 3.358 58.182 8.465 1.00 51.30 157 THR C N 1
ATOM 3101 C CA . THR C 3 157 ? 3.836 58.826 7.231 1.00 51.28 157 THR C CA 1
ATOM 3102 C C . THR C 3 157 ? 5.306 59.194 7.299 1.00 51.09 157 THR C C 1
ATOM 3103 O O . THR C 3 157 ? 5.987 59.158 6.278 1.00 52.60 157 THR C O 1
ATOM 3107 N N . ASN C 3 158 ? 5.797 59.559 8.483 1.00 51.45 158 ASN C N 1
ATOM 3108 C CA . ASN C 3 158 ? 7.207 59.925 8.665 1.00 55.28 158 ASN C CA 1
ATOM 3109 C C . ASN C 3 158 ? 7.957 59.047 9.677 1.00 51.69 158 ASN C C 1
ATOM 3110 O O . ASN C 3 158 ? 7.356 58.217 10.351 1.00 51.35 158 ASN C O 1
ATOM 3115 N N . MET C 3 159 ? 9.269 59.236 9.778 1.00 51.53 159 MET C N 1
ATOM 3116 C CA . MET C 3 159 ? 10.051 58.509 10.779 1.00 55.85 159 MET C CA 1
ATOM 3117 C C . MET C 3 159 ? 11.291 59.246 11.281 1.00 50.22 159 MET C C 1
ATOM 3118 O O . MET C 3 159 ? 11.971 59.929 10.523 1.00 51.25 159 MET C O 1
ATOM 3123 N N . TRP C 3 160 ? 11.546 59.114 12.582 1.00 49.79 160 TRP C N 1
ATOM 3124 C CA . TRP C 3 160 ? 12.764 59.623 13.214 1.00 48.73 160 TRP C CA 1
ATOM 3125 C C . TRP C 3 160 ? 12.998 58.923 14.563 1.00 45.47 160 TRP C C 1
ATOM 3126 O O . TRP C 3 160 ? 12.251 58.023 14.959 1.00 46.82 160 TRP C O 1
ATOM 3137 N N . LEU C 3 161 ? 14.024 59.368 15.274 1.00 46.20 161 LEU C N 1
ATOM 3138 C CA . LEU C 3 161 ? 14.385 58.788 16.562 1.00 47.04 161 LEU C CA 1
ATOM 3139 C C . LEU C 3 161 ? 13.644 59.400 17.747 1.00 48.31 161 LEU C C 1
ATOM 3140 O O . LEU C 3 161 ? 13.609 60.618 17.933 1.00 50.17 161 LEU C O 1
ATOM 3145 N N . GLU C 3 162 ? 13.032 58.524 18.529 1.00 50.53 162 GLU C N 1
ATOM 3146 C CA . GLU C 3 162 ? 12.388 58.880 19.770 1.00 52.65 162 GLU C CA 1
ATOM 3147 C C . GLU C 3 162 ? 12.992 57.992 20.858 1.00 56.53 162 GLU C C 1
ATOM 3148 O O . GLU C 3 162 ? 13.738 57.060 20.561 1.00 53.25 162 GLU C O 1
ATOM 3154 N N . GLU C 3 163 ? 12.684 58.305 22.110 1.00 54.16 163 GLU C N 1
ATOM 3155 C CA . GLU C 3 163 ? 13.091 57.491 23.230 1.00 55.81 163 GLU C CA 1
ATOM 3156 C C . GLU C 3 163 ? 12.358 56.164 23.132 1.00 54.50 163 GLU C C 1
ATOM 3157 O O . GLU C 3 163 ? 11.144 56.135 22.914 1.00 52.50 163 GLU C O 1
ATOM 3163 N N . CYS C 3 164 ? 13.091 55.071 23.318 1.00 48.55 164 CYS C N 1
ATOM 3164 C CA . CYS C 3 164 ? 12.503 53.741 23.275 1.00 48.81 164 CYS C CA 1
ATOM 3165 C C . CYS C 3 164 ? 11.494 53.548 24.376 1.00 49.95 164 CYS C C 1
ATOM 3166 O O . CYS C 3 164 ? 11.737 53.943 25.511 1.00 51.52 164 CYS C O 1
ATOM 3169 N N . VAL C 3 165 ? 10.375 52.914 24.036 1.00 53.57 165 VAL C N 1
ATOM 3170 C CA . VAL C 3 165 ? 9.332 52.599 25.000 1.00 57.87 165 VAL C CA 1
ATOM 3171 C C . VAL C 3 165 ? 8.849 51.182 24.700 1.00 60.48 165 VAL C C 1
ATOM 3172 O O . VAL C 3 165 ? 8.229 50.948 23.661 1.00 58.59 165 VAL C O 1
ATOM 3176 N N . PRO C 3 166 ? 9.143 50.226 25.596 1.00 65.93 166 PRO C N 1
ATOM 3177 C CA . PRO C 3 166 ? 8.815 48.836 25.272 1.00 67.54 166 PRO C CA 1
ATOM 3178 C C . PRO C 3 166 ? 7.341 48.663 24.929 1.00 68.76 166 PRO C C 1
ATOM 3179 O O . PRO C 3 166 ? 6.484 49.289 25.554 1.00 67.65 166 PRO C O 1
ATOM 3183 N N . ASN C 3 167 ? 7.068 47.836 23.925 1.00 69.80 167 ASN C N 1
ATOM 3184 C CA . ASN C 3 167 ? 5.707 47.562 23.467 1.00 74.60 167 ASN C CA 1
ATOM 3185 C C . ASN C 3 167 ? 4.989 48.740 22.794 1.00 70.39 167 ASN C C 1
ATOM 3186 O O . ASN C 3 167 ? 3.785 48.661 22.567 1.00 75.87 167 ASN C O 1
ATOM 3191 N N . LYS C 3 168 ? 5.699 49.823 22.479 1.00 65.70 168 LYS C N 1
ATOM 3192 C CA . LYS C 3 168 ? 5.101 50.910 21.707 1.00 63.29 168 LYS C CA 1
ATOM 3193 C C . LYS C 3 168 ? 5.014 50.474 20.240 1.00 62.32 168 LYS C C 1
ATOM 3194 O O . LYS C 3 168 ? 6.028 50.137 19.614 1.00 54.77 168 LYS C O 1
ATOM 3200 N N . ARG C 3 169 ? 3.793 50.494 19.710 1.00 62.69 169 ARG C N 1
ATOM 3201 C CA . ARG C 3 169 ? 3.476 49.877 18.422 1.00 62.31 169 ARG C CA 1
ATOM 3202 C C . ARG C 3 169 ? 4.209 50.551 17.278 1.00 52.72 169 ARG C C 1
ATOM 3203 O O . ARG C 3 169 ? 4.618 49.892 16.333 1.00 50.54 169 ARG C O 1
ATOM 3211 N N . GLU C 3 170 ? 4.413 51.854 17.402 1.00 49.92 170 GLU C N 1
ATOM 3212 C CA . GLU C 3 170 ? 5.021 52.664 16.341 1.00 51.92 170 GLU C CA 1
ATOM 3213 C C . GLU C 3 170 ? 6.522 52.437 16.221 1.00 48.96 170 GLU C C 1
ATOM 3214 O O . GLU C 3 170 ? 7.139 52.886 15.258 1.00 47.63 170 GLU C O 1
ATOM 3220 N N . GLN C 3 171 ? 7.100 51.787 17.230 1.00 49.33 171 GLN C N 1
ATOM 3221 C CA . GLN C 3 171 ? 8.532 51.491 17.290 1.00 50.94 171 GLN C CA 1
ATOM 3222 C C . GLN C 3 171 ? 8.860 50.061 16.838 1.00 49.37 171 GLN C C 1
ATOM 3223 O O . GLN C 3 171 ? 10.013 49.637 16.916 1.00 47.88 171 GLN C O 1
ATOM 3229 N N . SER C 3 172 ? 7.855 49.341 16.337 1.00 46.59 172 SER C N 1
ATOM 3230 C CA . SER C 3 172 ? 8.024 47.955 15.920 1.00 45.03 172 SER C CA 1
ATOM 3231 C C . SER C 3 172 ? 8.021 47.826 14.398 1.00 46.89 172 SER C C 1
ATOM 3232 O O . SER C 3 172 ? 7.098 48.302 13.707 1.00 45.90 172 SER C O 1
ATOM 3235 N N . TRP C 3 173 ? 9.072 47.184 13.893 1.00 47.17 173 TRP C N 1
ATOM 3236 C CA . TRP C 3 173 ? 9.346 47.064 12.465 1.00 45.64 173 TRP C CA 1
ATOM 3237 C C . TRP C 3 173 ? 9.446 45.606 12.064 1.00 50.03 173 TRP C C 1
ATOM 3238 O O . TRP C 3 173 ? 9.854 44.742 12.865 1.00 48.56 173 TRP C O 1
ATOM 3249 N N . ALA C 3 174 ? 9.071 45.331 10.821 1.00 44.46 174 ALA C N 1
ATOM 3250 C CA . ALA C 3 174 ? 9.096 43.990 10.294 1.00 42.17 174 ALA C CA 1
ATOM 3251 C C . ALA C 3 174 ? 10.047 43.948 9.119 1.00 43.00 174 ALA C C 1
ATOM 3252 O O . ALA C 3 174 ? 9.876 44.690 8.148 1.00 40.12 174 ALA C O 1
ATOM 3254 N N . LEU C 3 175 ? 11.062 43.086 9.231 1.00 41.66 175 LEU C N 1
ATOM 3255 C CA . LEU C 3 175 ? 12.076 42.921 8.195 1.00 41.86 175 LEU C CA 1
ATOM 3256 C C . LEU C 3 175 ? 11.712 41.742 7.283 1.00 42.25 175 LEU C C 1
ATOM 3257 O O . LEU C 3 175 ? 11.653 40.592 7.719 1.00 42.75 175 LEU C O 1
ATOM 3262 N N . TYR C 3 176 ? 11.475 42.045 6.013 1.00 43.00 176 TYR C N 1
ATOM 3263 C CA . TYR C 3 176 ? 10.980 41.058 5.052 1.00 43.45 176 TYR C CA 1
ATOM 3264 C C . TYR C 3 176 ? 12.128 40.500 4.232 1.00 40.48 176 TYR C C 1
ATOM 3265 O O . TYR C 3 176 ? 13.172 41.146 4.076 1.00 37.10 176 TYR C O 1
ATOM 3274 N N . SER C 3 177 ? 11.900 39.305 3.685 1.00 40.69 177 SER C N 1
ATOM 3275 C CA . SER C 3 177 ? 12.899 38.563 2.916 1.00 39.79 177 SER C CA 1
ATOM 3276 C C . SER C 3 177 ? 13.371 39.311 1.685 1.00 40.92 177 SER C C 1
ATOM 3277 O O . SER C 3 177 ? 14.471 39.071 1.194 1.00 40.83 177 SER C O 1
ATOM 3280 N N . ASP C 3 178 ? 12.537 40.227 1.188 1.00 43.97 178 ASP C N 1
ATOM 3281 C CA . ASP C 3 178 ? 12.888 41.051 0.030 1.00 44.28 178 ASP C CA 1
ATOM 3282 C C . ASP C 3 178 ? 13.793 42.212 0.372 1.00 42.36 178 ASP C C 1
ATOM 3283 O O . ASP C 3 178 ? 14.214 42.948 -0.530 1.00 48.03 178 ASP C O 1
ATOM 3288 N N . GLY C 3 179 ? 14.091 42.382 1.659 1.00 39.40 179 GLY C N 1
ATOM 3289 C CA . GLY C 3 179 ? 14.969 43.440 2.112 1.00 38.63 179 GLY C CA 1
ATOM 3290 C C . GLY C 3 179 ? 14.204 44.708 2.437 1.00 41.07 179 GLY C C 1
ATOM 3291 O O . GLY C 3 179 ? 14.806 45.769 2.600 1.00 41.14 179 GLY C O 1
ATOM 3292 N N . THR C 3 180 ? 12.875 44.620 2.507 1.00 41.70 180 THR C N 1
ATOM 3293 C CA . THR C 3 180 ? 12.097 45.766 2.915 1.00 41.47 180 THR C CA 1
ATOM 3294 C C . THR C 3 180 ? 12.008 45.831 4.433 1.00 40.32 180 THR C C 1
ATOM 3295 O O . THR C 3 180 ? 12.041 44.806 5.113 1.00 37.86 180 THR C O 1
ATOM 3299 N N . ILE C 3 181 ? 11.907 47.053 4.938 1.00 38.88 181 ILE C N 1
ATOM 3300 C CA . ILE C 3 181 ? 11.610 47.316 6.336 1.00 40.76 181 ILE C CA 1
ATOM 3301 C C . ILE C 3 181 ? 10.225 47.925 6.408 1.00 40.39 181 ILE C C 1
ATOM 3302 O O . ILE C 3 181 ? 9.995 49.001 5.878 1.00 40.82 181 ILE C O 1
ATOM 3307 N N . ARG C 3 182 ? 9.308 47.227 7.057 1.00 42.10 182 ARG C N 1
ATOM 3308 C CA . ARG C 3 182 ? 7.909 47.587 7.030 1.00 42.62 182 ARG C CA 1
ATOM 3309 C C . ARG C 3 182 ? 7.349 47.952 8.391 1.00 47.43 182 ARG C C 1
ATOM 3310 O O . ARG C 3 182 ? 7.798 47.449 9.422 1.00 45.77 182 ARG C O 1
ATOM 3318 N N . VAL C 3 183 ? 6.334 48.818 8.369 1.00 45.59 183 VAL C N 1
ATOM 3319 C CA . VAL C 3 183 ? 5.638 49.245 9.571 1.00 43.98 183 VAL C CA 1
ATOM 3320 C C . VAL C 3 183 ? 4.867 48.025 10.048 1.00 46.65 183 VAL C C 1
ATOM 3321 O O . VAL C 3 183 ? 4.159 47.382 9.272 1.00 45.46 183 VAL C O 1
ATOM 3325 N N . ASP C 3 184 ? 5.033 47.687 11.317 1.00 47.55 184 ASP C N 1
ATOM 3326 C CA . ASP C 3 184 ? 4.557 46.410 11.812 1.00 52.72 184 ASP C CA 1
ATOM 3327 C C . ASP C 3 184 ? 3.039 46.356 11.747 1.00 55.40 184 ASP C C 1
ATOM 3328 O O . ASP C 3 184 ? 2.477 45.357 11.300 1.00 56.25 184 ASP C O 1
ATOM 3333 N N . ASP C 3 185 ? 2.391 47.439 12.174 1.00 59.31 185 ASP C N 1
ATOM 3334 C CA . ASP C 3 185 ? 0.927 47.552 12.133 1.00 59.56 185 ASP C CA 1
ATOM 3335 C C . ASP C 3 185 ? 0.349 47.702 10.718 1.00 57.90 185 ASP C C 1
ATOM 3336 O O . ASP C 3 185 ? -0.840 47.464 10.523 1.00 56.63 185 ASP C O 1
ATOM 3341 N N . ASN C 3 186 ? 1.177 48.088 9.748 1.00 56.32 186 ASN C N 1
ATOM 3342 C CA . ASN C 3 186 ? 0.728 48.236 8.356 1.00 58.60 186 ASN C CA 1
ATOM 3343 C C . ASN C 3 186 ? 1.774 47.763 7.338 1.00 52.75 186 ASN C C 1
ATOM 3344 O O . ASN C 3 186 ? 2.689 48.501 6.983 1.00 46.62 186 ASN C O 1
ATOM 3349 N N . ARG C 3 187 ? 1.602 46.541 6.837 1.00 54.70 187 ARG C N 1
ATOM 3350 C C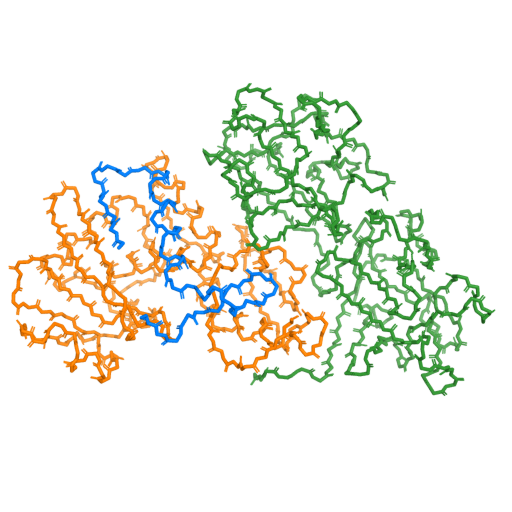A . ARG C 3 187 ? 2.620 45.903 5.987 1.00 55.97 187 ARG C CA 1
ATOM 3351 C C . ARG C 3 187 ? 2.607 46.372 4.531 1.00 56.68 187 ARG C C 1
ATOM 3352 O O . ARG C 3 187 ? 3.386 45.883 3.724 1.00 53.88 187 ARG C O 1
ATOM 3360 N N . GLU C 3 188 ? 1.726 47.311 4.195 1.00 58.83 188 GLU C N 1
ATOM 3361 C CA . GLU C 3 188 ? 1.726 47.942 2.866 1.00 59.80 188 GLU C CA 1
ATOM 3362 C C . GLU C 3 188 ? 2.710 49.112 2.822 1.00 54.86 188 GLU C C 1
ATOM 3363 O O . GLU C 3 188 ? 3.004 49.643 1.737 1.00 49.60 188 GLU C O 1
ATOM 3369 N N . LEU C 3 189 ? 3.238 49.470 3.999 1.00 50.49 189 LEU C N 1
ATOM 3370 C CA . LEU C 3 189 ? 4.115 50.631 4.188 1.00 49.68 189 LEU C CA 1
ATOM 3371 C C . LEU C 3 189 ? 5.602 50.281 4.382 1.00 49.22 189 LEU C C 1
ATOM 3372 O O . LEU C 3 189 ? 5.960 49.509 5.264 1.00 47.35 189 LEU C O 1
ATOM 3377 N N . CYS C 3 190 ? 6.465 50.899 3.584 1.00 49.39 190 CYS C N 1
ATOM 3378 C CA . CYS C 3 190 ? 7.874 50.562 3.535 1.00 45.79 190 CYS C CA 1
ATOM 3379 C C . CYS C 3 190 ? 8.734 51.761 3.866 1.00 47.29 190 CYS C C 1
ATOM 3380 O O . CYS C 3 190 ? 8.422 52.876 3.470 1.00 48.66 190 CYS C O 1
ATOM 3383 N N . VAL C 3 191 ? 9.834 51.524 4.574 1.00 44.21 191 VAL C N 1
ATOM 3384 C CA . VAL C 3 191 ? 10.860 52.534 4.768 1.00 43.17 191 VAL C CA 1
ATOM 3385 C C . VAL C 3 191 ? 11.474 52.807 3.407 1.00 44.52 191 VAL C C 1
ATOM 3386 O O . VAL C 3 191 ? 11.894 51.884 2.727 1.00 45.85 191 VAL C O 1
ATOM 3390 N N . THR C 3 192 ? 11.527 54.081 3.018 1.00 47.51 192 THR C N 1
ATOM 3391 C CA . THR C 3 192 ? 11.860 54.468 1.637 1.00 44.47 192 THR C CA 1
ATOM 3392 C C . THR C 3 192 ? 12.709 55.714 1.605 1.00 42.45 192 THR C C 1
ATOM 3393 O O . THR C 3 192 ? 12.462 56.638 2.358 1.00 45.03 192 THR C O 1
ATOM 3397 N N . ALA C 3 193 ? 13.697 55.738 0.727 1.00 43.58 193 ALA C N 1
ATOM 3398 C CA . ALA C 3 193 ? 14.504 56.923 0.508 1.00 51.49 193 ALA C CA 1
ATOM 3399 C C . ALA C 3 193 ? 13.863 57.861 -0.558 1.00 57.24 193 ALA C C 1
ATOM 3400 O O . ALA C 3 193 ? 13.759 57.490 -1.732 1.00 59.22 193 ALA C O 1
ATOM 3402 N N . SER C 3 194 ? 13.456 59.063 -0.132 1.00 62.74 194 SER C N 1
ATOM 3403 C CA . SER C 3 194 ? 12.867 60.102 -1.016 1.00 64.29 194 SER C CA 1
ATOM 3404 C C . SER C 3 194 ? 13.871 60.765 -1.953 1.00 63.88 194 SER C C 1
ATOM 3405 O O . SER C 3 194 ? 15.077 60.580 -1.819 1.00 64.32 194 SER C O 1
ATOM 3408 N N . SER C 3 195 ? 13.353 61.551 -2.898 1.00 70.97 195 SER C N 1
ATOM 3409 C CA . SER C 3 195 ? 14.174 62.436 -3.751 1.00 70.62 195 SER C CA 1
ATOM 3410 C C . SER C 3 195 ? 14.379 63.798 -3.073 1.00 68.37 195 SER C C 1
ATOM 3411 O O . SER C 3 195 ? 15.333 64.521 -3.383 1.00 70.32 195 SER C O 1
ATOM 3414 N N . SER C 3 196 ? 13.467 64.135 -2.162 1.00 67.06 196 SER C N 1
ATOM 3415 C CA . SER C 3 196 ? 13.632 65.261 -1.240 1.00 72.56 196 SER C CA 1
ATOM 3416 C C . SER C 3 196 ? 14.912 65.107 -0.404 1.00 75.59 196 SER C C 1
ATOM 3417 O O . SER C 3 196 ? 15.211 64.011 0.087 1.00 70.80 196 SER C O 1
ATOM 3420 N N . THR C 3 197 ? 15.651 66.207 -0.238 1.00 77.05 197 THR C N 1
ATOM 3421 C CA . THR C 3 197 ? 16.969 66.169 0.403 1.00 79.49 197 THR C CA 1
ATOM 3422 C C . THR C 3 197 ? 17.098 67.000 1.690 1.00 81.05 197 THR C C 1
ATOM 3423 O O . THR C 3 197 ? 16.209 67.774 2.063 1.00 82.80 197 THR C O 1
ATOM 3427 N N . TYR C 3 198 ? 18.227 66.789 2.362 1.00 81.14 198 TYR C N 1
ATOM 3428 C CA . TYR C 3 198 ? 18.676 67.588 3.496 1.00 79.04 198 TYR C CA 1
ATOM 3429 C C . TYR C 3 198 ? 20.204 67.585 3.420 1.00 78.94 198 TYR C C 1
ATOM 3430 O O . TYR C 3 198 ? 20.815 66.525 3.271 1.00 78.19 198 TYR C O 1
ATOM 3439 N N . ASP C 3 199 ? 20.817 68.765 3.481 1.00 78.55 199 ASP C N 1
ATOM 3440 C CA . ASP C 3 199 ? 22.264 68.913 3.259 1.00 79.97 199 ASP C CA 1
ATOM 3441 C C . ASP C 3 199 ? 22.739 68.164 2.005 1.00 75.61 199 ASP C C 1
ATOM 3442 O O . ASP C 3 199 ? 23.858 67.654 1.975 1.00 80.46 199 ASP C O 1
ATOM 3447 N N . ASN C 3 200 ? 21.892 68.124 0.975 1.00 77.11 200 ASN C N 1
ATOM 3448 C CA . ASN C 3 200 ? 22.194 67.461 -0.312 1.00 79.25 200 ASN C CA 1
ATOM 3449 C C . ASN C 3 200 ? 22.276 65.930 -0.239 1.00 75.72 200 ASN C C 1
ATOM 3450 O O . ASN C 3 200 ? 23.084 65.302 -0.928 1.00 78.73 200 ASN C O 1
ATOM 3455 N N . TRP C 3 201 ? 21.413 65.341 0.589 1.00 72.39 201 TRP C N 1
ATOM 3456 C CA . TRP C 3 201 ? 21.322 63.888 0.748 1.00 64.19 201 TRP C CA 1
ATOM 3457 C C . TRP C 3 201 ? 19.851 63.491 0.896 1.00 62.15 201 TRP C C 1
ATOM 3458 O O . TRP C 3 201 ? 19.062 64.226 1.495 1.00 57.51 201 TRP C O 1
ATOM 3469 N N . LYS C 3 202 ? 19.487 62.320 0.382 1.00 56.00 202 LYS C N 1
ATOM 3470 C CA . LYS C 3 202 ? 18.087 61.898 0.363 1.00 53.89 202 LYS C CA 1
ATOM 3471 C C . LYS C 3 202 ? 17.570 61.608 1.765 1.00 53.64 202 LYS C C 1
ATOM 3472 O O . LYS C 3 202 ? 18.329 61.171 2.633 1.00 52.13 202 LYS C O 1
ATOM 3478 N N . VAL C 3 203 ? 16.283 61.871 1.981 1.00 46.93 203 VAL C N 1
ATOM 3479 C CA . VAL C 3 203 ? 15.665 61.758 3.288 1.00 50.18 203 VAL C CA 1
ATOM 3480 C C . VAL C 3 203 ? 14.778 60.518 3.317 1.00 54.82 203 VAL C C 1
ATOM 3481 O O . VAL C 3 203 ? 14.088 60.210 2.335 1.00 52.03 203 VAL C O 1
ATOM 3485 N N . ILE C 3 204 ? 14.802 59.815 4.452 1.00 52.98 204 ILE C N 1
ATOM 3486 C CA . ILE C 3 204 ? 14.109 58.547 4.588 1.00 49.90 204 ILE C CA 1
ATOM 3487 C C . ILE C 3 204 ? 12.751 58.785 5.203 1.00 46.83 204 ILE C C 1
ATOM 3488 O O . ILE C 3 204 ? 12.629 59.469 6.218 1.00 52.75 204 ILE C O 1
ATOM 3493 N N . THR C 3 205 ? 11.735 58.178 4.615 1.00 43.71 205 THR C N 1
ATOM 3494 C CA . THR C 3 205 ? 10.367 58.372 5.068 1.00 45.78 205 THR C CA 1
ATOM 3495 C C . THR C 3 205 ? 9.640 57.055 4.843 1.00 42.91 205 THR C C 1
ATOM 3496 O O . THR C 3 205 ? 10.253 56.078 4.432 1.00 49.21 205 THR C O 1
ATOM 3500 N N . ILE C 3 206 ? 8.345 57.031 5.109 1.00 46.54 206 ILE C N 1
ATOM 3501 C CA . ILE C 3 206 ? 7.513 55.852 4.921 1.00 49.25 206 ILE C CA 1
ATOM 3502 C C . ILE C 3 206 ? 6.559 56.053 3.752 1.00 54.60 206 ILE C C 1
ATOM 3503 O O . ILE C 3 206 ? 5.707 56.951 3.803 1.00 58.76 206 ILE C O 1
ATOM 3508 N N . LEU C 3 207 ? 6.685 55.222 2.711 1.00 54.92 207 LEU C N 1
ATOM 3509 C CA . LEU C 3 207 ? 5.755 55.247 1.564 1.00 56.59 207 LEU C CA 1
ATOM 3510 C C . LEU C 3 207 ? 5.181 53.864 1.302 1.00 58.57 207 LEU C C 1
ATOM 3511 O O . LEU C 3 207 ? 5.587 52.889 1.932 1.00 57.83 207 LEU C O 1
ATOM 3516 N N . ASN C 3 208 ? 4.222 53.780 0.386 1.00 57.23 208 ASN C N 1
ATOM 3517 C CA . ASN C 3 208 ? 3.640 52.491 0.013 1.00 58.39 208 ASN C CA 1
ATOM 3518 C C . ASN C 3 208 ? 4.732 51.585 -0.542 1.00 53.22 208 ASN C C 1
ATOM 3519 O O . ASN C 3 208 ? 5.581 52.034 -1.305 1.00 49.17 208 ASN C O 1
ATOM 3524 N N . CYS C 3 209 ? 4.724 50.317 -0.137 1.00 51.98 209 CYS C N 1
ATOM 3525 C CA . CYS C 3 209 ? 5.669 49.350 -0.686 1.00 51.11 209 CYS C CA 1
ATOM 3526 C C . CYS C 3 209 ? 5.338 49.160 -2.172 1.00 51.71 209 CYS C C 1
ATOM 3527 O O . CYS C 3 209 ? 4.221 48.798 -2.507 1.00 52.83 209 CYS C O 1
ATOM 3530 N N . ASP C 3 210 ? 6.296 49.408 -3.054 1.00 55.03 210 ASP C N 1
ATOM 3531 C CA . ASP C 3 210 ? 6.061 49.268 -4.495 1.00 60.80 210 ASP C CA 1
ATOM 3532 C C . ASP C 3 210 ? 7.153 48.456 -5.204 1.00 61.33 210 ASP C C 1
ATOM 3533 O O . ASP C 3 210 ? 7.270 48.510 -6.434 1.00 63.03 210 ASP C O 1
ATOM 3538 N N . GLY C 3 211 ? 7.961 47.723 -4.437 1.00 56.05 211 GLY C N 1
ATOM 3539 C CA . GLY C 3 211 ? 8.978 46.834 -5.010 1.00 51.87 211 GLY C CA 1
ATOM 3540 C C . GLY C 3 211 ? 10.179 47.496 -5.668 1.00 53.28 211 GLY C C 1
ATOM 3541 O O . GLY C 3 211 ? 10.913 46.835 -6.414 1.00 50.59 211 GLY C O 1
ATOM 3542 N N . SER C 3 212 ? 10.416 48.778 -5.378 1.00 54.52 212 SER C N 1
ATOM 3543 C CA . SER C 3 212 ? 11.461 49.551 -6.076 1.00 58.06 212 SER C CA 1
ATOM 3544 C C . SER C 3 212 ? 12.835 49.533 -5.378 1.00 59.97 212 SER C C 1
ATOM 3545 O O . SER C 3 212 ? 12.995 48.951 -4.306 1.00 59.24 212 SER C O 1
ATOM 3548 N N . ASN C 3 213 ? 13.816 50.199 -5.987 1.00 60.61 213 ASN C N 1
ATOM 3549 C CA . ASN C 3 213 ? 15.196 50.204 -5.484 1.00 62.92 213 ASN C CA 1
ATOM 3550 C C . ASN C 3 213 ? 15.541 51.347 -4.506 1.00 64.02 213 ASN C C 1
ATOM 3551 O O . ASN C 3 213 ? 16.688 51.792 -4.423 1.00 63.14 213 ASN C O 1
ATOM 3556 N N . ASN C 3 214 ? 14.554 51.826 -3.770 1.00 62.03 214 ASN C N 1
ATOM 3557 C CA . ASN C 3 214 ? 14.836 52.667 -2.618 1.00 63.78 214 ASN C CA 1
ATOM 3558 C C . ASN C 3 214 ? 14.014 52.230 -1.409 1.00 57.75 214 ASN C C 1
ATOM 3559 O O . ASN C 3 214 ? 13.819 53.003 -0.484 1.00 54.75 214 ASN C O 1
ATOM 3564 N N . GLN C 3 215 ? 13.554 50.977 -1.430 1.00 53.33 215 GLN C N 1
ATOM 3565 C CA . GLN C 3 215 ? 12.887 50.350 -0.292 1.00 49.82 215 GLN C CA 1
ATOM 3566 C C . GLN C 3 215 ? 13.623 49.061 0.144 1.00 44.74 215 GLN C C 1
ATOM 3567 O O . GLN C 3 215 ? 13.054 48.220 0.845 1.00 42.69 215 GLN C O 1
ATOM 3573 N N . ARG C 3 216 ? 14.875 48.913 -0.282 1.00 45.38 216 ARG C N 1
ATOM 3574 C CA . ARG C 3 216 ? 15.631 47.671 -0.074 1.00 47.25 216 ARG C CA 1
ATOM 3575 C C . ARG C 3 216 ? 16.892 47.931 0.719 1.00 43.65 216 ARG C C 1
ATOM 3576 O O . ARG C 3 216 ? 17.766 48.672 0.280 1.00 36.54 216 ARG C O 1
ATOM 3584 N N . TRP C 3 217 ? 16.987 47.259 1.867 1.00 46.98 217 TRP C N 1
ATOM 3585 C CA . TRP C 3 217 ? 18.023 47.520 2.873 1.00 45.74 217 TRP C CA 1
ATOM 3586 C C . TRP C 3 217 ? 18.733 46.242 3.290 1.00 44.42 217 TRP C C 1
ATOM 3587 O O . TRP C 3 217 ? 18.112 45.192 3.353 1.00 43.06 217 TRP C O 1
ATOM 3598 N N . VAL C 3 218 ? 20.024 46.344 3.598 1.00 44.33 218 VAL C N 1
ATOM 3599 C CA . VAL C 3 218 ? 20.758 45.222 4.177 1.00 46.36 218 VAL C CA 1
ATOM 3600 C C . VAL C 3 218 ? 21.486 45.630 5.473 1.00 45.05 218 VAL C C 1
ATOM 3601 O O . VAL C 3 218 ? 22.222 46.634 5.520 1.00 42.09 218 VAL C O 1
ATOM 3605 N N . PHE C 3 219 ? 21.264 44.836 6.521 1.00 42.15 219 PHE C N 1
ATOM 3606 C CA . PHE C 3 219 ? 21.975 44.984 7.797 1.00 38.90 219 PHE C CA 1
ATOM 3607 C C . PHE C 3 219 ? 23.309 44.279 7.708 1.00 37.90 219 PHE C C 1
ATOM 3608 O O . PHE C 3 219 ? 23.361 43.054 7.623 1.00 44.51 219 PHE C O 1
ATOM 3616 N N . LEU C 3 220 ? 24.395 45.033 7.720 1.00 38.60 220 LEU C N 1
ATOM 3617 C CA . LEU C 3 220 ? 25.722 44.453 7.547 1.00 39.68 220 LEU C CA 1
ATOM 3618 C C . LEU C 3 220 ? 26.506 44.375 8.872 1.00 39.52 220 LEU C C 1
ATOM 3619 O O . LEU C 3 220 ? 26.084 44.900 9.906 1.00 39.10 220 LEU C O 1
ATOM 3624 N N . ALA C 3 221 ? 27.667 43.749 8.805 1.00 36.50 221 ALA C N 1
ATOM 3625 C CA . ALA C 3 221 ? 28.504 43.499 9.981 1.00 39.37 221 ALA C CA 1
ATOM 3626 C C . ALA C 3 221 ? 29.183 44.751 10.531 1.00 38.75 221 ALA C C 1
ATOM 3627 O O . ALA C 3 221 ? 29.714 44.723 11.626 1.00 36.04 221 ALA C O 1
ATOM 3629 N N . ASP C 3 222 ? 29.168 45.851 9.779 1.00 42.48 222 ASP C N 1
ATOM 3630 C CA . ASP C 3 222 ? 29.728 47.120 10.278 1.00 40.88 222 ASP C CA 1
ATOM 3631 C C . ASP C 3 222 ? 28.713 47.899 11.103 1.00 40.40 222 ASP C C 1
ATOM 3632 O O . ASP C 3 222 ? 28.968 49.024 11.487 1.00 41.46 222 ASP C O 1
ATOM 3637 N N . GLY C 3 223 ? 27.555 47.311 11.358 1.00 41.02 223 GLY C N 1
ATOM 3638 C CA . GLY C 3 223 ? 26.494 47.992 12.092 1.00 41.94 223 GLY C CA 1
ATOM 3639 C C . GLY C 3 223 ? 25.624 48.915 11.240 1.00 40.76 223 GLY C C 1
ATOM 3640 O O . GLY C 3 223 ? 24.676 49.488 11.750 1.00 41.55 223 GLY C O 1
ATOM 3641 N N . SER C 3 224 ? 25.925 49.054 9.947 1.00 43.55 224 SER C N 1
ATOM 3642 C CA . SER C 3 224 ? 25.127 49.924 9.066 1.00 41.70 224 SER C CA 1
ATOM 3643 C C . SER C 3 224 ? 23.803 49.293 8.637 1.00 41.89 224 SER C C 1
ATOM 3644 O O . SER C 3 224 ? 23.600 48.064 8.730 1.00 36.43 224 SER C O 1
ATOM 3647 N N . ILE C 3 225 ? 22.871 50.153 8.235 1.00 40.12 225 ILE C N 1
ATOM 3648 C CA . ILE C 3 225 ? 21.701 49.734 7.470 1.00 38.31 225 ILE C CA 1
ATOM 3649 C C . ILE C 3 225 ? 21.942 50.350 6.111 1.00 43.26 225 ILE C C 1
ATOM 3650 O O . ILE C 3 225 ? 21.835 51.572 5.958 1.00 42.80 225 ILE C O 1
ATOM 3655 N N . SER C 3 226 ? 22.311 49.509 5.143 1.00 41.87 226 SER C N 1
ATOM 3656 C CA . SER C 3 226 ? 22.827 49.966 3.859 1.00 42.07 226 SER C CA 1
ATOM 3657 C C . SER C 3 226 ? 21.965 49.575 2.653 1.00 43.24 226 SER C C 1
ATOM 3658 O O . SER C 3 226 ? 21.080 48.726 2.749 1.00 40.95 226 SER C O 1
ATOM 3661 N N . THR C 3 227 ? 22.245 50.210 1.516 1.00 44.19 227 THR C N 1
ATOM 3662 C CA . THR C 3 227 ? 21.682 49.796 0.236 1.00 48.80 227 THR C CA 1
ATOM 3663 C C . THR C 3 227 ? 22.569 48.673 -0.304 1.00 49.56 227 THR C C 1
ATOM 3664 O O . THR C 3 227 ? 23.779 48.691 -0.084 1.00 51.83 227 THR C O 1
ATOM 3668 N N . PRO C 3 228 ? 21.979 47.684 -0.993 1.00 52.14 228 PRO C N 1
ATOM 3669 C CA . PRO C 3 228 ? 22.818 46.626 -1.581 1.00 56.31 228 PRO C CA 1
ATOM 3670 C C . PRO C 3 228 ? 23.613 47.150 -2.772 1.00 59.02 228 PRO C C 1
ATOM 3671 O O . PRO C 3 228 ? 23.165 48.080 -3.444 1.00 62.97 228 PRO C O 1
ATOM 3675 N N . GLY C 3 229 ? 24.789 46.581 -3.014 1.00 65.82 229 GLY C N 1
ATOM 3676 C CA . GLY C 3 229 ? 25.608 46.953 -4.177 1.00 73.48 229 GLY C CA 1
ATOM 3677 C C . GLY C 3 229 ? 26.993 47.473 -3.836 1.00 82.01 229 GLY C C 1
ATOM 3678 O O . GLY C 3 229 ? 27.414 47.445 -2.674 1.00 84.21 229 GLY C O 1
ATOM 3679 N N . ASN C 3 230 ? 27.703 47.947 -4.861 1.00 90.72 230 ASN C N 1
ATOM 3680 C CA . ASN C 3 230 ? 29.049 48.503 -4.690 1.00 94.21 230 ASN C CA 1
ATOM 3681 C C . ASN C 3 230 ? 28.991 49.981 -4.298 1.00 94.45 230 ASN C C 1
ATOM 3682 O O . ASN C 3 230 ? 29.633 50.392 -3.326 1.00 96.07 230 ASN C O 1
ATOM 3684 N N . GLN C 3 231 ? 28.216 50.769 -5.049 1.00 91.17 231 GLN C N 1
ATOM 3685 C CA . GLN C 3 231 ? 28.023 52.196 -4.754 1.00 84.10 231 GLN C CA 1
ATOM 3686 C C . GLN C 3 231 ? 27.075 52.335 -3.561 1.00 78.41 231 GLN C C 1
ATOM 3687 O O . GLN C 3 231 ? 25.938 52.786 -3.697 1.00 75.35 231 GLN C O 1
ATOM 3689 N N . ARG C 3 232 ? 27.575 51.955 -2.387 1.00 72.37 232 ARG C N 1
ATOM 3690 C CA . ARG C 3 232 ? 26.750 51.715 -1.200 1.00 65.83 232 ARG C CA 1
ATOM 3691 C C . ARG C 3 232 ? 26.515 52.986 -0.384 1.00 58.17 232 ARG C C 1
ATOM 3692 O O . ARG C 3 232 ? 27.433 53.774 -0.187 1.00 59.16 232 ARG C O 1
ATOM 3700 N N . LEU C 3 233 ? 25.286 53.165 0.101 1.00 53.04 233 LEU C N 1
ATOM 3701 C CA . LEU C 3 233 ? 24.955 54.249 1.033 1.00 54.11 233 LEU C CA 1
ATOM 3702 C C . LEU C 3 233 ? 24.302 53.697 2.309 1.00 53.55 233 LEU C C 1
ATOM 3703 O O . LEU C 3 233 ? 23.604 52.681 2.266 1.00 51.43 233 LEU C O 1
ATOM 3708 N N . ALA C 3 234 ? 24.493 54.418 3.419 1.00 51.68 234 ALA C N 1
ATOM 3709 C CA . ALA C 3 234 ? 24.021 54.008 4.744 1.00 47.08 234 ALA C CA 1
ATOM 3710 C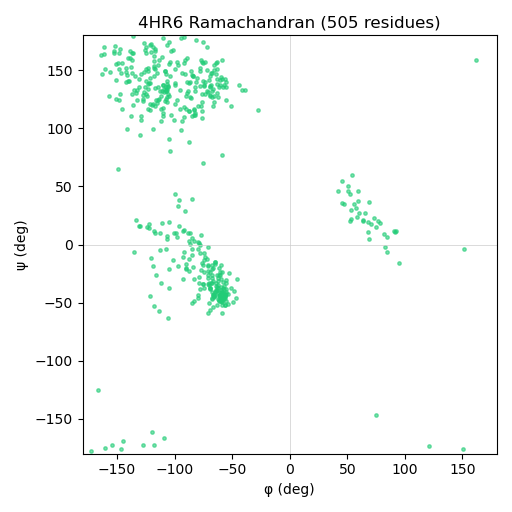 C . ALA C 3 234 ? 23.016 54.978 5.345 1.00 47.87 234 ALA C C 1
ATOM 3711 O O . ALA C 3 234 ? 23.119 56.186 5.185 1.00 49.31 234 ALA C O 1
ATOM 3713 N N . MET C 3 235 ? 22.065 54.424 6.075 1.00 48.32 235 MET C N 1
ATOM 3714 C CA . MET C 3 235 ? 21.147 55.178 6.896 1.00 45.89 235 MET C CA 1
ATOM 3715 C C . MET C 3 235 ? 21.961 55.942 7.951 1.00 48.29 235 MET C C 1
ATOM 3716 O O . MET C 3 235 ? 22.962 55.440 8.473 1.00 44.01 235 MET C O 1
ATOM 3721 N N . ASP C 3 236 ? 21.545 57.174 8.234 1.00 48.27 236 ASP C N 1
ATOM 3722 C CA . ASP C 3 236 ? 22.418 58.154 8.878 1.00 47.57 236 ASP C CA 1
ATOM 3723 C C . ASP C 3 236 ? 21.567 59.212 9.573 1.00 49.18 236 ASP C C 1
ATOM 3724 O O . ASP C 3 236 ? 20.665 59.796 8.962 1.00 52.31 236 ASP C O 1
ATOM 3729 N N . VAL C 3 237 ? 21.855 59.432 10.853 1.00 46.14 237 VAL C N 1
ATOM 3730 C CA . VAL C 3 237 ? 21.213 60.464 11.647 1.00 46.31 237 VAL C CA 1
ATOM 3731 C C . VAL C 3 237 ? 21.924 61.782 11.347 1.00 46.99 237 VAL C C 1
ATOM 3732 O O . VAL C 3 237 ? 23.108 61.947 11.665 1.00 45.18 237 VAL C O 1
ATOM 3736 N N . ALA C 3 238 ? 21.197 62.704 10.712 1.00 49.32 238 ALA C N 1
ATOM 3737 C CA . ALA C 3 238 ? 21.767 63.958 10.197 1.00 49.35 238 ALA C CA 1
ATOM 3738 C C . ALA C 3 238 ? 22.475 64.754 11.283 1.00 46.76 238 ALA C C 1
ATOM 3739 O O . ALA C 3 238 ? 21.872 65.051 12.322 1.00 46.26 238 ALA C O 1
ATOM 3741 N N . ARG C 3 239 ? 23.751 65.066 11.043 1.00 50.10 239 ARG C N 1
ATOM 3742 C CA . ARG C 3 239 ? 24.567 65.912 11.933 1.00 54.31 239 ARG C CA 1
ATOM 3743 C C . ARG C 3 239 ? 24.786 65.310 13.322 1.00 56.84 239 ARG C C 1
ATOM 3744 O O . ARG C 3 239 ? 25.098 66.032 14.263 1.00 62.71 239 ARG C O 1
ATOM 3745 N N . SER C 3 240 ? 24.624 63.991 13.439 1.00 57.18 240 SER C N 1
ATOM 3746 C CA . SER C 3 240 ? 24.530 63.307 14.733 1.00 57.24 240 SER C CA 1
ATOM 3747 C C . SER C 3 240 ? 23.590 64.051 15.683 1.00 60.02 240 SER C C 1
ATOM 3748 O O . SER C 3 240 ? 23.824 64.090 16.891 1.00 61.17 240 SER C O 1
ATOM 3751 N N . ASP C 3 241 ? 22.520 64.627 15.135 1.00 61.16 241 ASP C N 1
ATOM 3752 C CA . ASP C 3 241 ? 21.587 65.428 15.920 1.00 61.01 241 ASP C CA 1
ATOM 3753 C C . ASP C 3 241 ? 20.199 64.820 15.884 1.00 60.55 241 ASP C C 1
ATOM 3754 O O . ASP C 3 241 ? 19.445 64.998 14.928 1.00 62.92 241 ASP C O 1
ATOM 3759 N N . VAL C 3 242 ? 19.867 64.094 16.939 1.00 63.00 242 VAL C N 1
ATOM 3760 C CA . VAL C 3 242 ? 18.533 63.523 17.099 1.00 64.15 242 VAL C CA 1
ATOM 3761 C C . VAL C 3 242 ? 17.403 64.555 16.905 1.00 66.56 242 VAL C C 1
ATOM 3762 O O . VAL C 3 242 ? 16.352 64.238 16.332 1.00 60.67 242 VAL C O 1
ATOM 3766 N N . ASP C 3 243 ? 17.618 65.782 17.378 1.00 68.11 243 ASP C N 1
ATOM 3767 C CA . ASP C 3 243 ? 16.543 66.776 17.439 1.00 66.64 243 ASP C CA 1
ATOM 3768 C C . ASP C 3 243 ? 16.139 67.292 16.059 1.00 60.02 243 ASP C C 1
ATOM 3769 O O . ASP C 3 243 ? 15.019 67.747 15.893 1.00 58.20 243 ASP C O 1
ATOM 3774 N N . LEU C 3 244 ? 17.028 67.195 15.072 1.00 58.97 244 LEU C N 1
ATOM 3775 C CA . LEU C 3 244 ? 16.690 67.561 13.689 1.00 57.34 244 LEU C CA 1
ATOM 3776 C C . LEU C 3 244 ? 15.541 66.758 13.079 1.00 58.42 244 LEU C C 1
ATOM 3777 O O . LEU C 3 244 ? 14.984 67.162 12.055 1.00 57.29 244 LEU C O 1
ATOM 3782 N N . LYS C 3 245 ? 15.208 65.614 13.680 1.00 61.43 245 LYS C N 1
ATOM 3783 C CA . LYS C 3 245 ? 14.144 64.741 13.181 1.00 62.20 245 LYS C CA 1
ATOM 3784 C C . LYS C 3 245 ? 14.353 64.244 11.734 1.00 58.14 245 LYS C C 1
ATOM 3785 O O . LYS C 3 245 ? 13.383 63.881 11.068 1.00 55.80 245 LYS C O 1
ATOM 3791 N N . LYS C 3 246 ? 15.607 64.215 11.264 1.00 56.49 246 LYS C N 1
ATOM 3792 C CA . LYS C 3 246 ? 15.923 63.801 9.886 1.00 58.92 246 LYS C CA 1
ATOM 3793 C C . LYS C 3 246 ? 16.885 62.596 9.790 1.00 56.50 246 LYS C C 1
ATOM 3794 O O . LYS C 3 246 ? 18.062 62.673 10.180 1.00 50.82 246 LYS C O 1
ATOM 3800 N N . ILE C 3 247 ? 16.367 61.496 9.244 1.00 53.17 247 ILE C N 1
ATOM 3801 C CA . ILE C 3 247 ? 17.181 60.352 8.841 1.00 50.64 247 ILE C CA 1
ATOM 3802 C C . ILE C 3 247 ? 17.448 60.465 7.343 1.00 51.03 247 ILE C C 1
ATOM 3803 O O . ILE C 3 247 ? 16.513 60.567 6.548 1.00 50.60 247 ILE C O 1
ATOM 3808 N N . ILE C 3 248 ? 18.722 60.448 6.969 1.00 49.19 248 ILE C N 1
ATOM 3809 C CA . ILE C 3 248 ? 19.121 60.577 5.582 1.00 52.01 248 ILE C CA 1
ATOM 3810 C C . ILE C 3 248 ? 19.928 59.362 5.113 1.00 56.24 248 ILE C C 1
ATOM 3811 O O . ILE C 3 248 ? 20.314 58.520 5.922 1.00 58.25 248 ILE C O 1
ATOM 3816 N N . LEU C 3 249 ? 20.191 59.318 3.806 1.00 56.41 249 LEU C N 1
ATOM 3817 C CA . LEU C 3 249 ? 20.970 58.275 3.158 1.00 57.19 249 LEU C CA 1
ATOM 3818 C C . LEU C 3 249 ? 22.297 58.859 2.708 1.00 57.05 249 LEU C C 1
ATOM 3819 O O . LEU C 3 249 ? 22.349 59.659 1.786 1.00 58.31 249 LEU C O 1
ATOM 3824 N N . HIS C 3 250 ? 23.375 58.437 3.353 1.00 57.17 250 HIS C N 1
ATOM 3825 C CA . HIS C 3 250 ? 24.647 59.132 3.271 1.00 55.25 250 HIS C CA 1
ATOM 3826 C C . HIS C 3 250 ? 25.766 58.209 2.818 1.00 56.80 250 HIS C C 1
ATOM 3827 O O . HIS C 3 250 ? 25.620 56.997 2.824 1.00 62.01 250 HIS C O 1
ATOM 3834 N N . ARG C 3 251 ? 26.878 58.803 2.407 1.00 63.04 251 ARG C N 1
ATOM 3835 C CA . ARG C 3 251 ? 28.123 58.079 2.189 1.00 64.89 251 ARG C CA 1
ATOM 3836 C C . ARG C 3 251 ? 28.507 57.318 3.469 1.00 62.83 251 ARG C C 1
ATOM 3837 O O . ARG C 3 251 ? 28.434 57.885 4.561 1.00 62.50 251 ARG C O 1
ATOM 3845 N N . PRO C 3 252 ? 28.922 56.041 3.347 1.00 61.79 252 PRO C N 1
ATOM 3846 C CA . PRO C 3 252 ? 29.270 55.265 4.545 1.00 59.43 252 PRO C CA 1
ATOM 3847 C C . PRO C 3 252 ? 30.601 55.675 5.167 1.00 55.72 252 PRO C C 1
ATOM 3848 O O . PRO C 3 252 ? 31.609 55.778 4.467 1.00 54.15 252 PRO C O 1
ATOM 3852 N N . HIS C 3 253 ? 30.599 55.934 6.469 1.00 53.17 253 HIS C N 1
ATOM 3853 C CA . HIS C 3 253 ? 31.856 56.208 7.193 1.00 55.74 253 HIS C CA 1
ATOM 3854 C C . HIS C 3 253 ? 31.974 55.471 8.535 1.00 54.17 253 HIS C C 1
ATOM 3855 O O . HIS C 3 253 ? 33.020 55.530 9.178 1.00 56.55 253 HIS C O 1
ATOM 3862 N N . GLY C 3 254 ? 30.911 54.794 8.960 1.00 52.66 254 GLY C N 1
ATOM 3863 C CA . GLY C 3 254 ? 30.973 53.927 10.133 1.00 56.39 254 GLY C CA 1
ATOM 3864 C C . GLY C 3 254 ? 31.014 54.586 11.504 1.00 55.82 254 GLY C C 1
ATOM 3865 O O . GLY C 3 254 ? 31.318 53.925 12.490 1.00 54.39 254 GLY C O 1
ATOM 3866 N N . ASP C 3 255 ? 30.680 55.870 11.584 1.00 58.38 255 ASP C N 1
ATOM 3867 C CA . ASP C 3 255 ? 30.632 56.570 12.860 1.00 57.44 255 ASP C CA 1
ATOM 3868 C C . ASP C 3 255 ? 29.296 56.272 13.559 1.00 55.77 255 ASP C C 1
ATOM 3869 O O . ASP C 3 255 ? 28.423 55.606 13.000 1.00 58.53 255 ASP C O 1
ATOM 3874 N N . LEU C 3 256 ? 29.139 56.785 14.773 1.00 54.55 256 LEU C N 1
ATOM 3875 C CA . LEU C 3 256 ? 28.045 56.394 15.659 1.00 51.84 256 LEU C CA 1
ATOM 3876 C C . LEU C 3 256 ? 26.661 56.715 15.114 1.00 49.49 256 LEU C C 1
ATOM 3877 O O . LEU C 3 256 ? 25.687 55.998 15.405 1.00 45.20 256 LEU C O 1
ATOM 3882 N N . ASN C 3 257 ? 26.565 57.791 14.337 1.00 48.27 257 ASN C N 1
ATOM 3883 C CA . ASN C 3 257 ? 25.291 58.175 13.734 1.00 49.28 257 ASN C CA 1
ATOM 3884 C C . ASN C 3 257 ? 24.878 57.271 12.563 1.00 46.98 257 ASN C C 1
ATOM 3885 O O . ASN C 3 257 ? 23.756 57.405 12.057 1.00 43.95 257 ASN C O 1
ATOM 3890 N N . GLN C 3 258 ? 25.772 56.360 12.153 1.00 47.51 258 GLN C N 1
ATOM 3891 C CA . GLN C 3 258 ? 25.469 55.335 11.136 1.00 47.25 258 GLN C CA 1
ATOM 3892 C C . GLN C 3 258 ? 25.455 53.887 11.688 1.00 48.30 258 GLN C C 1
ATOM 3893 O O . GLN C 3 258 ? 25.373 52.909 10.918 1.00 46.36 258 GLN C O 1
ATOM 3899 N N . GLN C 3 259 ? 25.507 53.755 13.010 1.00 46.01 259 GLN C N 1
ATOM 3900 C CA . GLN C 3 259 ? 25.513 52.448 13.665 1.00 43.34 259 GLN C CA 1
ATOM 3901 C C . GLN C 3 259 ? 24.156 52.214 14.275 1.00 40.70 259 GLN C C 1
ATOM 3902 O O . GLN C 3 259 ? 23.594 53.102 14.894 1.00 40.98 259 GLN C O 1
ATOM 3908 N N . TRP C 3 260 ? 23.640 51.003 14.098 1.00 38.58 260 TRP C N 1
ATOM 3909 C CA . TRP C 3 260 ? 22.302 50.625 14.523 1.00 37.54 260 TRP C CA 1
ATOM 3910 C C . TRP C 3 260 ? 22.319 49.213 15.091 1.00 37.39 260 TRP C C 1
ATOM 3911 O O . TRP C 3 260 ? 23.226 48.435 14.803 1.00 39.00 260 TRP C O 1
ATOM 3922 N N . VAL C 3 261 ? 21.302 48.868 15.867 1.00 35.70 261 VAL C N 1
ATOM 3923 C CA . VAL C 3 261 ? 21.193 47.538 16.421 1.00 35.07 261 VAL C CA 1
ATOM 3924 C C . VAL C 3 261 ? 19.770 47.104 16.242 1.00 37.28 261 VAL C C 1
ATOM 3925 O O . VAL C 3 261 ? 18.862 47.876 16.547 1.00 38.20 261 VAL C O 1
ATOM 3929 N N . LEU C 3 262 ? 19.581 45.878 15.755 1.00 34.95 262 LEU C N 1
ATOM 3930 C CA . LEU C 3 262 ? 18.273 45.279 15.672 1.00 39.71 262 LEU C CA 1
ATOM 3931 C C . LEU C 3 262 ? 17.970 44.685 17.036 1.00 42.48 262 LEU C C 1
ATOM 3932 O O . LEU C 3 262 ? 18.668 43.757 17.481 1.00 40.30 262 LEU C O 1
ATOM 3937 N N . PHE C 3 263 ? 16.935 45.192 17.703 1.00 38.45 263 PHE C N 1
ATOM 3938 C CA . PHE C 3 263 ? 16.582 44.672 19.003 1.00 38.54 263 PHE C CA 1
ATOM 3939 C C . PHE C 3 263 ? 15.333 43.809 18.865 1.00 38.66 263 PHE C C 1
ATOM 3940 O O . PHE C 3 263 ? 14.199 44.271 18.955 1.00 37.12 263 PHE C O 1
ATOM 3948 N N . TYR C 3 264 ? 15.589 42.529 18.632 1.00 36.59 264 TYR C N 1
ATOM 3949 C CA . TYR C 3 264 ? 14.577 41.535 18.427 1.00 36.28 264 TYR C CA 1
ATOM 3950 C C . TYR C 3 264 ? 14.308 40.842 19.761 1.00 35.60 264 TYR C C 1
ATOM 3951 O O . TYR C 3 264 ? 13.429 39.971 19.822 1.00 37.55 264 TYR C O 1
#

Solvent-accessible surface area: 20650 Å² total; per-residue (Å²): 27,73,6,78,7,65,115,26,83,11,42,56,1,53,97,11,0,32,124,0,38,130,58,0,4,13,121,130,47,113,1,39,40,2,19,1,12,48,157,42,87,111,59,10,15,86,2,40,0,9,1,74,134,95,16,27,0,29,0,0,0,0,1,93,74,1,42,1,0,1,0,34,7,55,89,34,129,56,0,34,0,0,110,70,11,34,149,86,0,54,136,77,15,27,87,130,21,116,61,53,80,19,134,16,36,18,68,37,173,24,0,25,130,50,32,68,43,68,19,80,79,8,59,1,1,22,104,21,0,25,107,1,0,13,10,0,61,92,26,36,103,166,52,8,8,50,1,0,0,5,0,10,0,0,1,2,3,0,0,13,0,40,7,1,17,6,10,0,0,39,4,10,74,92,138,152,71,48,90,2,64,56,4,8,12,9,1,10,83,34,13,50,44,0,0,14,2,1,0,0,0,28,44,5,37,3,0,0,37,44,70,3,97,0,65,15,55,114,68,94,72,4,69,0,0,0,1,26,1,23,1,0,8,14,6,1,9,0,0,25,106,65,33,151,45,86,108,137,115,9,126,11,66,66,37,69,1,28,5,0,0,23,55,26,26,0,2,5,0,29,67,49,98,88,73,95,42,9,26,1,18,0,80,49,40,18,156,73,96,16,1,64,0,32,2,45,88,95,18,10,4,61,2,56,66,12,0,5,2,10,45,123,104,81,30,30,73,54,0,11,0,7,53,31,108,81,48,55,72,96,11,14,33,8,67,14,48,51,21,8,10,5,47,0,67,84,80,134,108,57,0,3,4,0,82,132,45,76,156,59,11,84,0,9,2,47,100,35,71,85,13,1,11,4,2,6,11,0,0,55,36,17,105,29,4,68,7,29,0,2,5,34,87,3,21,2,1,15,3,14,92,76,44,74,53,3,39,3,53,95,33,75,118,150,79,127,69,5,19,0,0,10,23,9,1,18,3,4,7,4,19,89,52,87,121,23,0,1,5,4,23,100,71,79,60,109,134,78,77,22,3,17,6,89,100,32,95,11,33,85,50,0,6,13,19,18,36,14,65,4,6,0,0,23,17,38,107,101,69,53,0,0,4,2,1,69,65,57,37,115,70,84,76,4,6,8,36,166,42,104,40,83,115,13,2,73,10,21,12,53,12

Foldseek 3Di:
DDDDPVPDDPVVVVVVVVVVCVVQFDPPDDDPNHGDGDPDD/DFKDWDWDAAPVRWIKIWIAGNQVRFTAKIDTPPAQEIEGEQPRDPVCCVPPSVSHHYHYDPFHGDQVRLCVQLVHHLQPAKEARVLQNVLRVCVNVVPVNCPSNSSSRCCQQPRLVQFWVVSVVVHVVCHVVVHIDGDDQQSVLCVVCQQVLLVQQQVCVVPVFFGPDWRWHADPVRDTDTDGGCPDCRRVVIGNDHNDDDDDDD/DDPDDFKDKAWKAAQVLFTWFFPPLDDAFQGFIFTAHDDDDQRRIWMAGPLQWIDGPQFTKFADCPPRNQFIGTGHCVPDDSQGGHWDADLQQWIDRVVVPQWTWFFQDSDHGTTIGIDGDPLWLRRGMDTGHDRFWDKFWKAAPPRWTWFQDDVNWFIATDHDDPPDQRRMWTQHRSQWIARPVDRQKTFFWDPDDDPPFTWTTIDGDDRGQGRHWGQDPLQFTWRDDDQIWTWFDPPLDRVVRTITTGDDDSDRRGHMDTGD

Secondary structure (DSSP, 8-state):
-EEESTT--HHHHHHHHHHHHHHHEEEEEEETTEEEEPS--/--EEEEEEE-TT--EEEEEEETTTTEEEEEEETT-SEEEE-TT--HHHHHHSSTTSEEEE-SS-SSHHHHHHHHTS-GGGS-BSHHHHHHHHHHHHTT-TTTHHHHHHHHIIIIIIHHHBHHHHHHHHHHHHTT--B---HHHHHHHHHHHHHHHHHHHGGGTTTEEEEEEEEE-TT--EEEEEES-SHHHHTTB--B--------/--S---EEEE-EE-GGGPEEEEGGG--STT-BEEEE---S-GGG-EEEETTS-EEETTEEEE--TTTTTTB-EEE-TTTS-GGGS--EE-TTS-EE-TTSTTEEEE-SS-STTPBPEEEE----GGG--EESS--SPEEEEEE-GGGEEEEEETTTTEEEEEE--TT-GGG-EEE-TTS-EEETTEEEEEEEEEEEEETTEEEEEEEE--S-TTS--EE-TTS-EE-SSSS--EEEEGGG-GGG--EEEE-----GGG--EEE-

InterPro domains:
  IPR036041 Ribosome-inactivating protein superfamily [SSF56371] (2-39)

Sequence (511 aa):
ANLRLSEANSGTYKTFIGRVREELGSETYRLYGIPVLKHSLNRFYLLTLTSNKDESITLAIDVEDMVAVAYQPAGSHESYFFLNAPQLAFHTLFTDTHQNVLNFDNTFKSLENAAGTTRQTIVLGVDPLDFAISNLFNADPKLLPLSFLVIIQMVLEASKFRFIEQSVAYSFKNEKTFIPDLAIVSLEDNWSEISLQIQASTSLQGLFGSVVELYNSNNELIEVDSIYYPIILANVALQLYHCQVSTNECIVETRTTRISGRDALCVDVAGALTSDGSRLILYPCGQQVNQKWTFHSDGTVRSLGKCLATNNSKFGNLVVIYDCSKLAAEDISWDVSVGGTIMNPNYEDLALTSNKATRSTNLTMEVNTYSASQGWRVGNYVQPIIGSIVGLDDMCLEATDGNTNMWLEECVPNKREQSWALYSDGTIRVDDNRELCVTASSSTYDNWKVITILNCDGSNNQRWVFLADGSISTPGNQRLAMDVARSDVDLKKIILHRPHGDLNQQWVLFY